Protein AF-0000000084333957 (afdb_homodimer)

Organism: NCBI:txid1302689

Sequence (582 aa):
MTAQTAFTLINPQTKALAFKIFAFEDDSYFNQQKNYNYYSMILVIKGKGRLKADFSEYEFKENSLMTFSIYQPYMIKAEGEFNGLLINFHPDFFCIHKHHNEVACNGVLFNNIYESPQVQLKETEMELLTTLVNQLKAEMQNTAVAQYELMIAYLKIFLINASRIKIGTQLLKASSTEKEPFILKTLKDAIEEHYKSKHSASDYADLLNISAKALNRISKTHFNKTLSNLIAERIIIEAKRELYLTEKPVKTIAYELGFNDEFYFSRFFKSNAEISPQIYRDTVGFARANAMTAQTAFTLINPQTKALAFKIFAFEDDSYFNQQKNYNYYSMILVIKGKGRLKADFSEYEFKENSLMTFSIYQPYMIKAEGEFNGLLINFHPDFFCIHKHHNEVACNGVLFNNIYESPQVQLKETEMELLTTLVNQLKAEMQNTAVAQYELMIAYLKIFLINASRIKIGTQLLKASSTEKEPFILKTLKDAIEEHYKSKHSASDYADLLNISAKALNRISKTHFNKTLSNLIAERIIIEAKRELYLTEKPVKTIAYELGFNDEFYFSRFFKSNAEISPQIYRDTVGFARANA

Nearest PDB structures (foldseek):
  3lsg-assembly1_A  TM=9.275E-01  e=1.190E-05  Fusobacterium nucleatum subsp. nucleatum
  6swi-assembly1_A  TM=9.055E-01  e=1.405E-05  Geobacillus stearothermophilus
  3oio-assembly1_A  TM=8.498E-01  e=3.683E-04  Chromobacterium violaceum
  3w6v-assembly1_A  TM=8.652E-01  e=2.951E-04  Streptomyces griseus
  4fe7-assembly1_A-2  TM=6.780E-01  e=5.927E-05  Escherichia coli

Foldseek 3Di:
DPPQDKQWDADPVVSHTAKIKTKDWFQPVQADKDAAQWKKKKQKQAFWFWKDWQFFIDTDGHQKMAIEDHLTIMGTDTDPTTITMMMIHACVLVCPPPPDPPLPLPCQQYLPQQDHNMDHHDPVLSVVLVVLVVVLVVLSVPPDPCSSVVNSVSVSVNSVSVSVRRVVRVVVVCVPDPHPPPVVVVLVVVLVVCLLADQDLVSSCVVSVHDSVVVQVVCCVRRVHGPNSSSLSNLLSVLLVCLAAHPDDLVVSCVSSNHPDSVVVQVSNCVRSVDGSVVSSVSRHPVVVVD/DPCQDKQWDADPVVRHTAKIKTKDWFQPVQADKDAAQWKKKKQKQAFWFWKDWQFFIDTDGHQKMAIEDHLTIMGTDTDPTTITMMMTHACVLVCPPPDDPPLPLPCQQYLPQQDHNMDHHDPVLSVVLVVLVVVLVVLSVPPDPCSSVVNSVSVSVNSVSVSVRSVVRVVVVCVPDPHPPPVVVVLVVVLVVCLLADQDLVSSCVVSVHDSVVVQVVCCVRRVHGPNSSSLSNLLSVLLVCLAAHPDDLVVSCVSSNHPDSVVVQVSNCVRSVDGSVVSSVSRHPVVVVD

pLDDT: mean 85.48, std 15.87, range [25.8, 98.12]

Radius of gyration: 29.0 Å; Cα contacts (8 Å, |Δi|>4): 931; chains: 2; bounding box: 50×85×71 Å

Secondary structure (DSSP, 8-state):
-----EEEEE-TTT-SEEEEEEEESSSGGGSS-B--SSEEEEEEEE--EEEEETTEEEEE-SSEEEEE-TT--EEEEE-S--EEEEEEE-TTTS---S--TTS--BTTTBS-TTS-SEEE--HHHHHHHHHHHHHHHHHHT---TTHHHHHHHHHHHHHHHHHHHHHHHHHHHHHHS----HHHHHHHHHHHHHTTT--SHHHHHHHHT--HHHHHHHHHHHHSS-HHHHHHHHHHHHHHHHHHH----HHHHHHHTT-S-HHHHHHHHHHHHSS-HHHHHHHH-GGGGG-/-----EEEEE-TTT-SEEEEEEEESSSGGGSS-B--SSEEEEEEEE--EEEEETTEEEEE-SSEEEEE-TT--EEEEE-S--EEEEEEE-TTTS---S--TTS--BTTTBS-TTS-SEEE--HHHHHHHHHHHHHHHHHHT---TTHHHHHHHHHHHHHHHHHHHHHHHHHHHHHHS----HHHHHHHHHHHHHTTT--SHHHHHHHHT--HHHHHHHHHHHHSS-HHHHHHHHHHHHHHHHHHH----HHHHHHHTT-S-HHHHHHHHHHHHSS-HHHHHHHH-GGGGG-

Structure (mmCIF, N/CA/C/O backbone):
data_AF-0000000084333957-model_v1
#
loop_
_entity.id
_entity.type
_entity.pdbx_description
1 polymer 'HTH araC/xylS-type domain-containing protein'
#
loop_
_atom_site.group_PDB
_atom_site.id
_atom_site.type_symbol
_atom_site.label_atom_id
_atom_site.label_alt_id
_atom_site.label_comp_id
_atom_site.label_asym_id
_atom_site.label_entity_id
_atom_site.label_seq_id
_atom_site.pdbx_PDB_ins_code
_atom_site.Cartn_x
_atom_site.Cartn_y
_atom_site.Cartn_z
_atom_site.occupancy
_atom_site.B_iso_or_equiv
_atom_site.auth_seq_id
_atom_site.auth_comp_id
_atom_site.auth_asym_id
_atom_site.auth_atom_id
_atom_site.pdbx_PDB_model_num
ATOM 1 N N . MET A 1 1 ? 24.031 8.156 27.781 1 25.8 1 MET A N 1
ATOM 2 C CA . MET A 1 1 ? 23.781 8.398 26.359 1 25.8 1 MET A CA 1
ATOM 3 C C . MET A 1 1 ? 22.812 7.355 25.797 1 25.8 1 MET A C 1
ATOM 5 O O . MET A 1 1 ? 23.203 6.207 25.578 1 25.8 1 MET A O 1
ATOM 9 N N . THR A 1 2 ? 21.641 7.242 26.312 1 34.28 2 THR A N 1
ATOM 10 C CA . THR A 1 2 ? 20.688 6.16 26.094 1 34.28 2 THR A CA 1
ATOM 11 C C . THR A 1 2 ? 20.531 5.855 24.609 1 34.28 2 THR A C 1
ATOM 13 O O . THR A 1 2 ? 20.328 6.766 23.797 1 34.28 2 THR A O 1
ATOM 16 N N . ALA A 1 3 ? 21.062 4.848 24.109 1 38.06 3 ALA A N 1
ATOM 17 C CA . ALA A 1 3 ? 21.234 4.398 22.734 1 38.06 3 ALA A CA 1
ATOM 18 C C . ALA A 1 3 ? 19.938 4.566 21.938 1 38.06 3 ALA A C 1
ATOM 20 O O . ALA A 1 3 ? 18.938 3.885 22.219 1 38.06 3 ALA A O 1
ATOM 21 N N . GLN A 1 4 ? 19.547 5.879 21.688 1 48.88 4 GLN A N 1
ATOM 22 C CA . GLN A 1 4 ? 18.438 6.234 20.812 1 48.88 4 GLN A CA 1
ATOM 23 C C . GLN A 1 4 ? 18.453 5.406 19.531 1 48.88 4 GLN A C 1
ATOM 25 O O . GLN A 1 4 ? 19.406 5.488 18.75 1 48.88 4 GLN A O 1
ATOM 30 N N . THR A 1 5 ? 17.938 4.176 19.719 1 59.59 5 THR A N 1
ATOM 31 C CA . THR A 1 5 ? 17.984 3.254 18.578 1 59.59 5 THR A CA 1
ATOM 32 C C . THR A 1 5 ? 17.172 3.799 17.422 1 59.59 5 THR A C 1
ATOM 34 O O . THR A 1 5 ? 15.992 4.125 17.562 1 59.59 5 THR A O 1
ATOM 37 N N . ALA A 1 6 ? 17.906 4.477 16.578 1 70.38 6 ALA A N 1
ATOM 38 C CA . ALA A 1 6 ? 17.312 4.996 15.352 1 70.38 6 ALA A CA 1
ATOM 39 C C . ALA A 1 6 ? 17.438 3.992 14.203 1 70.38 6 ALA A C 1
ATOM 41 O O . ALA A 1 6 ? 18.469 3.324 14.07 1 70.38 6 ALA A O 1
ATOM 42 N N . PHE A 1 7 ? 16.281 3.721 13.68 1 75.88 7 PHE A N 1
ATOM 43 C CA . PHE A 1 7 ? 16.266 2.939 12.453 1 75.88 7 PHE A CA 1
ATOM 44 C C . PHE A 1 7 ? 16.094 3.842 11.234 1 75.88 7 PHE A C 1
ATOM 46 O O . PHE A 1 7 ? 15.141 4.613 11.156 1 75.88 7 PHE A O 1
ATOM 53 N N . THR A 1 8 ? 17.156 3.832 10.406 1 70.88 8 THR A N 1
ATOM 54 C CA . THR A 1 8 ? 17.156 4.762 9.281 1 70.88 8 THR A CA 1
ATOM 55 C C . THR A 1 8 ? 17.25 4.008 7.957 1 70.88 8 THR A C 1
ATOM 57 O O . THR A 1 8 ? 18.016 3.055 7.832 1 70.88 8 THR A O 1
ATOM 60 N N . LEU A 1 9 ? 16.297 4.371 7.133 1 71.94 9 LEU A N 1
ATOM 61 C CA . LEU A 1 9 ? 16.359 3.893 5.758 1 71.94 9 LEU A CA 1
ATOM 62 C C . LEU A 1 9 ? 16.609 5.047 4.793 1 71.94 9 LEU A C 1
ATOM 64 O O . LEU A 1 9 ? 15.922 6.062 4.824 1 71.94 9 LEU A O 1
ATOM 68 N N . ILE A 1 10 ? 17.656 4.875 4.016 1 65.12 10 ILE A N 1
ATOM 69 C CA . ILE A 1 10 ? 18.047 5.883 3.043 1 65.12 10 ILE A CA 1
ATOM 70 C C . ILE A 1 10 ? 17.656 5.43 1.638 1 65.12 10 ILE A C 1
ATOM 72 O O . ILE A 1 10 ? 17.797 4.25 1.3 1 65.12 10 ILE A O 1
ATOM 76 N N . ASN A 1 11 ? 17.031 6.289 0.869 1 60.59 11 ASN A N 1
ATOM 77 C CA . ASN A 1 11 ? 16.75 6 -0.534 1 60.59 11 ASN A CA 1
ATOM 78 C C . ASN A 1 11 ? 18.047 5.766 -1.324 1 60.59 11 ASN A C 1
ATOM 80 O O . ASN A 1 11 ? 18.906 6.637 -1.372 1 60.59 11 ASN A O 1
ATOM 84 N N . PRO A 1 12 ? 18.062 4.594 -1.808 1 54.91 12 PRO A N 1
ATOM 85 C CA . PRO A 1 12 ? 19.344 4.301 -2.471 1 54.91 12 PRO A CA 1
ATOM 86 C C . PRO A 1 12 ? 19.594 5.191 -3.684 1 54.91 12 PRO A C 1
ATOM 88 O O . PRO A 1 12 ? 20.734 5.445 -4.039 1 54.91 12 PRO A O 1
ATOM 91 N N . GLN A 1 13 ? 18.484 5.629 -4.285 1 54.25 13 GLN A N 1
ATOM 92 C CA . GLN A 1 13 ? 18.625 6.434 -5.492 1 54.25 13 GLN A CA 1
ATOM 93 C C . GLN A 1 13 ? 18.969 7.879 -5.148 1 54.25 13 GLN A C 1
ATOM 95 O O . GLN A 1 13 ? 19.906 8.453 -5.715 1 54.25 13 GLN A O 1
ATOM 100 N N . THR A 1 14 ? 18.406 8.461 -4.164 1 57.41 14 THR A N 1
ATOM 101 C CA . THR A 1 14 ? 18.547 9.883 -3.867 1 57.41 14 THR A CA 1
ATOM 102 C C . THR A 1 14 ? 19.484 10.094 -2.67 1 57.41 14 THR A C 1
ATOM 104 O O . THR A 1 14 ? 19.938 11.211 -2.422 1 57.41 14 THR A O 1
ATOM 107 N N . LYS A 1 15 ? 19.828 8.992 -1.932 1 59.97 15 LYS A N 1
ATOM 108 C CA . LYS A 1 15 ? 20.625 9.016 -0.716 1 59.97 15 LYS A CA 1
ATOM 109 C C . LYS A 1 15 ? 19.969 9.867 0.368 1 59.97 15 LYS A C 1
ATOM 111 O O . LYS A 1 15 ? 20.625 10.297 1.315 1 59.97 15 LYS A O 1
ATOM 116 N N . ALA A 1 16 ? 18.797 10.188 0.048 1 63.91 16 ALA A N 1
ATOM 117 C CA . ALA A 1 16 ? 18.016 10.945 1.021 1 63.91 16 ALA A CA 1
ATOM 118 C C . ALA A 1 16 ? 17.312 10.016 2.01 1 63.91 16 ALA A C 1
ATOM 120 O O . ALA A 1 16 ? 17.156 8.828 1.74 1 63.91 16 ALA A O 1
ATOM 121 N N . LEU A 1 17 ? 17.219 10.641 3.211 1 68.81 17 LEU A N 1
ATOM 122 C CA . LEU A 1 17 ? 16.469 9.883 4.203 1 68.81 17 LEU A CA 1
ATOM 123 C C . LEU A 1 17 ? 15.125 9.438 3.635 1 68.81 17 LEU A C 1
ATOM 125 O O . LEU A 1 17 ? 14.367 10.25 3.102 1 68.81 17 LEU A O 1
ATOM 129 N N . ALA A 1 18 ? 14.93 8.203 3.684 1 71.62 18 ALA A N 1
ATOM 130 C CA . ALA A 1 18 ? 13.664 7.66 3.199 1 71.62 18 ALA A CA 1
ATOM 131 C C . ALA A 1 18 ? 12.688 7.438 4.352 1 71.62 18 ALA A C 1
ATOM 133 O O . ALA A 1 18 ? 11.539 7.887 4.293 1 71.62 18 ALA A O 1
ATOM 134 N N . PHE A 1 19 ? 13.242 6.855 5.387 1 81.62 19 PHE A N 1
ATOM 135 C CA . PHE A 1 19 ? 12.406 6.504 6.531 1 81.62 19 PHE A CA 1
ATOM 136 C C . PHE A 1 19 ? 13.242 6.395 7.797 1 81.62 19 PHE A C 1
ATOM 138 O O . PHE A 1 19 ? 14.344 5.832 7.777 1 81.62 19 PHE A O 1
ATOM 145 N N . LYS A 1 20 ? 12.773 7.082 8.852 1 87.75 20 LYS A N 1
ATOM 146 C CA . LYS A 1 20 ? 13.484 7.02 10.125 1 87.75 20 LYS A CA 1
ATOM 147 C C . LYS A 1 20 ? 12.516 6.863 11.289 1 87.75 20 LYS A C 1
ATOM 149 O O . LYS A 1 20 ? 11.469 7.516 11.328 1 87.75 20 LYS A O 1
ATOM 154 N N . ILE A 1 21 ? 12.82 5.938 12.141 1 91.12 21 ILE A N 1
ATOM 155 C CA . ILE A 1 21 ? 1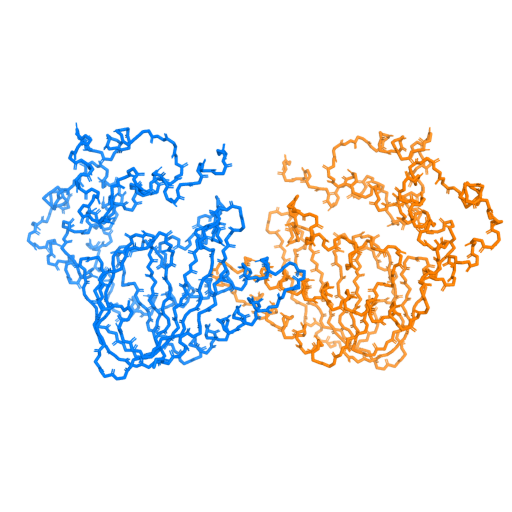2.094 5.77 13.391 1 91.12 21 ILE A CA 1
ATOM 156 C C . ILE A 1 21 ? 13.047 5.93 14.57 1 91.12 21 ILE A C 1
ATOM 158 O O . ILE A 1 21 ? 14.133 5.336 14.586 1 91.12 21 ILE A O 1
ATOM 162 N N . PHE A 1 22 ? 12.531 6.812 15.453 1 90.12 22 PHE A N 1
ATOM 163 C CA . PHE A 1 22 ? 13.383 7.156 16.594 1 90.12 22 PHE A CA 1
ATOM 164 C C . PHE A 1 22 ? 12.586 7.16 17.891 1 90.12 22 PHE A C 1
ATOM 166 O O . PHE A 1 22 ? 11.523 7.773 17.969 1 90.12 22 PHE A O 1
ATOM 173 N N . ALA A 1 23 ? 13.133 6.297 18.906 1 91.94 23 ALA A N 1
ATOM 174 C CA . ALA A 1 23 ? 12.547 6.383 20.25 1 91.94 23 ALA A CA 1
ATOM 175 C C . ALA A 1 23 ? 13.227 7.469 21.078 1 91.94 23 ALA A C 1
ATOM 177 O O . ALA A 1 23 ? 14.461 7.527 21.141 1 91.94 23 ALA A O 1
ATOM 178 N N . PHE A 1 24 ? 12.469 8.359 21.703 1 92.31 24 PHE A N 1
ATOM 179 C CA . PHE A 1 24 ? 13.047 9.422 22.531 1 92.31 24 PHE A CA 1
ATOM 180 C C . PHE A 1 24 ? 12.617 9.266 23.984 1 92.31 24 PHE A C 1
ATOM 182 O O . PHE A 1 24 ? 11.547 8.719 24.266 1 92.31 24 PHE A O 1
ATOM 189 N N . GLU A 1 25 ? 13.438 9.805 24.875 1 93.12 25 GLU A N 1
ATOM 190 C CA . GLU A 1 25 ? 13.188 9.656 26.297 1 93.12 25 GLU A CA 1
ATOM 191 C C . GLU A 1 25 ? 13.086 11.016 26.984 1 93.12 25 GLU A C 1
ATOM 193 O O . GLU A 1 25 ? 12.852 11.094 28.188 1 93.12 25 GLU A O 1
ATOM 198 N N . ASP A 1 26 ? 13.352 12.008 26.234 1 91.12 26 ASP A N 1
ATOM 199 C CA . ASP A 1 26 ? 13.188 13.383 26.703 1 91.12 26 ASP A CA 1
ATOM 200 C C . ASP A 1 26 ? 12.969 14.344 25.531 1 91.12 26 ASP A C 1
ATOM 202 O O . ASP A 1 26 ? 12.797 13.906 24.391 1 91.12 26 ASP A O 1
ATOM 206 N N . ASP A 1 27 ? 12.867 15.633 25.859 1 89.38 27 ASP A N 1
ATOM 207 C CA . ASP A 1 27 ? 12.531 16.578 24.797 1 89.38 27 ASP A CA 1
ATOM 208 C C . ASP A 1 27 ? 13.789 17.219 24.219 1 89.38 27 ASP A C 1
ATOM 210 O O . ASP A 1 27 ? 13.711 18.219 23.484 1 89.38 27 ASP A O 1
ATOM 214 N N . SER A 1 28 ? 14.953 16.688 24.453 1 87.25 28 SER A N 1
ATOM 215 C CA . SER A 1 28 ? 16.203 17.281 24 1 87.25 28 SER A CA 1
ATOM 216 C C . SER A 1 28 ? 16.266 17.359 22.484 1 87.25 28 SER A C 1
ATOM 218 O O . SER A 1 28 ? 16.797 18.328 21.922 1 87.25 28 SER A O 1
ATOM 220 N N . TYR A 1 29 ? 15.688 16.406 21.844 1 86.12 29 TYR A N 1
ATOM 221 C CA . TYR A 1 29 ? 15.688 16.359 20.391 1 86.12 29 TYR A CA 1
ATOM 222 C C . TYR A 1 29 ? 14.758 17.422 19.812 1 86.12 29 TYR A C 1
ATOM 224 O O . TYR A 1 29 ? 14.914 17.828 18.656 1 86.12 29 TYR A O 1
ATOM 232 N N . PHE A 1 30 ? 13.852 17.938 20.625 1 89.12 30 PHE A N 1
ATOM 233 C CA . PHE A 1 30 ? 12.773 18.781 20.125 1 89.12 30 PHE A CA 1
ATOM 234 C C . PHE A 1 30 ? 12.914 20.203 20.656 1 89.12 30 PHE A C 1
ATOM 236 O O . PHE A 1 30 ? 12.07 21.062 20.375 1 89.12 30 PHE A O 1
ATOM 243 N N . ASN A 1 31 ? 13.898 20.469 21.438 1 81.56 31 ASN A N 1
ATOM 244 C CA . ASN A 1 31 ? 14.008 21.719 22.188 1 81.56 31 ASN A CA 1
ATOM 245 C C . ASN A 1 31 ? 14.453 22.875 21.281 1 81.56 31 ASN A C 1
ATOM 247 O O . ASN A 1 31 ? 14.5 24.031 21.719 1 81.56 31 ASN A O 1
ATOM 251 N N . GLN A 1 32 ? 14.844 22.578 20.094 1 79.69 32 GLN A N 1
ATOM 252 C CA . GLN A 1 32 ? 15.102 23.578 19.078 1 79.69 32 GLN A CA 1
ATOM 253 C C . GLN A 1 32 ? 14.148 23.438 17.891 1 79.69 32 GLN A C 1
ATOM 255 O O . GLN A 1 32 ? 13.688 22.328 17.594 1 79.69 32 GLN A O 1
ATOM 260 N N . GLN A 1 33 ? 13.875 24.594 17.375 1 80 33 GLN A N 1
ATOM 261 C CA . GLN A 1 33 ? 12.945 24.578 16.25 1 80 33 GLN A CA 1
ATOM 262 C C . GLN A 1 33 ? 13.43 23.656 15.141 1 80 33 GLN A C 1
ATOM 264 O O . GLN A 1 33 ? 14.594 23.719 14.742 1 80 33 GLN A O 1
ATOM 269 N N . LYS A 1 34 ? 12.531 22.812 14.828 1 76.75 34 LYS A N 1
ATOM 270 C CA . LYS A 1 34 ? 12.836 21.844 13.766 1 76.75 34 LYS A CA 1
ATOM 271 C C . LYS A 1 34 ? 12.094 22.188 12.477 1 76.75 34 LYS A C 1
ATOM 273 O O . LYS A 1 34 ? 10.969 22.703 12.516 1 76.75 34 LYS A O 1
ATOM 278 N N . ASN A 1 35 ? 12.797 22.062 11.383 1 78.62 35 ASN A N 1
ATOM 279 C CA . ASN A 1 35 ? 12.273 22.281 10.039 1 78.62 35 ASN A CA 1
ATOM 280 C C . ASN A 1 35 ? 12.898 21.328 9.023 1 78.62 35 ASN A C 1
ATOM 282 O O . ASN A 1 35 ? 13.922 21.641 8.406 1 78.62 35 ASN A O 1
ATOM 286 N N . TYR A 1 36 ? 12.117 20.234 8.875 1 79.38 36 TYR A N 1
ATOM 287 C CA . TYR A 1 36 ? 12.727 19.141 8.125 1 79.38 36 TYR A CA 1
ATOM 288 C C . TYR A 1 36 ? 12.172 19.094 6.703 1 79.38 36 TYR A C 1
ATOM 290 O O . TYR A 1 36 ? 11.055 19.531 6.449 1 79.38 36 TYR A O 1
ATOM 298 N N . ASN A 1 37 ? 12.984 18.516 5.867 1 82.62 37 ASN A N 1
ATOM 299 C CA . ASN A 1 37 ? 12.523 18.281 4.504 1 82.62 37 ASN A CA 1
ATOM 300 C C . ASN A 1 37 ? 11.805 16.938 4.379 1 82.62 37 ASN A C 1
ATOM 302 O O . ASN A 1 37 ? 11.734 16.375 3.293 1 82.62 37 ASN A O 1
ATOM 306 N N . TYR A 1 38 ? 11.305 16.531 5.605 1 86.56 38 TYR A N 1
ATOM 307 C CA . TYR A 1 38 ? 10.492 15.312 5.652 1 86.56 38 TYR A CA 1
ATOM 308 C C . TYR A 1 38 ? 9.266 15.508 6.527 1 86.56 38 TYR A C 1
ATOM 310 O O . TYR A 1 38 ? 9.195 16.453 7.312 1 86.56 38 TYR A O 1
ATOM 318 N N . TYR A 1 39 ? 8.289 14.586 6.316 1 89.38 39 TYR A N 1
ATOM 319 C CA . TYR A 1 39 ? 7.152 14.539 7.223 1 89.38 39 TYR A CA 1
ATOM 320 C C . TYR A 1 39 ? 7.555 13.969 8.578 1 89.38 39 TYR A C 1
ATOM 322 O O . TYR A 1 39 ? 8.398 13.07 8.656 1 89.38 39 TYR A O 1
ATOM 330 N N . SER A 1 40 ? 6.945 14.492 9.594 1 92.12 40 SER A N 1
ATOM 331 C CA . SER A 1 40 ? 7.219 14 10.945 1 92.12 40 SER A CA 1
ATOM 332 C C . SER A 1 40 ? 5.926 13.648 11.68 1 92.12 40 SER A C 1
ATOM 334 O O . SER A 1 40 ? 4.941 14.383 11.594 1 92.12 40 SER A O 1
ATOM 336 N N . MET A 1 41 ? 5.926 12.531 12.305 1 94.88 41 MET A N 1
ATOM 337 C CA . MET A 1 41 ? 4.844 12.109 13.188 1 94.88 41 MET A CA 1
ATOM 338 C C . MET A 1 41 ? 5.391 11.688 14.547 1 94.88 41 MET A C 1
ATOM 340 O O . MET A 1 41 ? 6.34 10.906 14.625 1 94.88 41 MET A O 1
ATOM 344 N N . ILE A 1 42 ? 4.836 12.203 15.617 1 96.62 42 ILE A N 1
ATOM 345 C CA . ILE A 1 42 ? 5.328 11.938 16.969 1 96.62 42 ILE A CA 1
ATOM 346 C C . ILE A 1 42 ? 4.219 11.305 17.812 1 96.62 42 ILE A C 1
ATOM 348 O O . ILE A 1 42 ? 3.168 11.914 18.016 1 96.62 42 ILE A O 1
ATOM 352 N N . LEU A 1 43 ? 4.438 10.102 18.25 1 97.81 43 LEU A N 1
ATOM 353 C CA . LEU A 1 43 ? 3.576 9.453 19.234 1 97.81 43 LEU A CA 1
ATOM 354 C C . LEU A 1 43 ? 4.078 9.719 20.656 1 97.81 43 LEU A C 1
ATOM 356 O O . LEU A 1 43 ? 5.148 9.242 21.031 1 97.81 43 LEU A O 1
ATOM 360 N N . VAL A 1 44 ? 3.305 10.453 21.406 1 97.81 44 VAL A N 1
ATOM 361 C CA . VAL A 1 44 ? 3.664 10.719 22.797 1 97.81 44 VAL A CA 1
ATOM 362 C C . VAL A 1 44 ? 3.105 9.617 23.688 1 97.81 44 VAL A C 1
ATOM 364 O O . VAL A 1 44 ? 1.896 9.547 23.922 1 97.81 44 VAL A O 1
ATOM 367 N N . ILE A 1 45 ? 3.926 8.797 24.203 1 97.06 45 ILE A N 1
ATOM 368 C CA . ILE A 1 45 ? 3.51 7.672 25.031 1 97.06 45 ILE A CA 1
ATOM 369 C C . ILE A 1 45 ? 3.301 8.141 26.469 1 97.06 45 ILE A C 1
ATOM 371 O O . ILE A 1 45 ? 2.268 7.855 27.078 1 97.06 45 ILE A O 1
ATOM 375 N N . LYS A 1 46 ? 4.293 8.906 26.984 1 97 46 LYS A N 1
ATOM 376 C CA . LYS A 1 46 ? 4.211 9.492 28.312 1 97 46 LYS A CA 1
ATOM 377 C C . LYS A 1 46 ? 4.648 10.953 28.297 1 97 46 LYS A C 1
ATOM 379 O O . LYS A 1 46 ? 5.59 11.32 27.594 1 97 46 LYS A O 1
ATOM 384 N N . GLY A 1 47 ? 3.887 11.734 29.125 1 96.19 47 GLY A N 1
ATOM 385 C CA . GLY A 1 47 ? 4.34 13.102 29.312 1 96.19 47 GLY A CA 1
ATOM 386 C C . GLY A 1 47 ? 3.285 14.133 28.953 1 96.19 47 GLY A C 1
ATOM 387 O O . GLY A 1 47 ? 2.211 13.789 28.453 1 96.19 47 GLY A O 1
ATOM 388 N N . LYS A 1 48 ? 3.582 15.367 29.328 1 97.19 48 LYS A N 1
ATOM 389 C CA . LYS A 1 48 ? 2.771 16.547 29 1 97.19 48 LYS A CA 1
ATOM 390 C C . LYS A 1 48 ? 3.648 17.766 28.781 1 97.19 48 LYS A C 1
ATOM 392 O O . LYS A 1 48 ? 4.84 17.75 29.094 1 97.19 48 LYS A O 1
ATOM 397 N N . GLY A 1 49 ? 3.047 18.75 28.125 1 96.81 49 GLY A N 1
ATOM 398 C CA . GLY A 1 49 ? 3.822 19.969 27.891 1 96.81 49 GLY A CA 1
ATOM 399 C C . GLY A 1 49 ? 3.182 20.891 26.875 1 96.81 49 GLY A C 1
ATOM 400 O O . GLY A 1 49 ? 1.956 21.016 26.828 1 96.81 49 GLY A O 1
ATOM 401 N N . ARG A 1 50 ? 4.105 21.609 26.266 1 96.06 50 ARG A N 1
ATOM 402 C CA . ARG A 1 50 ? 3.652 22.609 25.297 1 96.06 50 ARG A CA 1
ATOM 403 C C . ARG A 1 50 ? 4.27 22.344 23.922 1 96.06 50 ARG A C 1
ATOM 405 O O . ARG A 1 50 ? 5.453 22 23.828 1 96.06 50 ARG A O 1
ATOM 412 N N . LEU A 1 51 ? 3.408 22.438 22.938 1 96.12 51 LEU A N 1
ATOM 413 C CA . LEU A 1 51 ? 3.805 22.312 21.547 1 96.12 51 LEU A CA 1
ATOM 414 C C . LEU A 1 51 ? 3.664 23.656 20.812 1 96.12 51 LEU A C 1
ATOM 416 O O . LEU A 1 51 ? 2.6 24.266 20.859 1 96.12 51 LEU A O 1
ATOM 420 N N . LYS A 1 52 ? 4.727 24.125 20.281 1 94.44 52 LYS A N 1
ATOM 421 C CA . LYS A 1 52 ? 4.672 25.25 19.359 1 94.44 52 LYS A CA 1
ATOM 422 C C . LYS A 1 52 ? 4.762 24.797 17.906 1 94.44 52 LYS A C 1
ATOM 424 O O . LYS A 1 52 ? 5.715 24.109 17.531 1 94.44 52 LYS A O 1
ATOM 429 N N . ALA A 1 53 ? 3.771 25.078 17.156 1 93 53 ALA A N 1
ATOM 430 C CA . ALA A 1 53 ? 3.738 24.766 15.734 1 93 53 ALA A CA 1
ATOM 431 C C . ALA A 1 53 ? 3.32 25.969 14.914 1 93 53 ALA A C 1
ATOM 433 O O . ALA A 1 53 ? 2.256 26.547 15.141 1 93 53 ALA A O 1
ATOM 434 N N . ASP A 1 54 ? 4.156 26.297 13.953 1 91.38 54 ASP A N 1
ATOM 435 C CA . ASP A 1 54 ? 3.926 27.516 13.188 1 91.38 54 ASP A CA 1
ATOM 436 C C . ASP A 1 54 ? 3.734 28.734 14.102 1 91.38 54 ASP A C 1
ATOM 438 O O . ASP A 1 54 ? 4.609 29.047 14.906 1 91.38 54 ASP A O 1
ATOM 442 N N . PHE A 1 55 ? 2.533 29.281 14.102 1 88.62 55 PHE A N 1
ATOM 443 C CA . PHE A 1 55 ? 2.307 30.5 14.867 1 88.62 55 PHE A CA 1
ATOM 444 C C . PHE A 1 55 ? 1.415 30.234 16.078 1 88.62 55 PHE A C 1
ATOM 446 O O . PHE A 1 55 ? 0.893 31.156 16.688 1 88.62 55 PHE A O 1
ATOM 453 N N . SER A 1 56 ? 1.353 28.984 16.391 1 92.19 56 SER A N 1
ATOM 454 C CA . SER A 1 56 ? 0.41 28.625 17.453 1 92.19 56 SER A CA 1
ATOM 455 C C . SER A 1 56 ? 1.078 27.781 18.531 1 92.19 56 SER A C 1
ATOM 457 O O . SER A 1 56 ? 2.109 27.141 18.281 1 92.19 56 SER A O 1
ATOM 459 N N . GLU A 1 57 ? 0.455 27.844 19.656 1 94.19 57 GLU A N 1
ATOM 460 C CA . GLU A 1 57 ? 0.897 27.031 20.797 1 94.19 57 GLU A CA 1
ATOM 461 C C . GLU A 1 57 ? -0.233 26.156 21.312 1 94.19 57 GLU A C 1
ATOM 463 O O . GLU A 1 57 ? -1.383 26.594 21.391 1 94.19 57 GLU A O 1
ATOM 468 N N . TYR A 1 58 ? 0.118 24.938 21.688 1 94.69 58 TYR A N 1
ATOM 469 C CA . TYR A 1 58 ? -0.849 23.938 22.156 1 94.69 58 TYR A CA 1
ATOM 470 C C . TYR A 1 58 ? -0.332 23.219 23.391 1 94.69 58 TYR A C 1
ATOM 472 O O . TYR A 1 58 ? 0.875 23 23.531 1 94.69 58 TYR A O 1
ATOM 480 N N . GLU A 1 59 ? -1.271 22.938 24.219 1 95.69 59 GLU A N 1
ATOM 481 C CA . GLU A 1 59 ? -0.932 22 25.281 1 95.69 59 GLU A CA 1
ATOM 482 C C . GLU A 1 59 ? -1.139 20.547 24.828 1 95.69 59 GLU A C 1
ATOM 484 O O . GLU A 1 59 ? -2.059 20.266 24.062 1 95.69 59 GLU A O 1
ATOM 489 N N . PHE A 1 60 ? -0.275 19.656 25.344 1 96.25 60 PHE A N 1
ATOM 490 C CA . PHE A 1 60 ? -0.444 18.25 25.016 1 96.25 60 PHE A CA 1
ATOM 491 C C . PHE A 1 60 ? -0.251 17.375 26.25 1 96.25 60 PHE A C 1
ATOM 493 O O . PHE A 1 60 ? 0.316 17.828 27.25 1 96.25 60 PHE A O 1
ATOM 500 N N . LYS A 1 61 ? -0.782 16.172 26.203 1 96.88 61 LYS A N 1
ATOM 501 C CA . LYS A 1 61 ? -0.603 15.156 27.234 1 96.88 61 LYS A CA 1
ATOM 502 C C . LYS A 1 61 ? -0.29 13.797 26.609 1 96.88 61 LYS A C 1
ATOM 504 O O . LYS A 1 61 ? -0.253 13.664 25.391 1 96.88 61 LYS A O 1
ATOM 509 N N . GLU A 1 62 ? -0.046 12.836 27.516 1 97.19 62 GLU A N 1
ATOM 510 C CA . GLU A 1 62 ? 0.27 11.492 27.047 1 97.19 62 GLU A CA 1
ATOM 511 C C . GLU A 1 62 ? -0.846 10.938 26.156 1 97.19 62 GLU A C 1
ATOM 513 O O . GLU A 1 62 ? -1.981 11.414 26.219 1 97.19 62 GLU A O 1
ATOM 518 N N . ASN A 1 63 ? -0.48 9.953 25.328 1 97.75 63 ASN A N 1
ATOM 519 C CA . ASN A 1 63 ? -1.402 9.312 24.406 1 97.75 63 ASN A CA 1
ATOM 520 C C . ASN A 1 63 ? -1.919 10.305 23.359 1 97.75 63 ASN A C 1
ATOM 522 O O . ASN A 1 63 ? -3.131 10.453 23.188 1 97.75 63 ASN A O 1
ATOM 526 N N . SER A 1 64 ? -0.984 10.938 22.688 1 97.81 64 SER A N 1
ATOM 527 C CA . SER A 1 64 ? -1.326 11.867 21.609 1 97.81 64 SER A CA 1
ATOM 528 C C . SER A 1 64 ? -0.452 11.641 20.391 1 97.81 6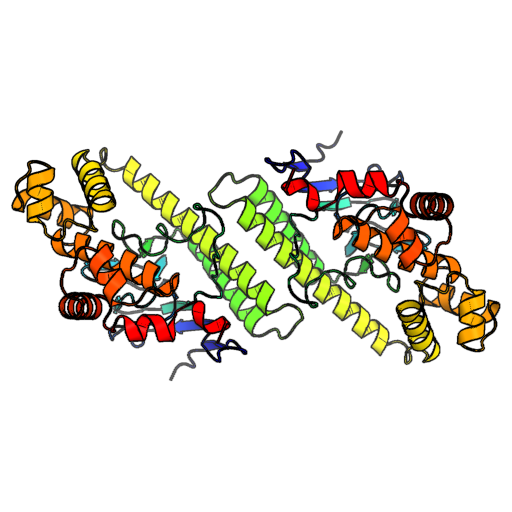4 SER A C 1
ATOM 530 O O . SER A 1 64 ? 0.612 11.023 20.484 1 97.81 64 SER A O 1
ATOM 532 N N . LEU A 1 65 ? -0.949 12.039 19.25 1 98.12 65 LEU A N 1
ATOM 533 C CA . LEU A 1 65 ? -0.239 12.008 17.969 1 98.12 65 LEU A CA 1
ATOM 534 C C . LEU A 1 65 ? -0.081 13.414 17.406 1 98.12 65 LEU A C 1
ATOM 536 O O . LEU A 1 65 ? -1.051 14.172 17.344 1 98.12 65 LEU A O 1
ATOM 540 N N . MET A 1 66 ? 1.156 13.844 17.109 1 97.31 66 MET A N 1
ATOM 541 C CA . MET A 1 66 ? 1.448 15.117 16.453 1 97.31 66 MET A CA 1
ATOM 542 C C . MET A 1 66 ? 1.974 14.891 15.047 1 97.31 66 MET A C 1
ATOM 544 O O . MET A 1 66 ? 2.789 14 14.812 1 97.31 66 MET A O 1
ATOM 548 N N . THR A 1 67 ? 1.47 15.602 14.086 1 94.75 67 THR A N 1
ATOM 549 C CA . THR A 1 67 ? 1.898 15.445 12.703 1 94.75 67 THR A CA 1
ATOM 550 C C . THR A 1 67 ? 2.367 16.781 12.125 1 94.75 67 THR A C 1
ATOM 552 O O . THR A 1 67 ? 1.727 17.812 12.328 1 94.75 67 THR A O 1
ATOM 555 N N . PHE A 1 68 ? 3.494 16.75 11.383 1 93 68 PHE A N 1
ATOM 556 C CA . PHE A 1 68 ? 4.078 17.969 10.828 1 93 68 PHE A CA 1
ATOM 557 C C . PHE A 1 68 ? 4.461 17.766 9.367 1 93 68 PHE A C 1
ATOM 559 O O . PHE A 1 68 ? 5.086 16.766 9.016 1 93 68 PHE A O 1
ATOM 566 N N . SER A 1 69 ? 4.078 18.766 8.586 1 90.31 69 SER A N 1
ATOM 567 C CA . SER A 1 69 ? 4.371 18.75 7.156 1 90.31 69 SER A CA 1
ATOM 568 C C . SER A 1 69 ? 5.816 19.141 6.883 1 90.31 69 SER A C 1
ATOM 570 O O . SER A 1 69 ? 6.547 19.531 7.801 1 90.31 69 SER A O 1
ATOM 572 N N . ILE A 1 70 ? 6.172 19 5.668 1 88.31 70 ILE A N 1
ATOM 573 C CA . ILE A 1 70 ? 7.512 19.359 5.219 1 88.31 70 ILE A CA 1
ATOM 574 C C . ILE A 1 70 ? 7.781 20.828 5.484 1 88.31 70 ILE A C 1
ATOM 576 O O . ILE A 1 70 ? 6.977 21.688 5.121 1 88.31 70 ILE A O 1
ATOM 580 N N . TYR A 1 71 ? 8.859 21.031 6.18 1 89.06 71 TYR A N 1
ATOM 581 C CA . TYR A 1 71 ? 9.336 22.375 6.512 1 89.06 71 TYR A CA 1
ATOM 582 C C . TYR A 1 71 ? 8.305 23.125 7.344 1 89.06 71 TYR A C 1
ATOM 584 O O . TYR A 1 71 ? 8.156 24.344 7.203 1 89.06 71 TYR A O 1
ATOM 592 N N . GLN A 1 72 ? 7.531 22.484 8.055 1 90.44 72 GLN A N 1
ATOM 593 C CA . GLN A 1 72 ? 6.684 23.078 9.078 1 90.44 72 GLN A CA 1
ATOM 594 C C . GLN A 1 72 ? 7.426 23.188 10.406 1 90.44 72 GLN A C 1
ATOM 596 O O . GLN A 1 72 ? 7.777 22.172 11.016 1 90.44 72 GLN A O 1
ATOM 601 N N . PRO A 1 73 ? 7.641 24.391 10.812 1 92.06 73 PRO A N 1
ATOM 602 C CA . PRO A 1 73 ? 8.375 24.531 12.07 1 92.06 73 PRO A CA 1
ATOM 603 C C . PRO A 1 73 ? 7.574 24.078 13.281 1 92.06 73 PRO A C 1
ATOM 605 O O . PRO A 1 73 ? 6.371 24.344 13.367 1 92.06 73 PRO A O 1
ATOM 608 N N . TYR A 1 74 ? 8.258 23.359 14.195 1 93.94 74 TYR A N 1
ATOM 609 C CA . TYR A 1 74 ? 7.625 22.984 15.461 1 93.94 74 TYR A CA 1
ATOM 610 C C . TYR A 1 74 ? 8.664 22.828 16.562 1 93.94 74 TYR A C 1
ATOM 612 O O . TYR A 1 74 ? 9.852 22.672 16.281 1 93.94 74 TYR A O 1
ATOM 620 N N . MET A 1 75 ? 8.242 22.984 17.766 1 94.38 75 MET A N 1
ATOM 621 C CA . MET A 1 75 ? 9.047 22.812 18.969 1 94.38 75 MET A CA 1
ATOM 622 C C . MET A 1 75 ? 8.211 22.234 20.109 1 94.38 75 MET A C 1
ATOM 624 O O . MET A 1 75 ? 7.035 22.562 20.25 1 94.38 75 MET A O 1
ATOM 628 N N . ILE A 1 76 ? 8.852 21.359 20.844 1 95.31 76 ILE A N 1
ATOM 629 C CA . ILE A 1 76 ? 8.148 20.719 21.953 1 95.31 76 ILE A CA 1
ATOM 630 C C . ILE A 1 76 ? 8.906 20.969 23.266 1 95.31 76 ILE A C 1
ATOM 632 O O . ILE A 1 76 ? 10.117 20.766 23.344 1 95.31 76 ILE A O 1
ATOM 636 N N . LYS A 1 77 ? 8.227 21.469 24.156 1 95.19 77 LYS A N 1
ATOM 637 C CA . LYS A 1 77 ? 8.742 21.609 25.5 1 95.19 77 LYS A CA 1
ATOM 638 C C . LYS A 1 77 ? 7.953 20.766 26.5 1 95.19 77 LYS A C 1
ATOM 640 O O . LYS A 1 77 ? 6.797 21.062 26.797 1 95.19 77 LYS A O 1
ATOM 645 N N . ALA A 1 78 ? 8.578 19.781 27.031 1 95.19 78 ALA A N 1
ATOM 646 C CA . ALA A 1 78 ? 7.918 18.844 27.938 1 95.19 78 ALA A CA 1
ATOM 647 C C . ALA A 1 78 ? 8.078 19.281 29.391 1 95.19 78 ALA A C 1
ATOM 649 O O . ALA A 1 78 ? 9 20.031 29.719 1 95.19 78 ALA A O 1
ATOM 650 N N . GLU A 1 79 ? 7.137 18.891 30.141 1 94.69 79 GLU A N 1
ATOM 651 C CA . GLU A 1 79 ? 7.176 19.094 31.594 1 94.69 79 GLU A CA 1
ATOM 652 C C . GLU A 1 79 ? 7.398 17.781 32.312 1 94.69 79 GLU A C 1
ATOM 654 O O . GLU A 1 79 ? 6.453 17.016 32.562 1 94.69 79 GLU A O 1
ATOM 659 N N . GLY A 1 80 ? 8.68 17.422 32.656 1 92.75 80 GLY A N 1
ATOM 660 C CA . GLY A 1 80 ? 8.969 16.172 33.344 1 92.75 80 GLY A CA 1
ATOM 661 C C . GLY A 1 80 ? 9.297 15.023 32.406 1 92.75 80 GLY A C 1
ATOM 662 O O . GLY A 1 80 ? 10.055 15.195 31.453 1 92.75 80 GLY A O 1
ATOM 663 N N . GLU A 1 81 ? 8.688 13.891 32.781 1 94.56 81 GLU A N 1
ATOM 664 C CA . GLU A 1 81 ? 8.922 12.695 31.984 1 94.56 81 GLU A CA 1
ATOM 665 C C . GLU A 1 81 ? 8.312 12.836 30.594 1 94.56 81 GLU A C 1
ATOM 667 O O . GLU A 1 81 ? 7.195 13.344 30.453 1 94.56 81 GLU A O 1
ATOM 672 N N . PHE A 1 82 ? 9.094 12.492 29.594 1 95.62 82 PHE A N 1
ATOM 673 C CA . PHE A 1 82 ? 8.664 12.625 28.203 1 95.62 82 PHE A CA 1
ATOM 674 C C . PHE A 1 82 ? 9.297 11.547 27.328 1 95.62 82 PHE A C 1
ATOM 676 O O . PHE A 1 82 ? 10.516 11.492 27.203 1 95.62 82 PHE A O 1
ATOM 683 N N . ASN A 1 83 ? 8.461 10.633 26.875 1 96.38 83 ASN A N 1
ATOM 684 C CA . ASN A 1 83 ? 8.977 9.609 25.969 1 96.38 83 ASN A CA 1
ATOM 685 C C . ASN A 1 83 ? 7.957 9.227 24.906 1 96.38 83 ASN A C 1
ATOM 687 O O . ASN A 1 83 ? 6.77 9.508 25.047 1 96.38 83 ASN A O 1
ATOM 691 N N . GLY A 1 84 ? 8.43 8.703 23.781 1 96.56 84 GLY A N 1
ATOM 692 C CA . GLY A 1 84 ? 7.57 8.344 22.672 1 96.56 84 GLY A CA 1
ATOM 693 C C . GLY A 1 84 ? 8.344 7.914 21.438 1 96.56 84 GLY A C 1
ATOM 694 O O . GLY A 1 84 ? 9.453 7.395 21.547 1 96.56 84 GLY A O 1
ATOM 695 N N . LEU A 1 85 ? 7.684 7.938 20.344 1 96.06 85 LEU A N 1
ATOM 696 C CA . LEU A 1 85 ? 8.242 7.5 19.078 1 96.06 85 LEU A CA 1
ATOM 697 C C . LEU A 1 85 ? 8.125 8.602 18.016 1 96.06 85 LEU A C 1
ATOM 699 O O . LEU A 1 85 ? 7.094 9.273 17.938 1 96.06 85 LEU A O 1
ATOM 703 N N . LEU A 1 86 ? 9.219 8.852 17.312 1 94.44 86 LEU A N 1
ATOM 704 C CA . LEU A 1 86 ? 9.258 9.789 16.203 1 94.44 86 LEU A CA 1
ATOM 705 C C . LEU A 1 86 ? 9.422 9.047 14.875 1 94.44 86 LEU A C 1
ATOM 707 O O . LEU A 1 86 ? 10.32 8.211 14.734 1 94.44 86 LEU A O 1
ATOM 711 N N . ILE A 1 87 ? 8.508 9.312 13.945 1 92.75 87 ILE A N 1
ATOM 712 C CA . ILE A 1 87 ? 8.562 8.742 12.602 1 92.75 87 ILE A CA 1
ATOM 713 C C . ILE A 1 87 ? 8.805 9.859 11.586 1 92.75 87 ILE A C 1
ATOM 715 O O . ILE A 1 87 ? 8.047 10.828 11.531 1 92.75 87 ILE A O 1
ATOM 719 N N . ASN A 1 88 ? 9.828 9.75 10.805 1 90.44 88 ASN A N 1
ATOM 720 C CA . ASN A 1 88 ? 10.117 10.648 9.688 1 90.44 88 ASN A CA 1
ATOM 721 C C . ASN A 1 88 ? 10.094 9.914 8.352 1 90.44 88 ASN A C 1
ATOM 723 O O . ASN A 1 88 ? 10.578 8.781 8.258 1 90.44 88 ASN A O 1
ATOM 727 N N . PHE A 1 89 ? 9.438 10.484 7.395 1 86.56 89 PHE A N 1
ATOM 728 C CA . PHE A 1 89 ? 9.445 9.836 6.09 1 86.56 89 PHE A CA 1
ATOM 729 C C . PHE A 1 89 ? 9.438 10.867 4.969 1 86.56 89 PHE A C 1
ATOM 731 O O . PHE A 1 89 ? 8.852 11.945 5.113 1 86.56 89 PHE A O 1
ATOM 738 N N . HIS A 1 90 ? 10.086 10.5 3.92 1 78.75 90 HIS A N 1
ATOM 739 C CA . HIS A 1 90 ? 10.148 11.352 2.738 1 78.75 90 HIS A CA 1
ATOM 740 C C . HIS A 1 90 ? 8.844 11.289 1.944 1 78.75 90 HIS A C 1
ATOM 742 O O . HIS A 1 90 ? 8.18 10.258 1.924 1 78.75 90 HIS A O 1
ATOM 748 N N . PRO A 1 91 ? 8.547 12.328 1.265 1 71.69 91 PRO A N 1
ATOM 749 C CA . PRO A 1 91 ? 7.281 12.375 0.527 1 71.69 91 PRO A CA 1
ATOM 750 C C . PRO A 1 91 ? 7.16 11.25 -0.504 1 71.69 91 PRO A C 1
ATOM 752 O O . PRO A 1 91 ? 6.051 10.828 -0.83 1 71.69 91 PRO A O 1
ATOM 755 N N . ASP A 1 92 ? 8.289 10.789 -0.957 1 63.31 92 ASP A N 1
ATOM 756 C CA . ASP A 1 92 ? 8.289 9.719 -1.949 1 63.31 92 ASP A CA 1
ATOM 757 C C . ASP A 1 92 ? 7.621 8.461 -1.396 1 63.31 92 ASP A C 1
ATOM 759 O O . ASP A 1 92 ? 7.133 7.621 -2.158 1 63.31 92 ASP A O 1
ATOM 763 N N . PHE A 1 93 ? 7.844 8.32 -0.075 1 60.72 93 PHE A N 1
ATOM 764 C CA . PHE A 1 93 ? 7.246 7.141 0.533 1 60.72 93 PHE A CA 1
ATOM 765 C C . PHE A 1 93 ? 5.734 7.309 0.67 1 60.72 93 PHE A C 1
ATOM 767 O O . PHE A 1 93 ? 5.012 6.328 0.858 1 60.72 93 PHE A O 1
ATOM 774 N N . PHE A 1 94 ? 5.609 8.578 0.688 1 54.59 94 PHE A N 1
ATOM 775 C CA . PHE A 1 94 ? 4.191 8.906 0.788 1 54.59 94 PHE A CA 1
ATOM 776 C C . PHE A 1 94 ? 3.58 9.094 -0.595 1 54.59 94 PHE A C 1
ATOM 778 O O . PHE A 1 94 ? 2.4 9.43 -0.718 1 54.59 94 PHE A O 1
ATOM 785 N N . CYS A 1 95 ? 4.566 9.039 -1.572 1 46.91 95 CYS A N 1
ATOM 786 C CA . CYS A 1 95 ? 4.023 9.461 -2.859 1 46.91 95 CYS A CA 1
ATOM 787 C C . CYS A 1 95 ? 2.549 9.094 -2.977 1 46.91 95 CYS A C 1
ATOM 789 O O . CYS A 1 95 ? 2.215 7.941 -3.266 1 46.91 95 CYS A O 1
ATOM 791 N N . ILE A 1 96 ? 1.772 9.461 -2.068 1 41.88 96 ILE A N 1
ATOM 792 C CA . ILE A 1 96 ? 0.438 9.859 -2.498 1 41.88 96 ILE A CA 1
ATOM 793 C C . ILE A 1 96 ? 0.479 10.305 -3.961 1 41.88 96 ILE A C 1
ATOM 795 O O . ILE A 1 96 ? 0.973 11.391 -4.273 1 41.88 96 ILE A O 1
ATOM 799 N N . HIS A 1 97 ? 1.319 9.883 -4.637 1 36.53 97 HIS A N 1
ATOM 800 C CA . HIS A 1 97 ? 1.04 10.297 -6.008 1 36.53 97 HIS A CA 1
ATOM 801 C C . HIS A 1 97 ? -0.38 10.836 -6.141 1 36.53 97 HIS A C 1
ATOM 803 O O . HIS A 1 97 ? -1.239 10.555 -5.305 1 36.53 97 HIS A O 1
ATOM 809 N N . LYS A 1 98 ? -0.632 11.43 -7.461 1 37.59 98 LYS A N 1
ATOM 810 C CA . LYS A 1 98 ? -1.881 11.969 -7.992 1 37.59 98 LYS A CA 1
ATOM 811 C C . LYS A 1 98 ? -3.086 11.211 -7.449 1 37.59 98 LYS A C 1
ATOM 813 O O . LYS A 1 98 ? -4.18 11.281 -8.016 1 37.59 98 LYS A O 1
ATOM 818 N N . HIS A 1 99 ? -2.834 10.125 -6.957 1 35.94 99 HIS A N 1
ATOM 819 C CA . HIS A 1 99 ? -4.133 9.477 -6.789 1 35.94 99 HIS A CA 1
ATOM 820 C C . HIS A 1 99 ? -5.105 10.375 -6.039 1 35.94 99 HIS A C 1
ATOM 822 O O . HIS A 1 99 ? -4.684 11.297 -5.328 1 35.94 99 HIS A O 1
ATOM 828 N N . HIS A 1 100 ? -6.434 9.914 -5.891 1 36 100 HIS A N 1
ATOM 829 C CA . HIS A 1 100 ? -7.641 10.688 -5.652 1 36 100 HIS A CA 1
ATOM 830 C C . HIS A 1 100 ? -7.512 11.531 -4.387 1 36 100 HIS A C 1
ATOM 832 O O . HIS A 1 100 ? -6.695 11.227 -3.514 1 36 100 HIS A O 1
ATOM 838 N N . ASN A 1 101 ? -8.281 12.625 -4.352 1 39.53 101 ASN A N 1
ATOM 839 C CA . ASN A 1 101 ? -8.773 13.641 -3.422 1 39.53 101 ASN A CA 1
ATOM 840 C C . ASN A 1 101 ? -8.82 13.109 -1.991 1 39.53 101 ASN A C 1
ATOM 842 O O . ASN A 1 101 ? -8.773 13.891 -1.036 1 39.53 101 ASN A O 1
ATOM 846 N N . GLU A 1 102 ? -9.062 11.867 -1.888 1 38.72 102 GLU A N 1
ATOM 847 C CA . GLU A 1 102 ? -9.625 11.508 -0.591 1 38.72 102 GLU A CA 1
ATOM 848 C C . GLU A 1 102 ? -8.531 11.133 0.403 1 38.72 102 GLU A C 1
ATOM 850 O O . GLU A 1 102 ? -8.719 11.25 1.615 1 38.72 102 GLU A O 1
ATOM 855 N N . VAL A 1 103 ? -7.426 10.367 -0.135 1 44.12 103 VAL A N 1
ATOM 856 C CA . VAL A 1 103 ? -6.512 9.984 0.936 1 44.12 103 VAL A CA 1
ATOM 857 C C . VAL A 1 103 ? -5.398 11.023 1.059 1 44.12 103 VAL A C 1
ATOM 859 O O . VAL A 1 103 ? -4.312 10.727 1.562 1 44.12 103 VAL A O 1
ATOM 862 N N . ALA A 1 104 ? -5.359 11.906 0.184 1 46.75 104 ALA A N 1
ATOM 863 C CA . ALA A 1 104 ? -4.316 12.914 0.375 1 46.75 104 ALA A CA 1
ATOM 864 C C . ALA A 1 104 ? -4.281 13.398 1.821 1 46.75 104 ALA A C 1
ATOM 866 O O . ALA A 1 104 ? -5.293 13.867 2.352 1 46.75 104 ALA A O 1
ATOM 867 N N . CYS A 1 105 ? -3.561 12.672 2.684 1 52.31 105 CYS A N 1
ATOM 868 C CA . CYS A 1 105 ? -3.275 13.18 4.02 1 52.31 105 CYS A CA 1
ATOM 869 C C . CYS A 1 105 ? -3.17 14.703 4.012 1 52.31 105 CYS A C 1
ATOM 871 O O . CYS A 1 105 ? -2.717 15.305 4.988 1 52.31 105 CYS A O 1
ATOM 873 N N . ASN A 1 106 ? -3.572 15.125 2.816 1 59.34 106 ASN A N 1
ATOM 874 C CA . ASN A 1 106 ? -3.602 16.578 2.789 1 59.34 106 ASN A CA 1
ATOM 875 C C . ASN A 1 106 ? -4.914 17.125 3.348 1 59.34 106 ASN A C 1
ATOM 877 O O . ASN A 1 106 ? -5.992 16.781 2.867 1 59.34 106 ASN A O 1
ATOM 881 N N . GLY A 1 107 ? -4.734 17.594 4.41 1 74.31 107 GLY A N 1
ATOM 882 C CA . GLY A 1 107 ? -5.836 18.359 4.969 1 74.31 107 GLY A CA 1
ATOM 883 C C . GLY A 1 107 ? -6.387 17.766 6.254 1 74.31 107 GLY A C 1
ATOM 884 O O . GLY A 1 107 ? -7.086 18.438 7.008 1 74.31 107 GLY A O 1
ATOM 885 N N . VAL A 1 108 ? -5.996 16.422 6.426 1 86.31 108 VAL A N 1
ATOM 886 C CA . VAL A 1 108 ? -6.477 15.891 7.695 1 86.31 108 VAL A CA 1
ATOM 887 C C . VAL A 1 108 ? -5.328 15.828 8.695 1 86.31 108 VAL A C 1
ATOM 889 O O . VAL A 1 108 ? -5.348 16.531 9.719 1 86.31 108 VAL A O 1
ATOM 892 N N . LEU A 1 109 ? -4.281 15.086 8.297 1 90 109 LEU A N 1
ATOM 893 C CA . LEU A 1 109 ? -3.145 14.953 9.195 1 90 109 LEU A CA 1
ATOM 894 C C . LEU A 1 109 ? -2.154 16.094 9 1 90 109 LEU A C 1
ATOM 896 O O . LEU A 1 109 ? -1.545 16.578 9.961 1 90 109 LEU A O 1
ATOM 900 N N . PHE A 1 110 ? -2.086 16.438 7.746 1 89.56 110 PHE A N 1
ATOM 901 C CA . PHE A 1 110 ? -1.068 17.422 7.367 1 89.56 110 PHE A CA 1
ATOM 902 C C . PHE A 1 110 ? -1.694 18.594 6.629 1 89.56 110 PHE A C 1
ATOM 904 O O . PHE A 1 110 ? -2.729 18.438 5.977 1 89.56 110 PHE A O 1
ATOM 911 N N . ASN A 1 111 ? -1.131 19.719 6.758 1 87.5 111 ASN A N 1
ATOM 912 C CA . ASN A 1 111 ? -1.483 20.906 5.996 1 87.5 111 ASN A CA 1
ATOM 913 C C . ASN A 1 111 ? -2.912 21.359 6.285 1 87.5 111 ASN A C 1
ATOM 915 O O . ASN A 1 111 ? -3.609 21.844 5.395 1 87.5 111 ASN A O 1
ATOM 919 N N . ASN A 1 112 ? -3.375 21.062 7.434 1 88.38 112 ASN A N 1
ATOM 920 C CA . ASN A 1 112 ? -4.648 21.594 7.902 1 88.38 112 ASN A CA 1
ATOM 921 C C . ASN A 1 112 ? -4.445 22.781 8.828 1 88.38 112 ASN A C 1
ATOM 923 O O . ASN A 1 112 ? -4.117 22.609 10.008 1 88.38 112 ASN A O 1
ATOM 927 N N . ILE A 1 113 ? -4.719 23.953 8.359 1 90.81 113 ILE A N 1
ATOM 928 C CA . ILE A 1 113 ? -4.398 25.156 9.094 1 90.81 113 ILE A CA 1
ATOM 929 C C . ILE A 1 113 ? -5.539 25.5 10.055 1 90.81 113 ILE A C 1
ATOM 931 O O . ILE A 1 113 ? -5.406 26.391 10.891 1 90.81 113 ILE A O 1
ATOM 935 N N . TYR A 1 114 ? -6.609 24.797 9.961 1 90.62 114 TYR A N 1
ATOM 936 C CA . TYR A 1 114 ? -7.789 25.141 10.742 1 90.62 114 TYR A CA 1
ATOM 937 C C . TYR A 1 114 ? -7.891 24.25 11.984 1 90.62 114 TYR A C 1
ATOM 939 O O . TYR A 1 114 ? -8.789 24.438 12.805 1 90.62 114 TYR A O 1
ATOM 947 N N . GLU A 1 115 ? -6.949 23.297 12.07 1 89.44 115 GLU A N 1
ATOM 948 C CA . GLU A 1 115 ? -7.004 22.375 13.195 1 89.44 115 GLU A CA 1
ATOM 949 C C . GLU A 1 115 ? -5.637 22.219 13.852 1 89.44 115 GLU A C 1
ATOM 951 O O . GLU A 1 115 ? -4.609 22.484 13.227 1 89.44 115 GLU A O 1
ATOM 956 N N . SER A 1 116 ? -5.711 21.781 15.078 1 91.62 116 SER A N 1
ATOM 957 C CA . SER A 1 116 ? -4.488 21.453 15.805 1 91.62 116 SER A CA 1
ATOM 958 C C . SER A 1 116 ? -3.721 20.328 15.125 1 91.62 116 SER A C 1
ATOM 960 O O . SER A 1 116 ? -4.324 19.391 14.609 1 91.62 116 SER A O 1
ATOM 962 N N . PRO A 1 117 ? -2.393 20.406 15.141 1 94 117 PRO A N 1
ATOM 963 C CA . PRO A 1 117 ? -1.601 19.312 14.562 1 94 117 PRO A CA 1
ATOM 964 C C . PRO A 1 117 ? -1.547 18.078 15.469 1 94 117 PRO A C 1
ATOM 966 O O . PRO A 1 117 ? -0.923 17.078 15.117 1 94 117 PRO A O 1
ATOM 969 N N . GLN A 1 118 ? -2.158 18.156 16.594 1 94.81 118 GLN A N 1
ATOM 970 C CA . GLN A 1 118 ? -2.137 17.031 17.516 1 94.81 118 GLN A CA 1
ATOM 971 C C . GLN A 1 118 ? -3.535 16.453 17.719 1 94.81 118 GLN A C 1
ATOM 973 O O . GLN A 1 118 ? -4.531 17.172 17.562 1 94.81 118 GLN A O 1
ATOM 978 N N . VAL A 1 119 ? -3.629 15.227 18.031 1 95.81 119 VAL A N 1
ATOM 979 C CA . VAL A 1 119 ? -4.891 14.562 18.344 1 95.81 119 VAL A CA 1
ATOM 980 C C . VAL A 1 119 ? -4.703 13.641 19.547 1 95.81 119 VAL A C 1
ATOM 982 O O . VAL A 1 119 ? -3.68 12.969 19.672 1 95.81 119 VAL A O 1
ATOM 985 N N . GLN A 1 120 ? -5.625 13.805 20.469 1 96.62 120 GLN A N 1
ATOM 986 C CA . GLN A 1 120 ? -5.633 12.898 21.609 1 96.62 120 GLN A CA 1
ATOM 987 C C . GLN A 1 120 ? -6.105 11.508 21.219 1 96.62 120 GLN A C 1
ATOM 989 O O . GLN A 1 120 ? -7.09 11.359 20.484 1 96.62 120 GLN A O 1
ATOM 994 N N . LEU A 1 121 ? -5.422 10.531 21.719 1 97.62 121 LEU A N 1
ATOM 995 C CA . LEU A 1 121 ? -5.727 9.156 21.359 1 97.62 121 LEU A CA 1
ATOM 996 C C . LEU A 1 121 ? -6.324 8.398 22.531 1 97.62 121 LEU A C 1
ATOM 998 O O . LEU A 1 121 ? -5.891 8.578 23.672 1 97.62 121 LEU A O 1
ATOM 1002 N N . LYS A 1 122 ? -7.312 7.547 22.234 1 96.75 122 LYS A N 1
ATOM 1003 C CA . LYS A 1 122 ? -7.719 6.539 23.219 1 96.75 122 LYS A CA 1
ATOM 1004 C C . LYS A 1 122 ? -6.637 5.48 23.391 1 96.75 122 LYS A C 1
ATOM 1006 O O . LYS A 1 122 ? -5.734 5.355 22.562 1 96.75 122 LYS A O 1
ATOM 1011 N N . GLU A 1 123 ? -6.75 4.723 24.422 1 96.62 123 GLU A N 1
ATOM 1012 C CA . GLU A 1 123 ? -5.758 3.695 24.719 1 96.62 123 GLU A CA 1
ATOM 1013 C C . GLU A 1 123 ? -5.656 2.682 23.578 1 96.62 123 GLU A C 1
ATOM 1015 O O . GLU A 1 123 ? -4.555 2.297 23.188 1 96.62 123 GLU A O 1
ATOM 1020 N N . THR A 1 124 ? -6.793 2.283 23.062 1 96.5 124 THR A N 1
ATOM 1021 C CA . THR A 1 124 ? -6.824 1.291 22 1 96.5 124 THR A CA 1
ATOM 1022 C C . THR A 1 124 ? -6.203 1.851 20.719 1 96.5 124 THR A C 1
ATOM 1024 O O . THR A 1 124 ? -5.555 1.121 19.969 1 96.5 124 THR A O 1
ATOM 1027 N N . GLU A 1 125 ? -6.387 3.135 20.484 1 97.12 125 GLU A N 1
ATOM 1028 C CA . GLU A 1 125 ? -5.828 3.801 19.312 1 97.12 125 GLU A CA 1
ATOM 1029 C C . GLU A 1 125 ? -4.309 3.904 19.422 1 97.12 125 GLU A C 1
ATOM 1031 O O . GLU A 1 125 ? -3.6 3.67 18.438 1 97.12 125 GLU A O 1
ATOM 1036 N N . MET A 1 126 ? -3.875 4.184 20.656 1 97.44 126 MET A N 1
ATOM 1037 C CA . MET A 1 126 ? -2.438 4.246 20.891 1 97.44 126 MET A CA 1
ATOM 1038 C C . MET A 1 126 ? -1.789 2.883 20.672 1 97.44 126 MET A C 1
ATOM 1040 O O . MET A 1 126 ? -0.729 2.785 20.062 1 97.44 126 MET A O 1
ATOM 1044 N N . GLU A 1 127 ? -2.432 1.891 21.141 1 96.88 127 GLU A N 1
ATOM 1045 C CA . GLU A 1 127 ? -1.92 0.533 20.984 1 96.88 127 GLU A CA 1
ATOM 1046 C C . GLU A 1 127 ? -1.842 0.149 19.5 1 96.88 127 GLU A C 1
ATOM 1048 O O . GLU A 1 127 ? -0.855 -0.444 19.062 1 96.88 127 GLU A O 1
ATOM 1053 N N . LEU A 1 128 ? -2.859 0.505 18.828 1 95.88 128 LEU A N 1
ATOM 1054 C CA . LEU A 1 128 ? -2.908 0.21 17.391 1 95.88 128 LEU A CA 1
ATOM 1055 C C . LEU A 1 128 ? -1.744 0.87 16.672 1 95.88 128 LEU A C 1
ATOM 1057 O O . LEU A 1 128 ? -1.003 0.203 15.938 1 95.88 128 LEU A O 1
ATOM 1061 N N . LEU A 1 129 ? -1.539 2.143 16.875 1 97.5 129 LEU A N 1
ATOM 1062 C CA . LEU A 1 129 ? -0.513 2.9 16.156 1 97.5 129 LEU A CA 1
ATOM 1063 C C . LEU A 1 129 ? 0.882 2.459 16.594 1 97.5 129 LEU A C 1
ATOM 1065 O O . LEU A 1 129 ? 1.782 2.336 15.758 1 97.5 129 LEU A O 1
ATOM 1069 N N . THR A 1 130 ? 1.061 2.172 17.859 1 96.75 130 THR A N 1
ATOM 1070 C CA . THR A 1 130 ? 2.361 1.728 18.359 1 96.75 130 THR A CA 1
ATOM 1071 C C . THR A 1 130 ? 2.715 0.358 17.781 1 96.75 130 THR A C 1
ATOM 1073 O O . THR A 1 130 ? 3.875 0.096 17.453 1 96.75 130 THR A O 1
ATOM 1076 N N . THR A 1 131 ? 1.708 -0.486 17.703 1 95.31 131 THR A N 1
ATOM 1077 C CA . THR A 1 131 ? 1.931 -1.799 17.109 1 95.31 131 THR A CA 1
ATOM 1078 C C . THR A 1 131 ? 2.406 -1.666 15.664 1 95.31 131 THR A C 1
ATOM 1080 O O . THR A 1 131 ? 3.336 -2.359 15.242 1 95.31 131 THR A O 1
ATOM 1083 N N . LEU A 1 132 ? 1.821 -0.779 14.922 1 95.44 132 LEU A N 1
ATOM 1084 C CA . LEU A 1 132 ? 2.207 -0.544 13.531 1 95.44 132 LEU A CA 1
ATOM 1085 C C . LEU A 1 132 ? 3.641 -0.031 13.445 1 95.44 132 LEU A C 1
ATOM 1087 O O . LEU A 1 132 ? 4.406 -0.457 12.578 1 95.44 132 LEU A O 1
ATOM 1091 N N . VAL A 1 133 ? 4.012 0.849 14.367 1 94.94 133 VAL A N 1
ATOM 1092 C CA . VAL A 1 133 ? 5.371 1.38 14.383 1 94.94 133 VAL A CA 1
ATOM 1093 C C . VAL A 1 133 ? 6.359 0.258 14.695 1 94.94 133 VAL A C 1
ATOM 1095 O O . VAL A 1 133 ? 7.438 0.186 14.094 1 94.94 133 VAL A O 1
ATOM 1098 N N . ASN A 1 134 ? 5.988 -0.569 15.562 1 93.5 134 ASN A N 1
ATOM 1099 C CA . ASN A 1 134 ? 6.859 -1.689 15.914 1 93.5 134 ASN A CA 1
ATOM 1100 C C . ASN A 1 134 ? 7.027 -2.65 14.734 1 93.5 134 ASN A C 1
ATOM 1102 O O . ASN A 1 134 ? 8.109 -3.207 14.539 1 93.5 134 ASN A O 1
ATOM 1106 N N . GLN A 1 135 ? 5.949 -2.871 14.023 1 92.44 135 GLN A N 1
ATOM 1107 C CA . GLN A 1 135 ? 6.035 -3.691 12.82 1 92.44 135 GLN A CA 1
ATOM 1108 C C . GLN A 1 135 ? 6.977 -3.066 11.797 1 92.44 135 GLN A C 1
ATOM 1110 O O . GLN A 1 135 ? 7.762 -3.768 11.156 1 92.44 135 GLN A O 1
ATOM 1115 N N . LEU A 1 136 ? 6.918 -1.748 11.641 1 90.88 136 LEU A N 1
ATOM 1116 C CA . LEU A 1 136 ? 7.805 -1.016 10.742 1 90.88 136 LEU A CA 1
ATOM 1117 C C . LEU A 1 136 ? 9.258 -1.161 11.18 1 90.88 136 LEU A C 1
ATOM 1119 O O . LEU A 1 136 ? 10.133 -1.434 10.359 1 90.88 136 LEU A O 1
ATOM 1123 N N . LYS A 1 137 ? 9.477 -1.048 12.445 1 89.5 137 LYS A N 1
ATOM 1124 C CA . LYS A 1 137 ? 10.82 -1.185 13 1 89.5 137 LYS A CA 1
ATOM 1125 C C . LYS A 1 137 ? 11.391 -2.574 12.727 1 89.5 137 LYS A C 1
ATOM 1127 O O . LYS A 1 137 ? 12.547 -2.707 12.312 1 89.5 137 LYS A O 1
ATOM 1132 N N . ALA A 1 138 ? 10.57 -3.506 13 1 90.44 138 ALA A N 1
ATOM 1133 C CA . ALA A 1 138 ? 10.984 -4.887 12.766 1 90.44 138 ALA A CA 1
ATOM 1134 C C . ALA A 1 138 ? 11.312 -5.109 11.289 1 90.44 138 ALA A C 1
ATOM 1136 O O . ALA A 1 138 ? 12.312 -5.758 10.961 1 90.44 138 ALA A O 1
ATOM 1137 N N . GLU A 1 139 ? 10.484 -4.562 10.43 1 90.19 139 GLU A N 1
ATOM 1138 C CA . GLU A 1 139 ? 10.688 -4.738 8.992 1 90.19 139 GLU A CA 1
ATOM 1139 C C . GLU A 1 139 ? 11.969 -4.062 8.531 1 90.19 139 GLU A C 1
ATOM 1141 O O . GLU A 1 139 ? 12.648 -4.562 7.629 1 90.19 139 GLU A O 1
ATOM 1146 N N . MET A 1 140 ? 12.289 -2.92 9.109 1 86.06 140 MET A N 1
ATOM 1147 C CA . MET A 1 140 ? 13.492 -2.178 8.734 1 86.06 140 MET A CA 1
ATOM 1148 C C . MET A 1 140 ? 14.742 -3.012 8.977 1 86.06 140 MET A C 1
ATOM 1150 O O . MET A 1 140 ? 15.781 -2.781 8.352 1 86.06 140 MET A O 1
ATOM 1154 N N . GLN A 1 141 ? 14.57 -3.979 9.82 1 86 141 GLN A N 1
ATOM 1155 C CA . GLN A 1 141 ? 15.711 -4.816 10.164 1 86 141 GLN A CA 1
ATOM 1156 C C . GLN A 1 141 ? 15.672 -6.141 9.406 1 86 141 GLN A C 1
ATOM 1158 O O . GLN A 1 141 ? 16.531 -6.996 9.602 1 86 141 GLN A O 1
ATOM 1163 N N . ASN A 1 142 ? 14.656 -6.355 8.609 1 85 142 ASN A N 1
ATOM 1164 C CA . ASN A 1 142 ? 14.477 -7.594 7.855 1 85 142 ASN A CA 1
ATOM 1165 C C . ASN A 1 142 ? 14.836 -7.414 6.383 1 85 142 ASN A C 1
ATOM 1167 O O . ASN A 1 142 ? 14.062 -6.848 5.613 1 85 142 ASN A O 1
ATOM 1171 N N . THR A 1 143 ? 16.031 -7.812 5.957 1 82.06 143 THR A N 1
ATOM 1172 C CA . THR A 1 143 ? 16.484 -7.66 4.582 1 82.06 143 THR A CA 1
ATOM 1173 C C . THR A 1 143 ? 15.844 -8.711 3.678 1 82.06 143 THR A C 1
ATOM 1175 O O . THR A 1 143 ? 16.484 -9.242 2.775 1 82.06 143 THR A O 1
ATOM 1178 N N . ALA A 1 144 ? 14.625 -8.906 3.67 1 84.88 144 ALA A N 1
ATOM 1179 C CA . ALA A 1 144 ? 13.906 -9.891 2.863 1 84.88 144 ALA A CA 1
ATOM 1180 C C . ALA A 1 144 ? 13.32 -9.25 1.608 1 84.88 144 ALA A C 1
ATOM 1182 O O . ALA A 1 144 ? 13.422 -8.039 1.418 1 84.88 144 ALA A O 1
ATOM 1183 N N . VAL A 1 145 ? 12.836 -10.023 0.743 1 84.5 145 VAL A N 1
ATOM 1184 C CA . VAL A 1 145 ? 12.25 -9.594 -0.521 1 84.5 145 VAL A CA 1
ATOM 1185 C C . VAL A 1 145 ? 11.141 -8.578 -0.255 1 84.5 145 VAL A C 1
ATOM 1187 O O . VAL A 1 145 ? 10.336 -8.75 0.661 1 84.5 145 VAL A O 1
ATOM 1190 N N . ALA A 1 146 ? 11.094 -7.5 -1.032 1 83.75 146 ALA A N 1
ATOM 1191 C CA . ALA A 1 146 ? 10.039 -6.496 -1.045 1 83.75 146 ALA A CA 1
ATOM 1192 C C . ALA A 1 146 ? 9.945 -5.773 0.296 1 83.75 146 ALA A C 1
ATOM 1194 O O . ALA A 1 146 ? 8.852 -5.484 0.784 1 83.75 146 ALA A O 1
ATOM 1195 N N . GLN A 1 147 ? 11.078 -5.609 0.945 1 85.5 147 GLN A N 1
ATOM 1196 C CA . GLN A 1 147 ? 11.133 -4.914 2.229 1 85.5 147 GLN A CA 1
ATOM 1197 C C . GLN A 1 147 ? 10.555 -3.508 2.121 1 85.5 147 GLN A C 1
ATOM 1199 O O . GLN A 1 147 ? 9.75 -3.1 2.963 1 85.5 147 GLN A O 1
ATOM 1204 N N . TYR A 1 148 ? 10.938 -2.811 1.071 1 80.88 148 TYR A N 1
ATOM 1205 C CA . TYR A 1 148 ? 10.5 -1.431 0.877 1 80.88 148 TYR A CA 1
ATOM 1206 C C . TYR A 1 148 ? 8.992 -1.355 0.697 1 80.88 148 TYR A C 1
ATOM 1208 O O . TYR A 1 148 ? 8.328 -0.519 1.314 1 80.88 148 TYR A O 1
ATOM 1216 N N . GLU A 1 149 ? 8.484 -2.201 -0.094 1 82.75 149 GLU A N 1
ATOM 1217 C CA . GLU A 1 149 ? 7.051 -2.242 -0.343 1 82.75 149 GLU A CA 1
ATOM 1218 C C . GLU A 1 149 ? 6.277 -2.537 0.939 1 82.75 149 GLU A C 1
ATOM 1220 O O . GLU A 1 149 ? 5.191 -1.988 1.156 1 82.75 149 GLU A O 1
ATOM 1225 N N . LEU A 1 150 ? 6.836 -3.43 1.712 1 87.94 150 LEU A N 1
ATOM 1226 C CA . LEU A 1 150 ? 6.188 -3.777 2.973 1 87.94 150 LEU A CA 1
ATOM 1227 C C . LEU A 1 150 ? 6.188 -2.592 3.93 1 87.94 150 LEU A C 1
ATOM 1229 O O . LEU A 1 150 ? 5.184 -2.326 4.598 1 87.94 150 LEU A O 1
ATOM 1233 N N . MET A 1 151 ? 7.262 -1.86 3.973 1 87.12 151 MET A N 1
ATOM 1234 C CA . MET A 1 151 ? 7.359 -0.67 4.812 1 87.12 151 MET A CA 1
ATOM 1235 C C . MET A 1 151 ? 6.34 0.381 4.387 1 87.12 151 MET A C 1
ATOM 1237 O O . MET A 1 151 ? 5.668 0.976 5.23 1 87.12 151 MET A O 1
ATOM 1241 N N . ILE A 1 152 ? 6.203 0.574 3.117 1 84.81 152 ILE A N 1
ATOM 1242 C CA . ILE A 1 152 ? 5.25 1.534 2.574 1 84.81 152 ILE A CA 1
ATOM 1243 C C . ILE A 1 152 ? 3.83 1.12 2.951 1 84.81 152 ILE A C 1
ATOM 1245 O O . ILE A 1 152 ? 3.006 1.963 3.318 1 84.81 152 ILE A O 1
ATOM 1249 N N . ALA A 1 153 ? 3.57 -0.115 2.855 1 86.94 153 ALA A N 1
ATOM 1250 C CA . ALA A 1 153 ? 2.242 -0.611 3.205 1 86.94 153 ALA A CA 1
ATOM 1251 C C . ALA A 1 153 ? 1.924 -0.338 4.672 1 86.94 153 ALA A C 1
ATOM 1253 O O . ALA A 1 153 ? 0.833 0.136 5 1 86.94 153 ALA A O 1
ATOM 1254 N N . TYR A 1 154 ? 2.838 -0.62 5.566 1 91.06 154 TYR A N 1
ATOM 1255 C CA . TYR A 1 154 ? 2.637 -0.364 6.988 1 91.06 154 TYR A CA 1
ATOM 1256 C C . TYR A 1 154 ? 2.432 1.123 7.25 1 91.06 154 TYR A C 1
ATOM 1258 O O . TYR A 1 154 ? 1.584 1.505 8.062 1 91.06 154 TYR A O 1
ATOM 1266 N N . LEU A 1 155 ? 3.246 1.926 6.621 1 89.19 155 LEU A N 1
ATOM 1267 C CA . LEU A 1 155 ? 3.104 3.369 6.773 1 89.19 155 LEU A CA 1
ATOM 1268 C C . LEU A 1 155 ? 1.726 3.832 6.312 1 89.19 155 LEU A C 1
ATOM 1270 O O . LEU A 1 155 ? 1.085 4.648 6.98 1 89.19 155 LEU A O 1
ATOM 1274 N N . LYS A 1 156 ? 1.304 3.332 5.168 1 87.75 156 LYS A N 1
ATOM 1275 C CA . LYS A 1 156 ? -0.014 3.682 4.645 1 87.75 156 LYS A CA 1
ATOM 1276 C C . LYS A 1 156 ? -1.114 3.311 5.637 1 87.75 156 LYS A C 1
ATOM 1278 O O . LYS A 1 156 ? -2.027 4.102 5.883 1 87.75 156 LYS A O 1
ATOM 1283 N N . ILE A 1 157 ? -1.029 2.111 6.168 1 91.56 157 ILE A N 1
ATOM 1284 C CA . ILE A 1 157 ? -2.002 1.665 7.16 1 91.56 157 ILE A CA 1
ATOM 1285 C C . ILE A 1 157 ? -1.985 2.609 8.359 1 91.56 157 ILE A C 1
ATOM 1287 O O . ILE A 1 157 ? -3.041 2.998 8.867 1 91.56 157 ILE A O 1
ATOM 1291 N N . PHE A 1 158 ? -0.807 3.029 8.773 1 94 158 PHE A N 1
ATOM 1292 C CA . PHE A 1 158 ? -0.658 3.961 9.891 1 94 158 PHE A CA 1
ATOM 1293 C C . PHE A 1 158 ? -1.349 5.285 9.578 1 94 158 PHE A C 1
ATOM 1295 O O . PHE A 1 158 ? -2.158 5.766 10.375 1 94 158 PHE A O 1
ATOM 1302 N N . LEU A 1 159 ? -1.04 5.82 8.43 1 91.94 159 LEU A N 1
ATOM 1303 C CA . LEU A 1 159 ? -1.541 7.137 8.039 1 91.94 159 LEU A CA 1
ATOM 1304 C C . LEU A 1 159 ? -3.061 7.121 7.906 1 91.94 159 LEU A C 1
ATOM 1306 O O . LEU A 1 159 ? -3.732 8.07 8.32 1 91.94 159 LEU A O 1
ATOM 1310 N N . ILE A 1 160 ? -3.596 6.07 7.359 1 90.75 160 ILE A N 1
ATOM 1311 C CA . ILE A 1 160 ? -5.039 5.965 7.176 1 90.75 160 ILE A CA 1
ATOM 1312 C C . ILE A 1 160 ? -5.73 5.875 8.531 1 90.75 160 ILE A C 1
ATOM 1314 O O . ILE A 1 160 ? -6.703 6.59 8.789 1 90.75 160 ILE A O 1
ATOM 1318 N N . ASN A 1 161 ? -5.211 5.035 9.406 1 93.5 161 ASN A N 1
ATOM 1319 C CA . ASN A 1 161 ? -5.809 4.906 10.734 1 93.5 161 ASN A CA 1
ATOM 1320 C C . ASN A 1 161 ? -5.695 6.207 11.523 1 93.5 161 ASN A C 1
ATOM 1322 O O . ASN A 1 161 ? -6.645 6.609 12.203 1 93.5 161 ASN A O 1
ATOM 1326 N N . ALA A 1 162 ? -4.543 6.844 11.422 1 94.06 162 ALA A N 1
ATOM 1327 C CA . ALA A 1 162 ? -4.355 8.133 12.086 1 94.06 162 ALA A CA 1
ATOM 1328 C C . ALA A 1 162 ? -5.363 9.164 11.578 1 94.06 162 ALA A C 1
ATOM 1330 O O . ALA A 1 162 ? -5.934 9.922 12.359 1 94.06 162 ALA A O 1
ATOM 1331 N N . SER A 1 163 ? -5.562 9.164 10.289 1 92.44 163 SER A N 1
ATOM 1332 C CA . SER A 1 163 ? -6.531 10.078 9.695 1 92.44 163 SER A CA 1
ATOM 1333 C C . SER A 1 163 ? -7.941 9.797 10.195 1 92.44 163 SER A C 1
ATOM 1335 O O . SER A 1 163 ? -8.688 10.719 10.523 1 92.44 163 SER A O 1
ATOM 1337 N N . ARG A 1 164 ? -8.281 8.555 10.219 1 91.38 164 ARG A N 1
ATOM 1338 C CA . ARG A 1 164 ? -9.602 8.156 10.703 1 91.38 164 ARG A CA 1
ATOM 1339 C C . ARG A 1 164 ? -9.812 8.594 12.148 1 91.38 164 ARG A C 1
ATOM 1341 O O . ARG A 1 164 ? -10.891 9.078 12.508 1 91.38 164 ARG A O 1
ATOM 1348 N N . ILE A 1 165 ? -8.844 8.43 12.977 1 94.56 165 ILE A N 1
ATOM 1349 C CA . ILE A 1 165 ? -8.906 8.805 14.391 1 94.56 165 ILE A CA 1
ATOM 1350 C C . ILE A 1 165 ? -9.117 10.312 14.508 1 94.56 165 ILE A C 1
ATOM 1352 O O . ILE A 1 165 ? -9.984 10.766 15.266 1 94.56 165 ILE A O 1
ATOM 1356 N N . LYS A 1 166 ? -8.352 11.062 13.773 1 93 166 LYS A N 1
ATOM 1357 C CA . LYS A 1 166 ? -8.445 12.523 13.828 1 93 166 LYS A CA 1
ATOM 1358 C C . LYS A 1 166 ? -9.82 13 13.359 1 93 166 LYS A C 1
ATOM 1360 O O . LYS A 1 166 ? -10.422 13.875 13.977 1 93 166 LYS A O 1
ATOM 1365 N N . ILE A 1 167 ? -10.281 12.438 12.312 1 90.12 167 ILE A N 1
ATOM 1366 C CA . ILE A 1 167 ? -11.594 12.781 11.797 1 90.12 167 ILE A CA 1
ATOM 1367 C C . ILE A 1 167 ? -12.664 12.477 12.852 1 90.12 167 ILE A C 1
ATOM 1369 O O . ILE A 1 167 ? -13.555 13.297 13.086 1 90.12 167 ILE A O 1
ATOM 1373 N N . GLY A 1 168 ? -12.531 11.312 13.422 1 89.25 168 GLY A N 1
ATOM 1374 C CA . GLY A 1 168 ? -13.484 10.93 14.445 1 89.25 168 GLY A CA 1
ATOM 1375 C C . GLY A 1 168 ? -13.5 11.883 15.633 1 89.25 168 GLY A C 1
ATOM 1376 O O . GLY A 1 168 ? -14.562 12.211 16.156 1 89.25 168 GLY A O 1
ATOM 1377 N N . THR A 1 169 ? -12.367 12.297 16.031 1 88.62 169 THR A N 1
ATOM 1378 C CA . THR A 1 169 ? -12.242 13.219 17.156 1 88.62 169 THR A CA 1
ATOM 1379 C C . THR A 1 169 ? -12.852 14.578 16.812 1 88.62 169 THR A C 1
ATOM 1381 O O . THR A 1 169 ? -13.484 15.211 17.656 1 88.62 169 THR A O 1
ATOM 1384 N N . GLN A 1 170 ? -12.672 15.031 15.586 1 82.38 170 GLN A N 1
ATOM 1385 C CA . GLN A 1 170 ? -13.219 16.312 15.133 1 82.38 170 GLN A CA 1
ATOM 1386 C C . GLN A 1 170 ? -14.742 16.266 15.094 1 82.38 170 GLN A C 1
ATOM 1388 O O . GLN A 1 170 ? -15.406 17.25 15.438 1 82.38 170 GLN A O 1
ATOM 1393 N N . LEU A 1 171 ? -15.195 15.156 14.688 1 77.31 171 LEU A N 1
ATOM 1394 C CA . LEU A 1 171 ? -16.641 15 14.609 1 77.31 171 LEU A CA 1
ATOM 1395 C C . LEU A 1 171 ? -17.266 14.984 16 1 77.31 171 LEU A C 1
ATOM 1397 O O . LEU A 1 171 ? -18.344 15.531 16.203 1 77.31 171 LEU A O 1
ATOM 1401 N N . LEU A 1 172 ? -16.641 14.391 16.891 1 75.69 172 LEU A N 1
ATOM 1402 C CA . LEU A 1 172 ? -17.125 14.336 18.266 1 75.69 172 LEU A CA 1
ATOM 1403 C C . LEU A 1 172 ? -17.109 15.727 18.906 1 75.69 172 LEU A C 1
ATOM 1405 O O . LEU A 1 172 ? -18.047 16.094 19.625 1 75.69 172 LEU A O 1
ATOM 1409 N N . LYS A 1 173 ? -16.109 16.516 18.641 1 76.31 173 LYS A N 1
ATOM 1410 C CA . LYS A 1 173 ? -16.016 17.875 19.156 1 76.31 173 LYS A CA 1
ATOM 1411 C C . LYS A 1 173 ? -17.094 18.766 18.562 1 76.31 173 LYS A C 1
ATOM 1413 O O . LYS A 1 173 ? -17.688 19.594 19.266 1 76.31 173 LYS A O 1
ATOM 1418 N N . ALA A 1 174 ? -17.328 18.578 17.281 1 72.94 174 ALA A N 1
ATOM 1419 C CA . ALA A 1 174 ? -18.344 19.375 16.594 1 72.94 174 ALA A CA 1
ATOM 1420 C C . ALA A 1 174 ? -19.734 19.078 17.141 1 72.94 174 ALA A C 1
ATOM 1422 O O . ALA A 1 174 ? -20.594 19.969 17.203 1 72.94 174 ALA A O 1
ATOM 1423 N N . SER A 1 175 ? -19.859 17.859 17.469 1 67 175 SER A N 1
ATOM 1424 C CA . SER A 1 175 ? -21.156 17.469 17.984 1 67 175 SER A CA 1
ATOM 1425 C C . SER A 1 175 ? -21.391 18 19.406 1 67 175 SER A C 1
ATOM 1427 O O . SER A 1 175 ? -22.531 18.219 19.812 1 67 175 SER A O 1
ATOM 1429 N N . SER A 1 176 ? -20.281 18.094 20.109 1 64.69 176 SER A N 1
ATOM 1430 C CA . SER A 1 176 ? -20.391 18.516 21.5 1 64.69 176 SER A CA 1
ATOM 1431 C C . SER A 1 176 ? -20.5 20.031 21.609 1 64.69 176 SER A C 1
ATOM 1433 O O . SER A 1 176 ? -21.016 20.562 22.594 1 64.69 176 SER A O 1
ATOM 1435 N N . THR A 1 177 ? -19.766 20.609 20.703 1 61.81 177 THR A N 1
ATOM 1436 C CA . THR A 1 177 ? -19.797 22.078 20.75 1 61.81 177 THR A CA 1
ATOM 1437 C C . THR A 1 177 ? -20.938 22.609 19.891 1 61.81 177 THR A C 1
ATOM 1439 O O . THR A 1 177 ? -21.453 21.906 19.016 1 61.81 177 THR A O 1
ATOM 1442 N N . GLU A 1 178 ? -21.547 23.641 20.25 1 57.66 178 GLU A N 1
ATOM 1443 C CA . GLU A 1 178 ? -22.562 24.328 19.453 1 57.66 178 GLU A CA 1
ATOM 1444 C C . GLU A 1 178 ? -22.156 24.438 17.984 1 57.66 178 GLU A C 1
ATOM 1446 O O . GLU A 1 178 ? -20.953 24.422 17.672 1 57.66 178 GLU A O 1
ATOM 1451 N N . LYS A 1 179 ? -23.094 24.391 17.172 1 59.72 179 LYS A N 1
ATOM 1452 C CA . LYS A 1 179 ? -22.969 24.531 15.727 1 59.72 179 LYS A CA 1
ATOM 1453 C C . LYS A 1 179 ? -21.875 25.547 15.375 1 59.72 179 LYS A C 1
ATOM 1455 O O . LYS A 1 179 ? -21.828 26.641 15.953 1 59.72 179 LYS A O 1
ATOM 1460 N N . GLU A 1 180 ? -20.812 25.062 14.883 1 68.62 180 GLU A N 1
ATOM 1461 C CA . GLU A 1 180 ? -19.844 26.031 14.352 1 68.62 180 GLU A CA 1
ATOM 1462 C C . GLU A 1 180 ? -20.547 27.312 13.891 1 68.62 180 GLU A C 1
ATOM 1464 O O . GLU A 1 180 ? -21.5 27.25 13.102 1 68.62 180 GLU A O 1
ATOM 1469 N N . PRO A 1 181 ? -20.109 28.266 14.539 1 77.5 181 PRO A N 1
ATOM 1470 C CA . PRO A 1 181 ? -20.75 29.5 14.078 1 77.5 181 PRO A CA 1
ATOM 1471 C C . PRO A 1 181 ? -20.641 29.703 12.57 1 77.5 181 PRO A C 1
ATOM 1473 O O . PRO A 1 181 ? -19.609 29.375 11.977 1 77.5 181 PRO A O 1
ATOM 1476 N N . PHE A 1 182 ? -21.688 29.969 11.992 1 82.38 182 PHE A N 1
ATOM 1477 C CA . PHE A 1 182 ? -21.797 30.219 10.562 1 82.38 182 PHE A CA 1
ATOM 1478 C C . PHE A 1 182 ? -20.656 31.078 10.07 1 82.38 182 PHE A C 1
ATOM 1480 O O . PHE A 1 182 ? -20.125 30.859 8.977 1 82.38 182 PHE A O 1
ATOM 1487 N N . ILE A 1 183 ? -20.203 31.922 10.945 1 86.5 183 ILE A N 1
ATOM 1488 C CA . ILE A 1 183 ? -19.156 32.875 10.586 1 86.5 183 ILE A CA 1
ATOM 1489 C C . ILE A 1 183 ? -17.844 32.125 10.367 1 86.5 183 ILE A C 1
ATOM 1491 O O . ILE A 1 183 ? -17.047 32.531 9.516 1 86.5 183 ILE A O 1
ATOM 1495 N N . LEU A 1 184 ? -17.625 31.125 11.07 1 88.75 184 LEU A N 1
ATOM 1496 C CA . LEU A 1 184 ? -16.391 30.344 10.93 1 88.75 184 LEU A CA 1
ATOM 1497 C C . LEU A 1 184 ? -16.344 29.656 9.57 1 88.75 184 LEU A C 1
ATOM 1499 O O . LEU A 1 184 ? -15.305 29.703 8.891 1 88.75 184 LEU A O 1
ATOM 1503 N N . LYS A 1 185 ? -17.422 29.047 9.266 1 89.88 185 LYS A N 1
ATOM 1504 C CA . LYS A 1 185 ? -17.5 28.406 7.957 1 89.88 185 LYS A CA 1
ATOM 1505 C C . LYS A 1 185 ? -17.312 29.422 6.832 1 89.88 185 LYS A C 1
ATOM 1507 O O . LYS A 1 185 ? -16.594 29.156 5.871 1 89.88 185 LYS A O 1
ATOM 1512 N N . THR A 1 186 ? -17.953 30.5 6.961 1 92.75 186 THR A N 1
ATOM 1513 C CA . THR A 1 186 ? -17.875 31.547 5.945 1 92.75 186 THR A CA 1
ATOM 1514 C C . THR A 1 186 ? -16.438 32.062 5.816 1 92.75 186 THR A C 1
ATOM 1516 O O . THR A 1 186 ? -15.969 32.312 4.707 1 92.75 186 THR A O 1
ATOM 1519 N N . LEU A 1 187 ? -15.828 32.25 6.953 1 94.06 187 LEU A N 1
ATOM 1520 C CA . LEU A 1 187 ? -14.445 32.719 6.945 1 94.06 187 LEU A CA 1
ATOM 1521 C C . LEU A 1 187 ? -13.531 31.703 6.25 1 94.06 187 LEU A C 1
ATOM 1523 O O . LEU A 1 187 ? -12.727 32.062 5.398 1 94.06 187 LEU A O 1
ATOM 1527 N N . LYS A 1 188 ? -13.68 30.469 6.609 1 93.75 188 LYS A N 1
ATOM 1528 C CA . LYS A 1 188 ? -12.891 29.422 5.984 1 93.75 188 LYS A CA 1
ATOM 1529 C C . LYS A 1 188 ? -13.086 29.406 4.473 1 93.75 188 LYS A C 1
ATOM 1531 O O . LYS A 1 188 ? -12.109 29.359 3.719 1 93.75 188 LYS A O 1
ATOM 1536 N N . ASP A 1 189 ? -14.297 29.438 4.059 1 94.94 189 ASP A N 1
ATOM 1537 C CA . ASP A 1 189 ? -14.625 29.438 2.635 1 94.94 189 ASP A CA 1
ATOM 1538 C C . ASP A 1 189 ? -14 30.641 1.928 1 94.94 189 ASP A C 1
ATOM 1540 O O . ASP A 1 189 ? -13.484 30.516 0.818 1 94.94 189 ASP A O 1
ATOM 1544 N N . ALA A 1 190 ? -14.133 31.734 2.553 1 96.06 190 ALA A N 1
ATOM 1545 C CA . ALA A 1 190 ? -13.578 32.969 1.981 1 96.06 190 ALA A CA 1
ATOM 1546 C C . ALA A 1 190 ? -12.07 32.844 1.79 1 96.06 190 ALA A C 1
ATOM 1548 O O . ALA A 1 190 ? -11.539 33.219 0.74 1 96.06 190 ALA A O 1
ATOM 1549 N N . ILE A 1 191 ? -11.438 32.438 2.783 1 95.94 191 ILE A N 1
ATOM 1550 C CA . ILE A 1 191 ? -9.992 32.281 2.713 1 95.94 191 ILE A CA 1
ATOM 1551 C C . ILE A 1 191 ? -9.625 31.328 1.578 1 95.94 191 ILE A C 1
ATOM 1553 O O . ILE A 1 191 ? -8.773 31.625 0.746 1 95.94 191 ILE A O 1
ATOM 1557 N N . GLU A 1 192 ? -10.273 30.203 1.488 1 94.88 192 GLU A N 1
ATOM 1558 C CA . GLU A 1 192 ? -9.977 29.203 0.47 1 94.88 192 GLU A CA 1
ATOM 1559 C C . GLU A 1 192 ? -10.234 29.734 -0.932 1 94.88 192 GLU A C 1
ATOM 1561 O O . GLU A 1 192 ? -9.539 29.375 -1.884 1 94.88 192 GLU A O 1
ATOM 1566 N N . GLU A 1 193 ? -11.109 30.547 -1.008 1 96 193 GLU A N 1
ATOM 1567 C CA . GLU A 1 193 ? -11.492 31.094 -2.309 1 96 193 GLU A CA 1
ATOM 1568 C C . GLU A 1 193 ? -10.57 32.219 -2.727 1 96 193 GLU A C 1
ATOM 1570 O O . GLU A 1 193 ? -10.289 32.406 -3.916 1 96 193 GLU A O 1
ATOM 1575 N N . HIS A 1 194 ? -10.031 33 -1.759 1 97.31 194 HIS A N 1
ATOM 1576 C CA . HIS A 1 194 ? -9.469 34.312 -2.152 1 97.31 194 HIS A CA 1
ATOM 1577 C C . HIS A 1 194 ? -8.023 34.438 -1.697 1 97.31 194 HIS A C 1
ATOM 1579 O O . HIS A 1 194 ? -7.391 35.469 -1.919 1 97.31 194 HIS A O 1
ATOM 1585 N N . TYR A 1 195 ? -7.395 33.5 -1.105 1 96.69 195 TYR A N 1
ATOM 1586 C CA . TYR A 1 195 ? -6.074 33.625 -0.496 1 96.69 195 TYR A CA 1
ATOM 1587 C C . TYR A 1 195 ? -5.035 34.031 -1.527 1 96.69 195 TYR A C 1
ATOM 1589 O O . TYR A 1 195 ? -3.971 34.562 -1.171 1 96.69 195 TYR A O 1
ATOM 1597 N N . LYS A 1 196 ? -5.297 33.812 -2.775 1 96.94 196 LYS A N 1
ATOM 1598 C CA . LYS A 1 196 ? -4.332 34.156 -3.82 1 96.94 196 LYS A CA 1
ATOM 1599 C C . LYS A 1 196 ? -4.312 35.656 -4.09 1 96.94 196 LYS A C 1
ATOM 1601 O O . LYS A 1 196 ? -3.352 36.188 -4.656 1 96.94 196 LYS A O 1
ATOM 1606 N N . SER A 1 197 ? -5.418 36.312 -3.77 1 96.06 197 SER A N 1
ATOM 1607 C CA . SER A 1 197 ? -5.52 37.719 -4.117 1 96.06 197 SER A CA 1
ATOM 1608 C C . SER A 1 197 ? -5.711 38.594 -2.877 1 96.06 197 SER A C 1
ATOM 1610 O O . SER A 1 197 ? -5.402 39.781 -2.891 1 96.06 197 SER A O 1
ATOM 1612 N N . LYS A 1 198 ? -6.23 38.062 -1.821 1 96.5 198 LYS A N 1
ATOM 1613 C CA . LYS A 1 198 ? -6.465 38.812 -0.581 1 96.5 198 LYS A CA 1
ATOM 1614 C C . LYS A 1 198 ? -5.523 38.344 0.523 1 96.5 198 LYS A C 1
ATOM 1616 O O . LYS A 1 198 ? -5.703 37.25 1.085 1 96.5 198 LYS A O 1
ATOM 1621 N N . HIS A 1 199 ? -4.645 39.219 0.938 1 96.62 199 HIS A N 1
ATOM 1622 C CA . HIS A 1 199 ? -3.547 38.781 1.787 1 96.62 199 HIS A CA 1
ATOM 1623 C C . HIS A 1 199 ? -3.643 39.406 3.18 1 96.62 199 HIS A C 1
ATOM 1625 O O . HIS A 1 199 ? -2.869 39.031 4.074 1 96.62 199 HIS A O 1
ATOM 1631 N N . SER A 1 200 ? -4.645 40.281 3.395 1 95.5 200 SER A N 1
ATOM 1632 C CA . SER A 1 200 ? -4.684 40.969 4.68 1 95.5 200 SER A CA 1
ATOM 1633 C C . SER A 1 200 ? -5.965 40.625 5.441 1 95.5 200 SER A C 1
ATOM 1635 O O . SER A 1 200 ? -6.988 40.312 4.836 1 95.5 200 SER A O 1
ATOM 1637 N N . ALA A 1 201 ? -5.828 40.781 6.73 1 95.56 201 ALA A N 1
ATOM 1638 C CA . ALA A 1 201 ? -7.004 40.625 7.578 1 95.56 201 ALA A CA 1
ATOM 1639 C C . ALA A 1 201 ? -8.109 41.594 7.195 1 95.56 201 ALA A C 1
ATOM 1641 O O . ALA A 1 201 ? -9.289 41.25 7.211 1 95.56 201 ALA A O 1
ATOM 1642 N N . SER A 1 202 ? -7.699 42.781 6.824 1 96 202 SER A N 1
ATOM 1643 C CA . SER A 1 202 ? -8.656 43.812 6.449 1 96 202 SER A CA 1
ATOM 1644 C C . SER A 1 202 ? -9.438 43.438 5.203 1 96 202 SER A C 1
ATOM 1646 O O . SER A 1 202 ? -10.633 43.719 5.102 1 96 202 SER A O 1
ATOM 1648 N N . ASP A 1 203 ? -8.812 42.781 4.293 1 96.31 203 ASP A N 1
ATOM 1649 C CA . ASP A 1 203 ? -9.477 42.312 3.088 1 96.31 203 ASP A CA 1
ATOM 1650 C C . ASP A 1 203 ? -10.664 41.406 3.434 1 96.31 203 ASP A C 1
ATOM 1652 O O . ASP A 1 203 ? -11.742 41.562 2.861 1 96.31 203 ASP A O 1
ATOM 1656 N N . TYR A 1 204 ? -10.461 40.562 4.371 1 96.56 204 TYR A N 1
ATOM 1657 C CA . TYR A 1 204 ? -11.484 39.594 4.727 1 96.56 204 TYR A CA 1
ATOM 1658 C C . TYR A 1 204 ? -12.539 40.219 5.629 1 96.56 204 TYR A C 1
ATOM 1660 O O . TYR A 1 204 ? -13.719 39.844 5.559 1 96.56 204 TYR A O 1
ATOM 1668 N N . ALA A 1 205 ? -12.125 41.094 6.457 1 95.31 205 ALA A N 1
ATOM 1669 C CA . ALA A 1 205 ? -13.094 41.844 7.25 1 95.31 205 ALA A CA 1
ATOM 1670 C C . ALA A 1 205 ? -14.086 42.594 6.352 1 95.31 205 ALA A C 1
ATOM 1672 O O . ALA A 1 205 ? -15.297 42.531 6.578 1 95.31 205 ALA A O 1
ATOM 1673 N N . ASP A 1 206 ? -13.562 43.188 5.312 1 96 206 ASP A N 1
ATOM 1674 C CA . ASP A 1 206 ? -14.391 43.906 4.344 1 96 206 ASP A CA 1
ATOM 1675 C C . ASP A 1 206 ? -15.297 42.938 3.58 1 96 206 ASP A C 1
ATOM 1677 O O . ASP A 1 206 ? -16.484 43.188 3.414 1 96 206 ASP A O 1
ATOM 1681 N N . LEU A 1 207 ? -14.727 41.875 3.207 1 95.12 207 LEU A N 1
ATOM 1682 C CA . LEU A 1 207 ? -15.438 40.875 2.41 1 95.12 207 LEU A CA 1
ATOM 1683 C C . LEU A 1 207 ? -16.625 40.312 3.186 1 95.12 207 LEU A C 1
ATOM 1685 O O . LEU A 1 207 ? -17.672 40.062 2.605 1 95.12 207 LEU A O 1
ATOM 1689 N N . LEU A 1 208 ? -16.453 40.156 4.5 1 95 208 LEU A N 1
ATOM 1690 C CA . LEU A 1 208 ? -17.453 39.5 5.32 1 95 208 LEU A CA 1
ATOM 1691 C C . LEU A 1 208 ? -18.281 40.531 6.086 1 95 208 LEU A C 1
ATOM 1693 O O . LEU A 1 208 ? -19.203 40.156 6.824 1 95 208 LEU A O 1
ATOM 1697 N N . ASN A 1 209 ? -17.969 41.719 5.906 1 94.88 209 ASN A N 1
ATOM 1698 C CA . ASN A 1 209 ? -18.672 42.812 6.562 1 94.88 209 ASN A CA 1
ATOM 1699 C C . ASN A 1 209 ? -18.672 42.656 8.078 1 94.88 209 ASN A C 1
ATOM 1701 O O . ASN A 1 209 ? -19.719 42.75 8.719 1 94.88 209 ASN A O 1
ATOM 1705 N N . ILE A 1 210 ? -17.516 42.406 8.594 1 93.56 210 ILE A N 1
ATOM 1706 C CA . ILE A 1 210 ? -17.219 42.281 10.023 1 93.56 210 ILE A CA 1
ATOM 1707 C C . ILE A 1 210 ? -15.961 43.062 10.359 1 93.56 210 ILE A C 1
ATOM 1709 O O . ILE A 1 210 ? -15.078 43.219 9.516 1 93.56 210 ILE A O 1
ATOM 1713 N N . SER A 1 211 ? -15.906 43.625 11.5 1 93.44 211 SER A N 1
ATOM 1714 C CA . SER A 1 211 ? -14.711 44.375 11.867 1 93.44 211 SER A CA 1
ATOM 1715 C C . SER A 1 211 ? -13.484 43.469 11.945 1 93.44 211 SER A C 1
ATOM 1717 O O . SER A 1 211 ? -13.602 42.281 12.289 1 93.44 211 SER A O 1
ATOM 1719 N N . ALA A 1 212 ? -12.359 44.031 11.672 1 91.75 212 ALA A N 1
ATOM 1720 C CA . ALA A 1 212 ? -11.109 43.281 11.727 1 91.75 212 ALA A CA 1
ATOM 1721 C C . ALA A 1 212 ? -10.852 42.75 13.141 1 91.75 212 ALA A C 1
ATOM 1723 O O . ALA A 1 212 ? -10.359 41.625 13.312 1 91.75 212 ALA A O 1
ATOM 1724 N N . LYS A 1 213 ? -11.219 43.531 14.047 1 94 213 LYS A N 1
ATOM 1725 C CA . LYS A 1 213 ? -11.016 43.156 15.445 1 94 213 LYS A CA 1
ATOM 1726 C C . LYS A 1 213 ? -11.859 41.938 15.812 1 94 213 LYS A C 1
ATOM 1728 O O . LYS A 1 213 ? -11.367 41 16.438 1 94 213 LYS A O 1
ATOM 1733 N N . ALA A 1 214 ? -13.094 42 15.43 1 93.5 214 ALA A N 1
ATOM 1734 C CA . ALA A 1 214 ? -14 40.875 15.711 1 93.5 214 ALA A CA 1
ATOM 1735 C C . ALA A 1 214 ? -13.555 39.625 14.977 1 93.5 214 ALA A C 1
ATOM 1737 O O . ALA A 1 214 ? -13.594 38.531 15.547 1 93.5 214 ALA A O 1
ATOM 1738 N N . LEU A 1 215 ? -13.188 39.75 13.844 1 93.5 215 LEU A N 1
ATOM 1739 C CA . LEU A 1 215 ? -12.758 38.625 13.039 1 93.5 215 LEU A CA 1
ATOM 1740 C C . LEU A 1 215 ? -11.484 38 13.602 1 93.5 215 LEU A C 1
ATOM 1742 O O . LEU A 1 215 ? -11.336 36.781 13.609 1 93.5 215 LEU A O 1
ATOM 1746 N N . ASN A 1 216 ? -10.578 38.812 14 1 94 216 ASN A N 1
ATOM 1747 C CA . ASN A 1 216 ? -9.352 38.344 14.625 1 94 216 ASN A CA 1
ATOM 1748 C C . ASN A 1 216 ? -9.633 37.562 15.914 1 94 216 ASN A C 1
ATOM 1750 O O . ASN A 1 216 ? -8.969 36.562 16.203 1 94 216 ASN A O 1
ATOM 1754 N N . ARG A 1 217 ? -10.539 38.094 16.656 1 93.44 217 ARG A N 1
ATOM 1755 C CA . ARG A 1 217 ? -10.938 37.406 17.891 1 93.44 217 ARG A CA 1
ATOM 1756 C C . ARG A 1 217 ? -11.484 36 17.578 1 93.44 217 ARG A C 1
ATOM 1758 O O . ARG A 1 217 ? -11.172 35.031 18.266 1 93.44 217 ARG A O 1
ATOM 1765 N N . ILE A 1 218 ? -12.242 36 16.562 1 90.75 218 ILE A N 1
ATOM 1766 C CA . ILE A 1 218 ? -12.82 34.719 16.141 1 90.75 218 ILE A CA 1
ATOM 1767 C C . ILE A 1 218 ? -11.719 33.75 15.719 1 90.75 218 ILE A C 1
ATOM 1769 O O . ILE A 1 218 ? -11.711 32.594 16.141 1 90.75 218 ILE A O 1
ATOM 1773 N N . SER A 1 219 ? -10.812 34.25 14.938 1 92.75 219 SER A N 1
ATOM 1774 C CA . SER A 1 219 ? -9.703 33.406 14.477 1 92.75 219 SER A CA 1
ATOM 1775 C C . SER A 1 219 ? -8.875 32.875 15.648 1 92.75 219 SER A C 1
ATOM 1777 O O . SER A 1 219 ? -8.586 31.688 15.727 1 92.75 219 SER A O 1
ATOM 1779 N N . LYS A 1 220 ? -8.547 33.75 16.547 1 92.75 220 LYS A N 1
ATOM 1780 C CA . LYS A 1 220 ? -7.73 33.375 17.703 1 92.75 220 LYS A CA 1
ATOM 1781 C C . LYS A 1 220 ? -8.445 32.344 18.578 1 92.75 220 LYS A C 1
ATOM 1783 O O . LYS A 1 220 ? -7.836 31.375 19.031 1 92.75 220 LYS A O 1
ATOM 1788 N N . THR A 1 221 ? -9.695 32.562 18.734 1 90.19 221 THR A N 1
ATOM 1789 C CA . THR A 1 221 ? -10.492 31.703 19.609 1 90.19 221 THR A CA 1
ATOM 1790 C C . THR A 1 221 ? -10.664 30.312 19 1 90.19 221 THR A C 1
ATOM 1792 O O . THR A 1 221 ? -10.57 29.312 19.703 1 90.19 221 THR A O 1
ATOM 1795 N N . HIS A 1 222 ? -10.828 30.281 17.734 1 88.88 222 HIS A N 1
ATOM 1796 C CA . HIS A 1 222 ? -11.25 29.031 17.125 1 88.88 222 HIS A CA 1
ATOM 1797 C C . HIS A 1 222 ? -10.094 28.328 16.422 1 88.88 222 HIS A C 1
ATOM 1799 O O . HIS A 1 222 ? -10.078 27.109 16.297 1 88.88 222 HIS A O 1
ATOM 1805 N N . PHE A 1 223 ? -9.141 29.109 15.977 1 90.5 223 PHE A N 1
ATOM 1806 C CA . PHE A 1 223 ? -8.055 28.516 15.203 1 90.5 223 PHE A CA 1
ATOM 1807 C C . PHE A 1 223 ? -6.723 28.688 15.93 1 90.5 223 PHE A C 1
ATOM 1809 O O . PHE A 1 223 ? -5.695 28.188 15.469 1 90.5 223 PHE A O 1
ATOM 1816 N N . ASN A 1 224 ? -6.676 29.422 17 1 92.31 224 ASN A N 1
ATOM 1817 C CA . ASN A 1 224 ? -5.52 29.609 17.859 1 92.31 224 ASN A CA 1
ATOM 1818 C C . ASN A 1 224 ? -4.41 30.391 17.156 1 92.31 224 ASN A C 1
ATOM 1820 O O . ASN A 1 224 ? -3.227 30.125 17.391 1 92.31 224 ASN A O 1
ATOM 1824 N N . LYS A 1 225 ? -4.797 31.219 16.266 1 92.62 225 LYS A N 1
ATOM 1825 C CA . LYS A 1 225 ? -3.861 32.094 15.57 1 92.62 225 LYS A CA 1
ATOM 1826 C C . LYS A 1 225 ? -4.57 33.344 15.055 1 92.62 225 LYS A C 1
ATOM 1828 O O . LYS A 1 225 ? -5.797 33.375 14.953 1 92.62 225 LYS A O 1
ATOM 1833 N N . THR A 1 226 ? -3.822 34.375 14.766 1 94.56 226 THR A N 1
ATOM 1834 C CA . THR A 1 226 ? -4.391 35.594 14.203 1 94.56 226 THR A CA 1
ATOM 1835 C C . THR A 1 226 ? -4.855 35.375 12.766 1 94.56 226 THR A C 1
ATOM 1837 O O . THR A 1 226 ? -4.418 34.406 12.117 1 94.56 226 THR A O 1
ATOM 1840 N N . LEU A 1 227 ? -5.746 36.188 12.367 1 95 227 LEU A N 1
ATOM 1841 C CA . LEU A 1 227 ? -6.238 36.094 11 1 95 227 LEU A CA 1
ATOM 1842 C C . LEU A 1 227 ? -5.102 36.25 10 1 95 227 LEU A C 1
ATOM 1844 O O . LEU A 1 227 ? -5.039 35.5 9.008 1 95 227 LEU A O 1
ATOM 1848 N N . SER A 1 228 ? -4.227 37.156 10.234 1 95.75 228 SER A N 1
ATOM 1849 C CA . SER A 1 228 ? -3.082 37.375 9.344 1 95.75 228 SER A CA 1
ATOM 1850 C C . SER A 1 228 ? -2.232 36.094 9.234 1 95.75 228 SER A C 1
ATOM 1852 O O . SER A 1 228 ? -1.826 35.719 8.133 1 95.75 228 SER A O 1
ATOM 1854 N N . ASN A 1 229 ? -1.977 35.531 10.359 1 95.62 229 ASN A N 1
ATOM 1855 C CA . ASN A 1 229 ? -1.188 34.281 10.367 1 95.62 229 ASN A CA 1
ATOM 1856 C C . ASN A 1 229 ? -1.912 33.156 9.656 1 95.62 229 ASN A C 1
ATOM 1858 O O . ASN A 1 229 ? -1.285 32.344 8.961 1 95.62 229 ASN A O 1
ATOM 1862 N N . LEU A 1 230 ? -3.195 33.094 9.844 1 95.62 230 LEU A N 1
ATOM 1863 C CA . LEU A 1 230 ? -4.016 32.094 9.203 1 95.62 230 LEU A CA 1
ATOM 1864 C C . LEU A 1 230 ? -3.936 32.188 7.684 1 95.62 230 LEU A C 1
ATOM 1866 O O . LEU A 1 230 ? -3.725 31.203 6.992 1 95.62 230 LEU A O 1
ATOM 1870 N N . ILE A 1 231 ? -4.09 33.344 7.211 1 96.06 231 ILE A N 1
ATOM 1871 C CA . ILE A 1 231 ? -4.016 33.625 5.777 1 96.06 231 ILE A CA 1
ATOM 1872 C C . ILE A 1 231 ? -2.623 33.281 5.258 1 96.06 231 ILE A C 1
ATOM 1874 O O . ILE A 1 231 ? -2.486 32.625 4.219 1 96.06 231 ILE A O 1
ATOM 1878 N N . ALA A 1 232 ? -1.635 33.719 5.984 1 95.94 232 ALA A N 1
ATOM 1879 C CA . ALA A 1 232 ? -0.25 33.469 5.594 1 95.94 232 ALA A CA 1
ATOM 1880 C C . ALA A 1 232 ? 0.019 31.969 5.461 1 95.94 232 ALA A C 1
ATOM 1882 O O . ALA A 1 232 ? 0.623 31.516 4.48 1 95.94 232 ALA A O 1
ATOM 1883 N N . GLU A 1 233 ? -0.398 31.234 6.453 1 94.69 233 GLU A N 1
ATOM 1884 C CA . GLU A 1 233 ? -0.205 29.781 6.422 1 94.69 233 GLU A CA 1
ATOM 1885 C C . GLU A 1 233 ? -0.86 29.172 5.191 1 94.69 233 GLU A C 1
ATOM 1887 O O . GLU A 1 233 ? -0.293 28.266 4.562 1 94.69 233 GLU A O 1
ATOM 1892 N N . ARG A 1 234 ? -2.014 29.656 4.848 1 95.06 234 ARG A N 1
ATOM 1893 C CA . ARG A 1 234 ? -2.717 29.141 3.68 1 95.06 234 ARG A CA 1
ATOM 1894 C C . ARG A 1 234 ? -1.936 29.406 2.4 1 95.06 234 ARG A C 1
ATOM 1896 O O . ARG A 1 234 ? -1.853 28.547 1.52 1 95.06 234 ARG A O 1
ATOM 1903 N N . ILE A 1 235 ? -1.447 30.578 2.312 1 96.38 235 ILE A N 1
ATOM 1904 C CA . ILE A 1 235 ? -0.671 30.984 1.143 1 96.38 235 ILE A CA 1
ATOM 1905 C C . ILE A 1 235 ? 0.579 30.109 1.033 1 96.38 235 ILE A C 1
ATOM 1907 O O . ILE A 1 235 ? 0.912 29.625 -0.05 1 96.38 235 ILE A O 1
ATOM 1911 N N . ILE A 1 236 ? 1.188 29.875 2.137 1 94.94 236 ILE A N 1
ATOM 1912 C CA . ILE A 1 236 ? 2.43 29.109 2.176 1 94.94 236 ILE A CA 1
ATOM 1913 C C . ILE A 1 236 ? 2.164 27.672 1.734 1 94.94 236 ILE A C 1
ATOM 1915 O O . ILE A 1 236 ? 2.953 27.094 0.988 1 94.94 236 ILE A O 1
ATOM 1919 N N . ILE A 1 237 ? 1.107 27.109 2.184 1 92.31 237 ILE A N 1
ATOM 1920 C CA . ILE A 1 237 ? 0.748 25.734 1.813 1 92.31 237 ILE A CA 1
ATOM 1921 C C . ILE A 1 237 ? 0.629 25.625 0.295 1 92.31 237 ILE A C 1
ATOM 1923 O O . ILE A 1 237 ? 1.16 24.688 -0.309 1 92.31 237 ILE A O 1
ATOM 1927 N N . GLU A 1 238 ? 0.005 26.594 -0.294 1 93.12 238 GLU A N 1
ATOM 1928 C CA . GLU A 1 238 ? -0.152 26.578 -1.745 1 93.12 238 GLU A CA 1
ATOM 1929 C C . GLU A 1 238 ? 1.187 26.797 -2.445 1 93.12 238 GLU A C 1
ATOM 1931 O O . GLU A 1 238 ? 1.469 26.172 -3.465 1 93.12 238 GLU A O 1
ATOM 1936 N N . ALA A 1 239 ? 1.919 27.688 -1.918 1 94.12 239 ALA A N 1
ATOM 1937 C CA . ALA A 1 239 ? 3.24 27.938 -2.488 1 94.12 239 ALA A CA 1
ATOM 1938 C C . ALA A 1 239 ? 4.078 26.656 -2.504 1 94.12 239 ALA A C 1
ATOM 1940 O O . ALA A 1 239 ? 4.68 26.312 -3.523 1 94.12 239 ALA A O 1
ATOM 1941 N N . LYS A 1 240 ? 4.098 26 -1.411 1 90.5 240 LYS A N 1
ATOM 1942 C CA . LYS A 1 240 ? 4.832 24.75 -1.299 1 90.5 240 LYS A CA 1
ATOM 1943 C C . LYS A 1 240 ? 4.324 23.719 -2.311 1 90.5 240 LYS A C 1
ATOM 1945 O O . LYS A 1 240 ? 5.117 23.016 -2.938 1 90.5 240 LYS A O 1
ATOM 1950 N N . ARG A 1 241 ? 3.057 23.656 -2.426 1 87.69 241 ARG A N 1
ATOM 1951 C CA . ARG A 1 241 ? 2.436 22.734 -3.369 1 87.69 241 ARG A CA 1
ATOM 1952 C C . ARG A 1 241 ? 2.896 23.016 -4.797 1 87.69 241 ARG A C 1
ATOM 1954 O O . ARG A 1 241 ? 3.297 22.094 -5.52 1 87.69 241 ARG A O 1
ATOM 1961 N N . GLU A 1 242 ? 2.869 24.25 -5.176 1 89.38 242 GLU A N 1
ATOM 1962 C CA . GLU A 1 242 ? 3.283 24.641 -6.52 1 89.38 242 GLU A CA 1
ATOM 1963 C C . GLU A 1 242 ? 4.766 24.359 -6.746 1 89.38 242 GLU A C 1
ATOM 1965 O O . GLU A 1 242 ? 5.152 23.859 -7.809 1 89.38 242 GLU A O 1
ATOM 1970 N N . LEU A 1 243 ? 5.543 24.688 -5.777 1 89.56 243 LEU A N 1
ATOM 1971 C CA . LEU A 1 243 ? 6.984 24.469 -5.879 1 89.56 243 LEU A CA 1
ATOM 1972 C C . LEU A 1 243 ? 7.301 22.984 -6.02 1 89.56 243 LEU A C 1
ATOM 1974 O O . LEU A 1 243 ? 8.281 22.609 -6.676 1 89.56 243 LEU A O 1
ATOM 1978 N N . TYR A 1 244 ? 6.508 22.234 -5.398 1 83.25 244 TYR A N 1
ATOM 1979 C CA . TYR A 1 244 ? 6.723 20.781 -5.398 1 83.25 244 TYR A CA 1
ATOM 1980 C C . TYR A 1 244 ? 6.25 20.156 -6.703 1 83.25 244 TYR A C 1
ATOM 1982 O O . TYR A 1 244 ? 6.953 19.344 -7.293 1 83.25 244 TYR A O 1
ATOM 1990 N N . LEU A 1 245 ? 5.133 20.484 -7.211 1 80.06 245 LEU A N 1
ATOM 1991 C CA . LEU A 1 245 ? 4.426 19.766 -8.266 1 80.06 245 LEU A CA 1
ATOM 1992 C C . LEU A 1 245 ? 4.797 20.312 -9.641 1 80.06 245 LEU A C 1
ATOM 1994 O O . LEU A 1 245 ? 4.625 19.641 -10.648 1 80.06 245 LEU A O 1
ATOM 1998 N N . THR A 1 246 ? 5.188 21.562 -9.664 1 84.81 246 THR A N 1
ATOM 1999 C CA . THR A 1 246 ? 5.387 22.188 -10.961 1 84.81 246 THR A CA 1
ATOM 2000 C C . THR A 1 246 ? 6.836 22.625 -11.141 1 84.81 246 THR A C 1
ATOM 2002 O O . THR A 1 246 ? 7.602 22.656 -10.172 1 84.81 246 THR A O 1
ATOM 2005 N N . GLU A 1 247 ? 7.121 22.938 -12.367 1 87.88 247 GLU A N 1
ATOM 2006 C CA . GLU A 1 247 ? 8.438 23.5 -12.68 1 87.88 247 GLU A CA 1
ATOM 2007 C C . GLU A 1 247 ? 8.367 25 -12.906 1 87.88 247 GLU A C 1
ATOM 2009 O O . GLU A 1 247 ? 9.297 25.594 -13.461 1 87.88 247 GLU A O 1
ATOM 2014 N N . LYS A 1 248 ? 7.246 25.516 -12.555 1 93.75 248 LYS A N 1
ATOM 2015 C CA . LYS A 1 248 ? 7.098 26.969 -12.734 1 93.75 248 LYS A CA 1
ATOM 2016 C C . LYS A 1 248 ? 8.203 27.719 -12 1 93.75 248 LYS A C 1
ATOM 2018 O O . LYS A 1 248 ? 8.562 27.375 -10.875 1 93.75 248 LYS A O 1
ATOM 2023 N N . PRO A 1 249 ? 8.766 28.766 -12.703 1 94.94 249 PRO A N 1
ATOM 2024 C CA . PRO A 1 249 ? 9.711 29.609 -11.969 1 94.94 249 PRO A CA 1
ATOM 2025 C C . PRO A 1 249 ? 9.094 30.219 -10.719 1 94.94 249 PRO A C 1
ATOM 2027 O O . PRO A 1 249 ? 7.895 30.5 -10.688 1 94.94 249 PRO A O 1
ATOM 2030 N N . VAL A 1 250 ? 9.922 30.516 -9.758 1 95.62 250 VAL A N 1
ATOM 2031 C CA . VAL A 1 250 ? 9.484 31.094 -8.5 1 95.62 250 VAL A CA 1
ATOM 2032 C C . VAL A 1 250 ? 8.742 32.406 -8.766 1 95.62 250 VAL A C 1
ATOM 2034 O O . VAL A 1 250 ? 7.73 32.688 -8.117 1 95.62 250 VAL A O 1
ATOM 2037 N N . LYS A 1 251 ? 9.227 33.125 -9.719 1 96.44 251 LYS A N 1
ATOM 2038 C CA . LYS A 1 251 ? 8.602 34.375 -10.086 1 96.44 251 LYS A CA 1
ATOM 2039 C C . LYS A 1 251 ? 7.148 34.188 -10.516 1 96.44 251 LYS A C 1
ATOM 2041 O O . LYS A 1 251 ? 6.27 34.938 -10.141 1 96.44 251 LYS A O 1
ATOM 2046 N N . THR A 1 252 ? 6.91 33.188 -11.312 1 97.06 252 THR A N 1
ATOM 2047 C CA . THR A 1 252 ? 5.57 32.875 -11.797 1 97.06 252 THR A CA 1
ATOM 2048 C C . THR A 1 252 ? 4.656 32.469 -10.648 1 97.06 252 THR A C 1
ATOM 2050 O O . THR A 1 252 ? 3.512 32.906 -10.562 1 97.06 252 THR A O 1
ATOM 2053 N N . ILE A 1 253 ? 5.16 31.688 -9.758 1 96.88 253 ILE A N 1
ATOM 2054 C CA . ILE A 1 253 ? 4.402 31.234 -8.586 1 96.88 253 ILE A CA 1
ATOM 2055 C C . ILE A 1 253 ? 4.047 32.438 -7.719 1 96.88 253 ILE A C 1
ATOM 2057 O O . ILE A 1 253 ? 2.914 32.562 -7.246 1 96.88 253 ILE A O 1
ATOM 2061 N N . ALA A 1 254 ? 4.961 33.344 -7.547 1 97.38 254 ALA A N 1
ATOM 2062 C CA . ALA A 1 254 ? 4.73 34.562 -6.773 1 97.38 254 ALA A CA 1
ATOM 2063 C C . ALA A 1 254 ? 3.57 35.375 -7.352 1 97.38 254 ALA A C 1
ATOM 2065 O O . ALA A 1 254 ? 2.65 35.75 -6.629 1 97.38 254 ALA A O 1
ATOM 2066 N N . TYR A 1 255 ? 3.594 35.5 -8.656 1 96.94 255 TYR A N 1
ATOM 2067 C CA . TYR A 1 255 ? 2.566 36.281 -9.328 1 96.94 255 TYR A CA 1
ATOM 2068 C C . TYR A 1 255 ? 1.208 35.594 -9.234 1 96.94 255 TYR A C 1
ATOM 2070 O O . TYR A 1 255 ? 0.191 36.25 -9 1 96.94 255 TYR A O 1
ATOM 2078 N N . GLU A 1 256 ? 1.206 34.344 -9.398 1 96.88 256 GLU A N 1
ATOM 2079 C CA . GLU A 1 256 ? -0.038 33.594 -9.344 1 96.88 256 GLU A CA 1
ATOM 2080 C C . GLU A 1 256 ? -0.641 33.625 -7.945 1 96.88 256 GLU A C 1
ATOM 2082 O O . GLU A 1 256 ? -1.855 33.469 -7.785 1 96.88 256 GLU A O 1
ATOM 2087 N N . LEU A 1 257 ? 0.205 33.844 -6.98 1 97.69 257 LEU A N 1
ATOM 2088 C CA . LEU A 1 257 ? -0.259 33.906 -5.598 1 97.69 257 LEU A CA 1
ATOM 2089 C C . LEU A 1 257 ? -0.54 35.312 -5.168 1 97.69 257 LEU A C 1
ATOM 2091 O O . LEU A 1 257 ? -0.815 35.594 -3.994 1 97.69 257 LEU A O 1
ATOM 2095 N N . GLY A 1 258 ? -0.5 36.219 -6.109 1 96.75 258 GLY A N 1
ATOM 2096 C CA . GLY A 1 258 ? -0.972 37.594 -5.883 1 96.75 258 GLY A CA 1
ATOM 2097 C C . GLY A 1 258 ? 0.131 38.531 -5.453 1 96.75 258 GLY A C 1
ATOM 2098 O O . GLY A 1 258 ? -0.144 39.625 -4.996 1 96.75 258 GLY A O 1
ATOM 2099 N N . PHE A 1 259 ? 1.369 38.125 -5.566 1 96.81 259 PHE A N 1
ATOM 2100 C CA . PHE A 1 259 ? 2.48 39 -5.23 1 96.81 259 PHE A CA 1
ATOM 2101 C C . PHE A 1 259 ? 2.959 39.75 -6.465 1 96.81 259 PHE A C 1
ATOM 2103 O O . PHE A 1 259 ? 3.018 39.188 -7.559 1 96.81 259 PHE A O 1
ATOM 2110 N N . ASN A 1 260 ? 3.271 40.969 -6.316 1 92.75 260 ASN A N 1
ATOM 2111 C CA . ASN A 1 260 ? 3.736 41.781 -7.43 1 92.75 260 ASN A CA 1
ATOM 2112 C C . ASN A 1 260 ? 5.262 41.812 -7.512 1 92.75 260 ASN A C 1
ATOM 2114 O O . ASN A 1 260 ? 5.828 42.375 -8.445 1 92.75 260 ASN A O 1
ATOM 2118 N N .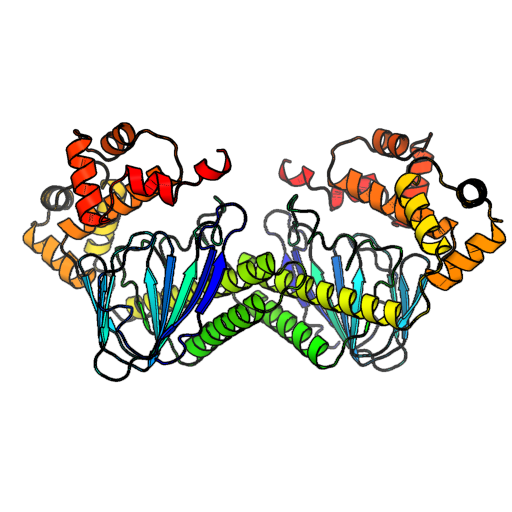 ASP A 1 261 ? 5.883 41.188 -6.539 1 92.88 261 ASP A N 1
ATOM 2119 C CA . ASP A 1 261 ? 7.34 41.188 -6.43 1 92.88 261 ASP A CA 1
ATOM 2120 C C . ASP A 1 261 ? 7.852 39.812 -5.93 1 92.88 261 ASP A C 1
ATOM 2122 O O . ASP A 1 261 ? 7.512 39.406 -4.824 1 92.88 261 ASP A O 1
ATOM 2126 N N . GLU A 1 262 ? 8.75 39.312 -6.688 1 94.19 262 GLU A N 1
ATOM 2127 C CA . GLU A 1 262 ? 9.297 38 -6.352 1 94.19 262 GLU A CA 1
ATOM 2128 C C . GLU A 1 262 ? 10.141 38.062 -5.082 1 94.19 262 GLU A C 1
ATOM 2130 O O . GLU A 1 262 ? 10.156 37.125 -4.293 1 94.19 262 GLU A O 1
ATOM 2135 N N . PHE A 1 263 ? 10.789 39.156 -4.891 1 94.19 263 PHE A N 1
ATOM 2136 C CA . PHE A 1 263 ? 11.641 39.281 -3.711 1 94.19 263 PHE A CA 1
ATOM 2137 C C . PHE A 1 263 ? 10.797 39.375 -2.443 1 94.19 263 PHE A C 1
ATOM 2139 O O . PHE A 1 263 ? 11.156 38.781 -1.416 1 94.19 263 PHE A O 1
ATOM 2146 N N . TYR A 1 264 ? 9.734 40.125 -2.604 1 95.38 264 TYR A N 1
ATOM 2147 C CA . TYR A 1 264 ? 8.828 40.156 -1.465 1 95.38 264 TYR A CA 1
ATOM 2148 C C . TYR A 1 264 ? 8.242 38.781 -1.162 1 95.38 264 TYR A C 1
ATOM 2150 O O . TYR A 1 264 ? 8.156 38.406 0 1 95.38 264 TYR A O 1
ATOM 2158 N N . PHE A 1 265 ? 7.844 38.125 -2.15 1 97.31 265 PHE A N 1
ATOM 2159 C CA . PHE A 1 265 ? 7.332 36.75 -1.982 1 97.31 265 PHE A CA 1
ATOM 2160 C C . PHE A 1 265 ? 8.375 35.875 -1.315 1 97.31 265 PHE A C 1
ATOM 2162 O O . PHE A 1 265 ? 8.047 35.094 -0.405 1 97.31 265 PHE A O 1
ATOM 2169 N N . SER A 1 266 ? 9.562 35.906 -1.755 1 96.81 266 SER A N 1
ATOM 2170 C CA . SER A 1 266 ? 10.625 35.062 -1.214 1 96.81 266 SER A CA 1
ATOM 2171 C C . SER A 1 266 ? 10.852 35.344 0.269 1 96.81 266 SER A C 1
ATOM 2173 O O . SER A 1 266 ? 11.07 34.406 1.054 1 96.81 266 SER A O 1
ATOM 2175 N N . ARG A 1 267 ? 10.82 36.594 0.627 1 96.25 267 ARG A N 1
ATOM 2176 C CA . ARG A 1 267 ? 10.953 36.969 2.035 1 96.25 267 ARG A CA 1
ATOM 2177 C C . ARG A 1 267 ? 9.781 36.438 2.852 1 96.25 267 ARG A C 1
ATOM 2179 O O . ARG A 1 267 ? 9.969 35.938 3.961 1 96.25 267 ARG A O 1
ATOM 2186 N N . PHE A 1 268 ? 8.625 36.625 2.27 1 96.12 268 PHE A N 1
ATOM 2187 C CA . PHE A 1 268 ? 7.41 36.125 2.896 1 96.12 268 PHE A CA 1
ATOM 2188 C C . PHE A 1 268 ? 7.512 34.625 3.125 1 96.12 268 PHE A C 1
ATOM 2190 O O . PHE A 1 268 ? 7.23 34.125 4.223 1 96.12 268 PHE A O 1
ATOM 2197 N N . PHE A 1 269 ? 7.891 33.906 2.066 1 96.69 269 PHE A N 1
ATOM 2198 C CA . PHE A 1 269 ? 8.039 32.469 2.131 1 96.69 269 PHE A CA 1
ATOM 2199 C C . PHE A 1 269 ? 9.086 32.062 3.176 1 96.69 269 PHE A C 1
ATOM 2201 O O . PHE A 1 269 ? 8.828 31.219 4.016 1 96.69 269 PHE A O 1
ATOM 2208 N N . LYS A 1 270 ? 10.18 32.688 3.207 1 94.88 270 LYS A N 1
ATOM 2209 C CA . LYS A 1 270 ? 11.281 32.375 4.121 1 94.88 270 LYS A CA 1
ATOM 2210 C C . LYS A 1 270 ? 10.875 32.656 5.57 1 94.88 270 LYS A C 1
ATOM 2212 O O . LYS A 1 270 ? 11.227 31.875 6.465 1 94.88 270 LYS A O 1
ATOM 2217 N N . SER A 1 271 ? 10.18 33.688 5.758 1 92.88 271 SER A N 1
ATOM 2218 C CA . SER A 1 271 ? 9.75 34.031 7.105 1 92.88 271 SER A CA 1
ATOM 2219 C C . SER A 1 271 ? 8.797 32.969 7.672 1 92.88 271 SER A C 1
ATOM 2221 O O . SER A 1 271 ? 8.711 32.812 8.891 1 92.88 271 SER A O 1
ATOM 2223 N N . ASN A 1 272 ? 8.102 32.281 6.848 1 90.5 272 ASN A N 1
ATOM 2224 C CA . ASN A 1 272 ? 7.102 31.328 7.293 1 90.5 272 ASN A CA 1
ATOM 2225 C C . ASN A 1 272 ? 7.629 29.906 7.242 1 90.5 272 ASN A C 1
ATOM 2227 O O . ASN A 1 272 ? 7.254 29.062 8.062 1 90.5 272 ASN A O 1
ATOM 2231 N N . ALA A 1 273 ? 8.5 29.578 6.297 1 88.25 273 ALA A N 1
ATOM 2232 C CA . ALA A 1 273 ? 8.992 28.219 6.105 1 88.25 273 ALA A CA 1
ATOM 2233 C C . ALA A 1 273 ? 10.445 28.094 6.555 1 88.25 273 ALA A C 1
ATOM 2235 O O . ALA A 1 273 ? 11 26.984 6.582 1 88.25 273 ALA A O 1
ATOM 2236 N N . GLU A 1 274 ? 11.094 29.156 6.801 1 89 274 GLU A N 1
ATOM 2237 C CA . GLU A 1 274 ? 12.453 29.234 7.332 1 89 274 GLU A CA 1
ATOM 2238 C C . GLU A 1 274 ? 13.477 28.812 6.289 1 89 274 GLU A C 1
ATOM 2240 O O . GLU A 1 274 ? 14.625 28.5 6.625 1 89 274 GLU A O 1
ATOM 2245 N N . ILE A 1 275 ? 13 28.625 5.078 1 90.62 275 ILE A N 1
ATOM 2246 C CA . ILE A 1 275 ? 13.875 28.375 3.941 1 90.62 275 ILE A CA 1
ATOM 2247 C C . ILE A 1 275 ? 13.375 29.141 2.723 1 90.62 275 ILE A C 1
ATOM 2249 O O . ILE A 1 275 ? 12.227 29.594 2.691 1 90.62 275 ILE A O 1
ATOM 2253 N N . SER A 1 276 ? 14.266 29.297 1.794 1 93.88 276 SER A N 1
ATOM 2254 C CA . SER A 1 276 ? 13.867 30 0.58 1 93.88 276 SER A CA 1
ATOM 2255 C C . SER A 1 276 ? 13.039 29.094 -0.333 1 93.88 276 SER A C 1
ATOM 2257 O O . SER A 1 276 ? 13.133 27.875 -0.245 1 93.88 276 SER A O 1
ATOM 2259 N N . PRO A 1 277 ? 12.25 29.703 -1.189 1 94.44 277 PRO A N 1
ATOM 2260 C CA . PRO A 1 277 ? 11.508 28.891 -2.16 1 94.44 277 PRO A CA 1
ATOM 2261 C C . PRO A 1 277 ? 12.422 28.016 -3.01 1 94.44 277 PRO A C 1
ATOM 2263 O O . PRO A 1 277 ? 12.086 26.859 -3.27 1 94.44 277 PRO A O 1
ATOM 2266 N N . GLN A 1 278 ? 13.5 28.516 -3.369 1 91.94 278 GLN A N 1
ATOM 2267 C CA . GLN A 1 278 ? 14.422 27.766 -4.211 1 91.94 278 GLN A CA 1
ATOM 2268 C C . GLN A 1 278 ? 14.977 26.547 -3.465 1 91.94 278 GLN A C 1
ATOM 2270 O O . GLN A 1 278 ? 15.078 25.453 -4.027 1 91.94 278 GLN A O 1
ATOM 2275 N N . ILE A 1 279 ? 15.375 26.766 -2.273 1 89.31 279 ILE A N 1
ATOM 2276 C CA . ILE A 1 279 ? 15.891 25.656 -1.461 1 89.31 279 ILE A CA 1
ATOM 2277 C C . ILE A 1 279 ? 14.805 24.594 -1.295 1 89.31 279 ILE A C 1
ATOM 2279 O O . ILE A 1 279 ? 15.094 23.406 -1.353 1 89.31 279 ILE A O 1
ATOM 2283 N N . TYR A 1 280 ? 13.586 25.047 -1.079 1 90.44 280 TYR A N 1
ATOM 2284 C CA . TYR A 1 280 ? 12.477 24.109 -0.971 1 90.44 280 TYR A CA 1
ATOM 2285 C C . TYR A 1 280 ? 12.383 23.234 -2.215 1 90.44 280 TYR A C 1
ATOM 2287 O O . TYR A 1 280 ? 12.305 22 -2.113 1 90.44 280 TYR A O 1
ATOM 2295 N N . ARG A 1 281 ? 12.398 23.797 -3.369 1 87.62 281 ARG A N 1
ATOM 2296 C CA . ARG A 1 281 ? 12.305 23.062 -4.629 1 87.62 281 ARG A CA 1
ATOM 2297 C C . ARG A 1 281 ? 13.469 22.094 -4.793 1 87.62 281 ARG A C 1
ATOM 2299 O O . ARG A 1 281 ? 13.273 20.938 -5.203 1 87.62 281 ARG A O 1
ATOM 2306 N N . ASP A 1 282 ? 14.602 22.438 -4.438 1 84.81 282 ASP A N 1
ATOM 2307 C CA . ASP A 1 282 ? 15.805 21.656 -4.652 1 84.81 282 ASP A CA 1
ATOM 2308 C C . ASP A 1 282 ? 15.844 20.438 -3.717 1 84.81 282 ASP A C 1
ATOM 2310 O O . ASP A 1 282 ? 16.438 19.422 -4.043 1 84.81 282 ASP A O 1
ATOM 2314 N N . THR A 1 283 ? 15.234 20.547 -2.648 1 81.25 283 THR A N 1
ATOM 2315 C CA . THR A 1 283 ? 15.375 19.516 -1.635 1 81.25 283 THR A CA 1
ATOM 2316 C C . THR A 1 283 ? 14.156 18.594 -1.638 1 81.25 283 THR A C 1
ATOM 2318 O O . THR A 1 283 ? 14.25 17.438 -1.206 1 81.25 283 THR A O 1
ATOM 2321 N N . VAL A 1 284 ? 13 19.016 -2.074 1 75.56 284 VAL A N 1
ATOM 2322 C CA . VAL A 1 284 ? 11.781 18.219 -1.95 1 75.56 284 VAL A CA 1
ATOM 2323 C C . VAL A 1 284 ? 11.188 17.969 -3.334 1 75.56 284 VAL A C 1
ATOM 2325 O O . VAL A 1 284 ? 10.453 16.984 -3.531 1 75.56 284 VAL A O 1
ATOM 2328 N N . GLY A 1 285 ? 11.438 18.734 -4.352 1 62.66 285 GLY A N 1
ATOM 2329 C CA . GLY A 1 285 ? 10.75 18.734 -5.641 1 62.66 285 GLY A CA 1
ATOM 2330 C C . GLY A 1 285 ? 10.852 17.406 -6.375 1 62.66 285 GLY A C 1
ATOM 2331 O O . GLY A 1 285 ? 11.82 16.672 -6.203 1 62.66 285 GLY A O 1
ATOM 2332 N N . PHE A 1 286 ? 9.586 16.875 -6.875 1 57.47 286 PHE A N 1
ATOM 2333 C CA . PHE A 1 286 ? 9.492 15.672 -7.688 1 57.47 286 PHE A CA 1
ATOM 2334 C C . PHE A 1 286 ? 10.453 15.742 -8.875 1 57.47 286 PHE A C 1
ATOM 2336 O O . PHE A 1 286 ? 10.961 14.719 -9.336 1 57.47 286 PHE A O 1
ATOM 2343 N N . ALA A 1 287 ? 10.531 16.875 -9.523 1 48.22 287 ALA A N 1
ATOM 2344 C CA . ALA A 1 287 ? 11.273 16.984 -10.773 1 48.22 287 ALA A CA 1
ATOM 2345 C C . ALA A 1 287 ? 12.688 16.406 -10.625 1 48.22 287 ALA A C 1
ATOM 2347 O O . ALA A 1 287 ? 13.438 16.344 -11.594 1 48.22 287 ALA A O 1
ATOM 2348 N N . ARG A 1 288 ? 13.102 16.141 -9.492 1 42.75 288 ARG A N 1
ATOM 2349 C CA . ARG A 1 288 ? 14.477 15.633 -9.461 1 42.75 288 ARG A CA 1
ATOM 2350 C C . ARG A 1 288 ? 14.57 14.258 -10.117 1 42.75 288 ARG A C 1
ATOM 2352 O O . ARG A 1 288 ? 15.672 13.773 -10.391 1 42.75 288 ARG A O 1
ATOM 2359 N N . ALA A 1 289 ? 13.602 13.461 -10.055 1 37.5 289 ALA A N 1
ATOM 2360 C CA . ALA A 1 289 ? 13.797 12.141 -10.656 1 37.5 289 ALA A CA 1
ATOM 2361 C C . ALA A 1 289 ? 14.195 12.266 -12.125 1 37.5 289 ALA A C 1
ATOM 2363 O O . ALA A 1 289 ? 14.852 11.375 -12.672 1 37.5 289 ALA A O 1
ATOM 2364 N N . ASN A 1 290 ? 13.7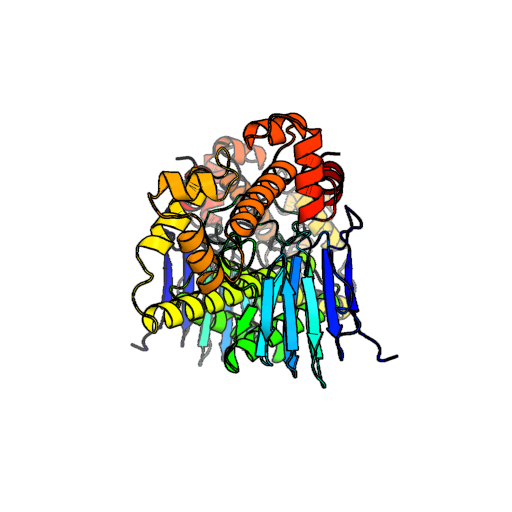73 13.164 -12.805 1 31.73 290 ASN A N 1
ATOM 2365 C CA . ASN A 1 290 ? 14.203 13.25 -14.203 1 31.73 290 ASN A CA 1
ATOM 2366 C C . ASN A 1 290 ? 15.562 13.938 -14.328 1 31.73 290 ASN A C 1
ATOM 2368 O O . ASN A 1 290 ? 15.992 14.273 -15.43 1 31.73 290 ASN A O 1
ATOM 2372 N N . ALA A 1 291 ? 16.156 14.281 -13.281 1 28.28 291 ALA A N 1
ATOM 2373 C CA . ALA A 1 291 ? 17.5 14.734 -13.617 1 28.28 291 ALA A CA 1
ATOM 2374 C C . ALA A 1 291 ? 18.5 13.586 -13.562 1 28.28 291 ALA A C 1
ATOM 2376 O O . ALA A 1 291 ? 18.422 12.742 -12.664 1 28.28 291 ALA A O 1
ATOM 2377 N N . MET B 1 1 ? -26.938 -25.375 7.234 1 26.23 1 MET B N 1
ATOM 2378 C CA . MET B 1 1 ? -26.484 -24.453 6.203 1 26.23 1 MET B CA 1
ATOM 2379 C C . MET B 1 1 ? -25.531 -23.406 6.785 1 26.23 1 MET B C 1
ATOM 2381 O O . MET B 1 1 ? -25.969 -22.453 7.445 1 26.23 1 MET B O 1
ATOM 2385 N N . THR B 1 2 ? -24.438 -23.797 7.348 1 34.19 2 THR B N 1
ATOM 2386 C CA . THR B 1 2 ? -23.562 -23 8.195 1 34.19 2 THR B CA 1
ATOM 2387 C C . THR B 1 2 ? -23.203 -21.688 7.512 1 34.19 2 THR B C 1
ATOM 2389 O O . THR B 1 2 ? -22.812 -21.672 6.344 1 34.19 2 THR B O 1
ATOM 2392 N N . ALA B 1 3 ? -23.703 -20.609 7.918 1 38.44 3 ALA B N 1
ATOM 2393 C CA . ALA B 1 3 ? -23.656 -19.25 7.371 1 38.44 3 ALA B CA 1
ATOM 2394 C C . ALA B 1 3 ? -22.25 -18.875 6.93 1 38.44 3 ALA B C 1
ATOM 2396 O O . ALA B 1 3 ? -21.359 -18.688 7.766 1 38.44 3 ALA B O 1
ATOM 2397 N N . GLN B 1 4 ? -21.75 -19.547 5.824 1 48.69 4 GLN B N 1
ATOM 2398 C CA . GLN B 1 4 ? -20.5 -19.188 5.164 1 48.69 4 GLN B CA 1
ATOM 2399 C C . GLN B 1 4 ? -20.391 -17.672 4.98 1 48.69 4 GLN B C 1
ATOM 2401 O O . GLN B 1 4 ? -21.203 -17.062 4.285 1 48.69 4 GLN B O 1
ATOM 2406 N N . THR B 1 5 ? -19.984 -17.062 6.098 1 59.12 5 THR B N 1
ATOM 2407 C CA . THR B 1 5 ? -19.938 -15.609 6.082 1 59.12 5 THR B CA 1
ATOM 2408 C C . THR B 1 5 ? -18.922 -15.117 5.066 1 59.12 5 THR B C 1
ATOM 2410 O O . THR B 1 5 ? -17.75 -15.508 5.113 1 59.12 5 THR B O 1
ATOM 2413 N N . ALA B 1 6 ? -19.453 -14.836 3.902 1 69.94 6 ALA B N 1
ATOM 2414 C CA . ALA B 1 6 ? -18.641 -14.273 2.83 1 69.94 6 ALA B CA 1
ATOM 2415 C C . ALA B 1 6 ? -18.656 -12.75 2.863 1 69.94 6 ALA B C 1
ATOM 2417 O O . ALA B 1 6 ? -19.703 -12.148 3.127 1 69.94 6 ALA B O 1
ATOM 2418 N N . PHE B 1 7 ? -17.453 -12.242 2.934 1 74.44 7 PHE B N 1
ATOM 2419 C CA . PHE B 1 7 ? -17.312 -10.797 2.762 1 74.44 7 PHE B CA 1
ATOM 2420 C C . PHE B 1 7 ? -16.891 -10.461 1.336 1 74.44 7 PHE B C 1
ATOM 2422 O O . PHE B 1 7 ? -15.875 -10.961 0.848 1 74.44 7 PHE B O 1
ATOM 2429 N N . THR B 1 8 ? -17.797 -9.758 0.658 1 70.25 8 THR B N 1
ATOM 2430 C CA . THR B 1 8 ? -17.547 -9.492 -0.755 1 70.25 8 THR B CA 1
ATOM 2431 C C . THR B 1 8 ? -17.484 -7.988 -1.021 1 70.25 8 THR B C 1
ATOM 2433 O O . THR B 1 8 ? -18.297 -7.227 -0.492 1 70.25 8 THR B O 1
ATOM 2436 N N . LEU B 1 9 ? -16.391 -7.652 -1.659 1 71.44 9 LEU B N 1
ATOM 2437 C CA . LEU B 1 9 ? -16.266 -6.289 -2.162 1 71.44 9 LEU B CA 1
ATOM 2438 C C . LEU B 1 9 ? -16.297 -6.266 -3.688 1 71.44 9 LEU B C 1
ATOM 2440 O O . LEU B 1 9 ? -15.547 -6.996 -4.336 1 71.44 9 LEU B O 1
ATOM 2444 N N . ILE B 1 10 ? -17.219 -5.496 -4.203 1 64.56 10 ILE B N 1
ATOM 2445 C CA . ILE B 1 10 ? -17.375 -5.367 -5.645 1 64.56 10 ILE B CA 1
ATOM 2446 C C . ILE B 1 10 ? -16.812 -4.031 -6.113 1 64.56 10 ILE B C 1
ATOM 2448 O O . ILE B 1 10 ? -16.984 -3.008 -5.441 1 64.56 10 ILE B O 1
ATOM 2452 N N . ASN B 1 11 ? -16.016 -4.031 -7.16 1 60.41 11 ASN B N 1
ATOM 2453 C CA . ASN B 1 11 ? -15.539 -2.795 -7.773 1 60.41 11 ASN B CA 1
ATOM 2454 C C . ASN B 1 11 ? -16.703 -1.952 -8.297 1 60.41 11 ASN B C 1
ATOM 2456 O O . ASN B 1 11 ? -17.484 -2.414 -9.133 1 60.41 11 ASN B O 1
ATOM 2460 N N . PRO B 1 12 ? -16.734 -0.824 -7.707 1 55.06 12 PRO B N 1
ATOM 2461 C CA . PRO B 1 12 ? -17.906 -0.042 -8.109 1 55.06 12 PRO B CA 1
ATOM 2462 C C . PRO B 1 12 ? -17.891 0.334 -9.586 1 55.06 12 PRO B C 1
ATOM 2464 O O . PRO B 1 12 ? -18.953 0.521 -10.195 1 55.06 12 PRO B O 1
ATOM 2467 N N . GLN B 1 13 ? -16.672 0.445 -10.109 1 54.25 13 GLN B N 1
ATOM 2468 C CA . GLN B 1 13 ? -16.562 0.861 -11.508 1 54.25 13 GLN B CA 1
ATOM 2469 C C . GLN B 1 13 ? -16.844 -0.302 -12.453 1 54.25 13 GLN B C 1
ATOM 2471 O O . GLN B 1 13 ? -17.625 -0.163 -13.398 1 54.25 13 GLN B O 1
ATOM 2476 N N . THR B 1 14 ? -16.406 -1.459 -12.188 1 57.44 14 THR B N 1
ATOM 2477 C CA . THR B 1 14 ? -16.484 -2.586 -13.109 1 57.44 14 THR B CA 1
ATOM 2478 C C . THR B 1 14 ? -17.562 -3.566 -12.664 1 57.44 14 THR B C 1
ATOM 2480 O O . THR B 1 14 ? -17.969 -4.438 -13.438 1 57.44 14 THR B O 1
ATOM 2483 N N . LYS B 1 15 ? -18.109 -3.404 -11.414 1 59.91 15 LYS B N 1
ATOM 2484 C CA . LYS B 1 15 ? -19.094 -4.289 -10.797 1 59.91 15 LYS B CA 1
ATOM 2485 C C . LYS B 1 15 ? -18.547 -5.707 -10.656 1 59.91 15 LYS B C 1
ATOM 2487 O O . LYS B 1 15 ? -19.297 -6.66 -10.492 1 59.91 15 LYS B O 1
ATOM 2492 N N . ALA B 1 16 ? -17.328 -5.762 -10.922 1 63.75 16 ALA B N 1
ATOM 2493 C CA . ALA B 1 16 ? -16.656 -7.051 -10.766 1 63.75 16 ALA B CA 1
ATOM 2494 C C . ALA B 1 16 ? -16.188 -7.262 -9.328 1 63.75 16 ALA B C 1
ATOM 2496 O O . ALA B 1 16 ? -16.078 -6.305 -8.562 1 63.75 16 ALA B O 1
ATOM 2497 N N . LEU B 1 17 ? -16.219 -8.586 -9.055 1 68.5 17 LEU B N 1
ATOM 2498 C CA . LEU B 1 17 ? -15.695 -8.914 -7.734 1 68.5 17 LEU B CA 1
ATOM 2499 C C . LEU B 1 17 ? -14.312 -8.297 -7.531 1 68.5 17 LEU B C 1
ATOM 2501 O O . LEU B 1 17 ? -13.43 -8.453 -8.375 1 68.5 17 LEU B O 1
ATOM 2505 N N . ALA B 1 18 ? -14.227 -7.562 -6.52 1 71.44 18 ALA B N 1
ATOM 2506 C CA . ALA B 1 18 ? -12.938 -6.938 -6.203 1 71.44 18 ALA B CA 1
ATOM 2507 C C . ALA B 1 18 ? -12.172 -7.75 -5.168 1 71.44 18 ALA B C 1
ATOM 2509 O O . ALA B 1 18 ? -11.008 -8.086 -5.371 1 71.44 18 ALA B O 1
ATOM 2510 N N . PHE B 1 19 ? -12.922 -8.125 -4.164 1 81.31 19 PHE B N 1
ATOM 2511 C CA . PHE B 1 19 ? -12.305 -8.844 -3.049 1 81.31 19 PHE B CA 1
ATOM 2512 C C . PHE B 1 19 ? -13.344 -9.68 -2.309 1 81.31 19 PHE B C 1
ATOM 2514 O O . PHE B 1 19 ? -14.453 -9.227 -2.059 1 81.31 19 PHE B O 1
ATOM 2521 N N . LYS B 1 20 ? -12.984 -10.969 -2.1 1 87.62 20 LYS B N 1
ATOM 2522 C CA . LYS B 1 20 ? -13.891 -11.859 -1.367 1 87.62 20 LYS B CA 1
ATOM 2523 C C . LYS B 1 20 ? -13.125 -12.719 -0.369 1 87.62 20 LYS B C 1
ATOM 2525 O O . LYS B 1 20 ? -12.047 -13.234 -0.682 1 87.62 20 LYS B O 1
ATOM 2530 N N . ILE B 1 21 ? -13.633 -12.742 0.81 1 90.81 21 ILE B N 1
ATOM 2531 C CA . ILE B 1 21 ? -13.117 -13.648 1.834 1 90.81 21 ILE B CA 1
ATOM 2532 C C . ILE B 1 21 ? -14.234 -14.578 2.303 1 90.81 21 ILE B C 1
ATOM 2534 O O . ILE B 1 21 ? -15.344 -14.133 2.602 1 90.81 21 ILE B O 1
ATOM 2538 N N . PHE B 1 22 ? -13.812 -15.883 2.246 1 90 22 PHE B N 1
ATOM 2539 C CA . PHE B 1 22 ? -14.797 -16.906 2.564 1 90 22 PHE B CA 1
ATOM 2540 C C . PHE B 1 22 ? -14.203 -17.969 3.49 1 90 22 PHE B C 1
ATOM 2542 O O . PHE B 1 22 ? -13.133 -18.5 3.213 1 90 22 PHE B O 1
ATOM 2549 N N . ALA B 1 23 ? -14.945 -18.141 4.727 1 91.69 23 ALA B N 1
ATOM 2550 C CA . ALA B 1 23 ? -14.562 -19.266 5.582 1 91.69 23 ALA B CA 1
ATOM 2551 C C . ALA B 1 23 ? -15.281 -20.547 5.164 1 91.69 23 ALA B C 1
ATOM 2553 O O . ALA B 1 23 ? -16.5 -20.547 4.961 1 91.69 23 ALA B O 1
ATOM 2554 N N . PHE B 1 24 ? -14.586 -21.641 4.992 1 92.19 24 PHE B N 1
ATOM 2555 C CA . PHE B 1 24 ? -15.195 -22.906 4.609 1 92.19 24 PHE B CA 1
ATOM 2556 C C . PHE B 1 24 ? -15.008 -23.953 5.707 1 92.19 24 PHE B C 1
ATOM 2558 O O . PHE B 1 24 ? -14.039 -23.906 6.465 1 92.19 24 PHE B O 1
ATOM 2565 N N . GLU B 1 25 ? -15.906 -24.922 5.73 1 93.12 25 GLU B N 1
ATOM 2566 C CA . GLU B 1 25 ? -15.891 -25.953 6.777 1 93.12 25 GLU B CA 1
ATOM 2567 C C . GLU B 1 25 ? -15.805 -27.344 6.184 1 93.12 25 GLU B C 1
ATOM 2569 O O . GLU B 1 25 ? -15.75 -28.344 6.914 1 93.12 25 GLU B O 1
ATOM 2574 N N . ASP B 1 26 ? -15.867 -27.391 4.918 1 91.06 26 ASP B N 1
ATOM 2575 C CA . ASP B 1 26 ? -15.68 -28.641 4.188 1 91.06 26 ASP B CA 1
ATOM 2576 C C . ASP B 1 26 ? -15.211 -28.375 2.758 1 91.06 26 ASP B C 1
ATOM 2578 O O . ASP B 1 26 ? -14.906 -27.234 2.398 1 91.06 26 ASP B O 1
ATOM 2582 N N . ASP B 1 27 ? -15.07 -29.453 1.978 1 89.25 27 ASP B N 1
ATOM 2583 C CA . ASP B 1 27 ? -14.508 -29.281 0.642 1 89.25 27 ASP B CA 1
ATOM 2584 C C . ASP B 1 27 ? -15.609 -29.141 -0.406 1 89.25 27 ASP B C 1
ATOM 2586 O O . ASP B 1 27 ? -15.344 -29.25 -1.606 1 89.25 27 ASP B O 1
ATOM 2590 N N . SER B 1 28 ? -16.828 -28.906 -0.032 1 87.19 28 SER B N 1
ATOM 2591 C CA . SER B 1 28 ? -17.953 -28.844 -0.962 1 87.19 28 SER B CA 1
ATOM 2592 C C . SER B 1 28 ? -17.766 -27.734 -1.984 1 87.19 28 SER B C 1
ATOM 2594 O O . SER B 1 28 ? -18.125 -27.891 -3.152 1 87.19 28 SER B O 1
ATOM 2596 N N . TYR B 1 29 ? -17.172 -26.688 -1.55 1 85.94 29 TYR B N 1
ATOM 2597 C CA . TYR B 1 29 ? -16.938 -25.531 -2.428 1 85.94 29 TYR B CA 1
ATOM 2598 C C . TYR B 1 29 ? -15.867 -25.844 -3.461 1 85.94 29 TYR B C 1
ATOM 2600 O O . TYR B 1 29 ? -15.805 -25.203 -4.512 1 85.94 29 TYR B O 1
ATOM 2608 N N . PHE B 1 30 ? -15.055 -26.859 -3.201 1 89.06 30 PHE B N 1
ATOM 2609 C CA . PHE B 1 30 ? -13.859 -27.078 -4 1 89.06 30 PHE B CA 1
ATOM 2610 C C . PHE B 1 30 ? -13.977 -28.391 -4.777 1 89.06 30 PHE B C 1
ATOM 2612 O O . PHE B 1 30 ? -13.047 -28.781 -5.48 1 89.06 30 PHE B O 1
ATOM 2619 N N . ASN B 1 31 ? -15.055 -29.094 -4.648 1 81.31 31 ASN B N 1
ATOM 2620 C CA . ASN B 1 31 ? -15.188 -30.453 -5.16 1 81.31 31 ASN B CA 1
ATOM 2621 C C . ASN B 1 31 ? -15.406 -30.453 -6.668 1 81.31 31 ASN B C 1
ATOM 2623 O O . ASN B 1 31 ? -15.438 -31.531 -7.289 1 81.31 31 ASN B O 1
ATOM 2627 N N . GLN B 1 32 ? -15.617 -29.328 -7.242 1 79.56 32 GLN B N 1
ATOM 2628 C CA . GLN B 1 32 ? -15.648 -29.172 -8.695 1 79.56 32 GLN B CA 1
ATOM 2629 C C . GLN B 1 32 ? -14.531 -28.25 -9.172 1 79.56 32 GLN B C 1
ATOM 2631 O O . GLN B 1 32 ? -14.125 -27.344 -8.445 1 79.56 32 GLN B O 1
ATOM 2636 N N . GLN B 1 33 ? -14.102 -28.609 -10.336 1 80 33 GLN B N 1
ATOM 2637 C CA . GLN B 1 33 ? -13.008 -27.812 -10.883 1 80 33 GLN B CA 1
ATOM 2638 C C . GLN B 1 33 ? -13.383 -26.344 -10.945 1 80 33 GLN B C 1
ATOM 2640 O O . GLN B 1 33 ? -14.461 -25.984 -11.43 1 80 33 GLN B O 1
ATOM 2645 N N . LYS B 1 34 ? -12.508 -25.625 -10.352 1 76.81 34 LYS B N 1
ATOM 2646 C CA . LYS B 1 34 ? -12.719 -24.172 -10.328 1 76.81 34 LYS B CA 1
ATOM 2647 C C . LYS B 1 34 ? -11.758 -23.453 -11.273 1 76.81 34 LYS B C 1
ATOM 2649 O O . LYS B 1 34 ? -10.625 -23.906 -11.461 1 76.81 34 LYS B O 1
ATOM 2654 N N . ASN B 1 35 ? -12.281 -22.484 -11.977 1 78.5 35 ASN B N 1
ATOM 2655 C CA . ASN B 1 35 ? -11.531 -21.641 -12.898 1 78.5 35 ASN B CA 1
ATOM 2656 C C . ASN B 1 35 ? -12.055 -20.203 -12.891 1 78.5 35 ASN B C 1
ATOM 2658 O O . ASN B 1 35 ? -12.938 -19.859 -13.688 1 78.5 35 ASN B O 1
ATOM 2662 N N . TYR B 1 36 ? -11.367 -19.469 -12.023 1 79.25 36 TYR B N 1
ATOM 2663 C CA . TYR B 1 36 ? -11.922 -18.141 -11.75 1 79.25 36 TYR B CA 1
ATOM 2664 C C . TYR B 1 36 ? -11.172 -17.062 -12.523 1 79.25 36 TYR B C 1
ATOM 2666 O O . TYR B 1 36 ? -10 -17.234 -12.852 1 79.25 36 TYR B O 1
ATOM 2674 N N . ASN B 1 37 ? -11.891 -16.016 -12.75 1 82.75 37 ASN B N 1
ATOM 2675 C CA . ASN B 1 37 ? -11.242 -14.852 -13.352 1 82.75 37 ASN B CA 1
ATOM 2676 C C . ASN B 1 37 ? -10.617 -13.953 -12.289 1 82.75 37 ASN B C 1
ATOM 2678 O O . ASN B 1 37 ? -10.422 -12.758 -12.516 1 82.75 37 ASN B O 1
ATOM 2682 N N . TYR B 1 38 ? -10.336 -14.664 -11.125 1 86.44 38 TYR B N 1
ATOM 2683 C CA . TYR B 1 38 ? -9.641 -13.984 -10.031 1 86.44 38 TYR B CA 1
ATOM 2684 C C . TYR B 1 38 ? -8.539 -14.859 -9.461 1 86.44 38 TYR B C 1
ATOM 2686 O O . TYR B 1 38 ? -8.508 -16.078 -9.695 1 86.44 38 TYR B O 1
ATOM 2694 N N . TYR B 1 39 ? -7.633 -14.164 -8.734 1 89.25 39 TYR B N 1
ATOM 2695 C CA . TYR B 1 39 ? -6.652 -14.906 -7.957 1 89.25 39 TYR B CA 1
ATOM 2696 C C . TYR B 1 39 ? -7.297 -15.547 -6.738 1 89.25 39 TYR B C 1
ATOM 2698 O O . TYR B 1 39 ? -8.211 -14.977 -6.133 1 89.25 39 TYR B O 1
ATOM 2706 N N . SER B 1 40 ? -6.805 -16.703 -6.398 1 92.06 40 SER B N 1
ATOM 2707 C CA . SER B 1 40 ? -7.32 -17.406 -5.227 1 92.06 40 SER B CA 1
ATOM 2708 C C . SER B 1 40 ? -6.188 -17.828 -4.297 1 92.06 40 SER B C 1
ATOM 2710 O O . SER B 1 40 ? -5.145 -18.297 -4.754 1 92.06 40 SER B O 1
ATOM 2712 N N . MET B 1 41 ? -6.371 -17.578 -3.057 1 94.81 41 MET B N 1
ATOM 2713 C CA . MET B 1 41 ? -5.477 -18.062 -2.008 1 94.81 41 MET B CA 1
ATOM 2714 C C . MET B 1 41 ? -6.262 -18.797 -0.924 1 94.81 41 MET B C 1
ATOM 2716 O O . MET B 1 41 ? -7.27 -18.297 -0.43 1 94.81 41 MET B O 1
ATOM 2720 N N . ILE B 1 42 ? -5.836 -19.984 -0.559 1 96.56 42 ILE B N 1
ATOM 2721 C CA . ILE B 1 42 ? -6.547 -20.812 0.405 1 96.56 42 ILE B CA 1
ATOM 2722 C C . ILE B 1 42 ? -5.633 -21.141 1.586 1 96.56 42 ILE B C 1
ATOM 2724 O O . ILE B 1 42 ? -4.582 -21.766 1.416 1 96.56 42 ILE B O 1
ATOM 2728 N N . LEU B 1 43 ? -6.008 -20.703 2.746 1 97.81 43 LEU B N 1
ATOM 2729 C CA . LEU B 1 43 ? -5.359 -21.094 3.988 1 97.81 43 LEU B CA 1
ATOM 2730 C C . LEU B 1 43 ? -6.051 -22.312 4.594 1 97.81 43 LEU B C 1
ATOM 2732 O O . LEU B 1 43 ? -7.203 -22.234 5.027 1 97.81 43 LEU B O 1
ATOM 2736 N N . VAL B 1 44 ? -5.352 -23.406 4.641 1 97.81 44 VAL B N 1
ATOM 2737 C CA . VAL B 1 44 ? -5.898 -24.609 5.254 1 97.81 44 VAL B CA 1
ATOM 2738 C C . VAL B 1 44 ? -5.57 -24.625 6.746 1 97.81 44 VAL B C 1
ATOM 2740 O O . VAL B 1 44 ? -4.418 -24.859 7.129 1 97.81 44 VAL B O 1
ATOM 2743 N N . ILE B 1 45 ? -6.512 -24.438 7.555 1 97.12 45 ILE B N 1
ATOM 2744 C CA . ILE B 1 45 ? -6.309 -24.375 9 1 97.12 45 ILE B CA 1
ATOM 2745 C C . ILE B 1 45 ? -6.293 -25.781 9.578 1 97.12 45 ILE B C 1
ATOM 2747 O O . ILE B 1 45 ? -5.395 -26.141 10.344 1 97.12 45 ILE B O 1
ATOM 2751 N N . LYS B 1 46 ? -7.293 -26.594 9.164 1 97 46 LYS B N 1
ATOM 2752 C CA . LYS B 1 46 ? -7.375 -28 9.562 1 97 46 LYS B CA 1
ATOM 2753 C C . LYS B 1 46 ? -7.699 -28.891 8.367 1 97 46 LYS B C 1
ATOM 2755 O O . LYS B 1 46 ? -8.5 -28.516 7.504 1 97 46 LYS B O 1
ATOM 2760 N N . GLY B 1 47 ? -7.016 -30.078 8.406 1 96.19 47 GLY B N 1
ATOM 2761 C CA . GLY B 1 47 ? -7.391 -31.062 7.41 1 96.19 47 GLY B CA 1
ATOM 2762 C C . GLY B 1 47 ? -6.223 -31.531 6.559 1 96.19 47 GLY B C 1
ATOM 2763 O O . GLY B 1 47 ? -5.113 -31 6.676 1 96.19 47 GLY B O 1
ATOM 2764 N N . LYS B 1 48 ? -6.48 -32.594 5.801 1 97.19 48 LYS B N 1
ATOM 2765 C CA . LYS B 1 48 ? -5.547 -33.156 4.828 1 97.19 48 LYS B CA 1
ATOM 2766 C C . LYS B 1 48 ? -6.285 -33.688 3.611 1 97.19 48 LYS B C 1
ATOM 2768 O O . LYS B 1 48 ? -7.512 -33.844 3.637 1 97.19 48 LYS B O 1
ATOM 2773 N N . GLY B 1 49 ? -5.527 -33.875 2.541 1 96.75 49 GLY B N 1
ATOM 2774 C CA . GLY B 1 49 ? -6.172 -34.406 1.351 1 96.75 49 GLY B CA 1
ATOM 2775 C C . GLY B 1 49 ? -5.316 -34.281 0.104 1 96.75 49 GLY B C 1
ATOM 2776 O O . GLY B 1 49 ? -4.09 -34.406 0.17 1 96.75 49 GLY B O 1
ATOM 2777 N N . ARG B 1 50 ? -6.074 -34.219 -0.973 1 96 50 ARG B N 1
ATOM 2778 C CA . ARG B 1 50 ? -5.41 -34.125 -2.27 1 96 50 ARG B CA 1
ATOM 2779 C C . ARG B 1 50 ? -5.824 -32.875 -3.027 1 96 50 ARG B C 1
ATOM 2781 O O . ARG B 1 50 ? -7 -32.5 -3.02 1 96 50 ARG B O 1
ATOM 2788 N N . LEU B 1 51 ? -4.824 -32.25 -3.566 1 96.12 51 LEU B N 1
ATOM 2789 C CA . LEU B 1 51 ? -5.008 -31.078 -4.414 1 96.12 51 LEU B CA 1
ATOM 2790 C C . LEU B 1 51 ? -4.656 -31.391 -5.863 1 96.12 51 LEU B C 1
ATOM 2792 O O . LEU B 1 51 ? -3.568 -31.891 -6.148 1 96.12 51 LEU B O 1
ATOM 2796 N N . LYS B 1 52 ? -5.594 -31.203 -6.727 1 94.44 52 LYS B N 1
ATOM 2797 C CA . LYS B 1 52 ? -5.309 -31.234 -8.156 1 94.44 52 LYS B CA 1
ATOM 2798 C C . LYS B 1 52 ? -5.203 -29.828 -8.734 1 94.44 52 LYS B C 1
ATOM 2800 O O . LYS B 1 52 ? -6.133 -29.031 -8.602 1 94.44 52 LYS B O 1
ATOM 2805 N N . ALA B 1 53 ? -4.09 -29.516 -9.266 1 93 53 ALA B N 1
ATOM 2806 C CA . ALA B 1 53 ? -3.855 -28.219 -9.906 1 93 53 ALA B CA 1
ATOM 2807 C C . ALA B 1 53 ? -3.23 -28.406 -11.289 1 93 53 ALA B C 1
ATOM 2809 O O . ALA B 1 53 ? -2.178 -29.031 -11.422 1 93 53 ALA B O 1
ATOM 2810 N N . ASP B 1 54 ? -3.877 -27.812 -12.266 1 91.44 54 ASP B N 1
ATOM 2811 C CA . ASP B 1 54 ? -3.445 -28.016 -13.641 1 91.44 54 ASP B CA 1
ATOM 2812 C C . ASP B 1 54 ? -3.314 -29.5 -13.961 1 91.44 54 ASP B C 1
ATOM 2814 O O . ASP B 1 54 ? -4.285 -30.266 -13.836 1 91.44 54 ASP B O 1
ATOM 2818 N N . PHE B 1 55 ? -2.098 -29.953 -14.188 1 88.56 55 PHE B N 1
ATOM 2819 C CA . PHE B 1 55 ? -1.903 -31.328 -14.602 1 88.56 55 PHE B CA 1
ATOM 2820 C C . PHE B 1 55 ? -1.231 -32.156 -13.5 1 88.56 55 PHE B C 1
ATOM 2822 O O . PHE B 1 55 ? -0.747 -33.25 -13.742 1 88.56 55 PHE B O 1
ATOM 2829 N N . SER B 1 56 ? -1.312 -31.578 -12.344 1 92.19 56 SER B N 1
ATOM 2830 C CA . SER B 1 56 ? -0.572 -32.219 -11.266 1 92.19 56 SER B CA 1
ATOM 2831 C C . SER B 1 56 ? -1.457 -32.469 -10.047 1 92.19 56 SER B C 1
ATOM 2833 O O . SER B 1 56 ? -2.482 -31.797 -9.883 1 92.19 56 SER B O 1
ATOM 2835 N N . GLU B 1 57 ? -1.009 -33.406 -9.297 1 94.25 57 GLU B N 1
ATOM 2836 C CA . GLU B 1 57 ? -1.68 -33.719 -8.031 1 94.25 57 GLU B CA 1
ATOM 2837 C C . GLU B 1 57 ? -0.712 -33.625 -6.859 1 94.25 57 GLU B C 1
ATOM 2839 O O . GLU B 1 57 ? 0.441 -34.062 -6.965 1 94.25 57 GLU B O 1
ATOM 2844 N N . TYR B 1 58 ? -1.202 -33.125 -5.75 1 94.75 58 TYR B N 1
ATOM 2845 C CA . TYR B 1 58 ? -0.395 -32.906 -4.555 1 94.75 58 TYR B CA 1
ATOM 2846 C C . TYR B 1 58 ? -1.15 -33.375 -3.307 1 94.75 58 TYR B C 1
ATOM 2848 O O . TYR B 1 58 ? -2.375 -33.25 -3.236 1 94.75 58 TYR B O 1
ATOM 2856 N N . GLU B 1 59 ? -0.371 -33.875 -2.418 1 95.75 59 GLU B N 1
ATOM 2857 C CA . GLU B 1 59 ? -0.937 -34.062 -1.085 1 95.75 59 GLU B CA 1
ATOM 2858 C C . GLU B 1 59 ? -0.762 -32.812 -0.235 1 95.75 59 GLU B C 1
ATOM 2860 O O . GLU B 1 59 ? 0.247 -32.125 -0.35 1 95.75 59 GLU B O 1
ATOM 2865 N N . PHE B 1 60 ? -1.762 -32.562 0.617 1 96.25 60 PHE B N 1
ATOM 2866 C CA . PHE B 1 60 ? -1.644 -31.422 1.516 1 96.25 60 PHE B CA 1
ATOM 2867 C C . PHE B 1 60 ? -2.09 -31.797 2.924 1 96.25 60 PHE B C 1
ATOM 2869 O O . PHE B 1 60 ? -2.773 -32.812 3.119 1 96.25 60 PHE B O 1
ATOM 2876 N N . LYS B 1 61 ? -1.646 -31.031 3.91 1 96.88 61 LYS B N 1
ATOM 2877 C CA . LYS B 1 61 ? -2.057 -31.156 5.309 1 96.88 61 LYS B CA 1
ATOM 2878 C C . LYS B 1 61 ? -2.373 -29.797 5.906 1 96.88 61 LYS B C 1
ATOM 2880 O O . LYS B 1 61 ? -2.246 -28.766 5.234 1 96.88 61 LYS B O 1
ATOM 2885 N N . GLU B 1 62 ? -2.816 -29.844 7.16 1 97.19 62 GLU B N 1
ATOM 2886 C CA . GLU B 1 62 ? -3.154 -28.594 7.848 1 97.19 62 GLU B CA 1
ATOM 2887 C C . GLU B 1 62 ? -1.963 -27.641 7.887 1 97.19 62 GLU B C 1
ATOM 2889 O O . GLU B 1 62 ? -0.817 -28.062 7.727 1 97.19 62 GLU B O 1
ATOM 2894 N N . ASN B 1 63 ? -2.262 -26.359 8.062 1 97.75 63 ASN B N 1
ATOM 2895 C CA . ASN B 1 63 ? -1.256 -25.297 8.109 1 97.75 63 ASN B CA 1
ATOM 2896 C C . ASN B 1 63 ? -0.515 -25.188 6.777 1 97.75 63 ASN B C 1
ATOM 2898 O O . ASN B 1 63 ? 0.716 -25.234 6.742 1 97.75 63 ASN B O 1
ATOM 2902 N N . SER B 1 64 ? -1.296 -25 5.73 1 97.81 64 SER B N 1
ATOM 2903 C CA . SER B 1 64 ? -0.726 -24.812 4.402 1 97.81 64 SER B CA 1
ATOM 2904 C C . SER B 1 64 ? -1.411 -23.656 3.67 1 97.81 64 SER B C 1
ATOM 2906 O O . SER B 1 64 ? -2.52 -23.266 4.031 1 97.81 64 SER B O 1
ATOM 2908 N N . LEU B 1 65 ? -0.713 -23.078 2.738 1 98.12 65 LEU B N 1
ATOM 2909 C CA . LEU B 1 65 ? -1.216 -22.047 1.853 1 98.12 65 LEU B CA 1
ATOM 2910 C C . LEU B 1 65 ? -1.18 -22.5 0.397 1 98.12 65 LEU B C 1
ATOM 2912 O O . LEU B 1 65 ? -0.157 -23 -0.076 1 98.12 65 LEU B O 1
ATOM 2916 N N . MET B 1 66 ? -2.322 -22.453 -0.308 1 97.31 66 MET B N 1
ATOM 2917 C CA . MET B 1 66 ? -2.414 -22.75 -1.735 1 97.31 66 MET B CA 1
ATOM 2918 C C . MET B 1 66 ? -2.732 -21.484 -2.531 1 97.31 66 MET B C 1
ATOM 2920 O O . MET B 1 66 ? -3.572 -20.688 -2.119 1 97.31 66 MET B O 1
ATOM 2924 N N . THR B 1 67 ? -2.031 -21.25 -3.588 1 94.69 67 THR B N 1
ATOM 2925 C CA . THR B 1 67 ? -2.256 -20.062 -4.398 1 94.69 67 THR B CA 1
ATOM 2926 C C . THR B 1 67 ? -2.527 -20.438 -5.852 1 94.69 67 THR B C 1
ATOM 2928 O O . THR B 1 67 ? -1.853 -21.297 -6.41 1 94.69 67 THR B O 1
ATOM 2931 N N . PHE B 1 68 ? -3.518 -19.766 -6.477 1 93 68 PHE B N 1
ATOM 2932 C CA . PHE B 1 68 ? -3.912 -20.078 -7.844 1 93 68 PHE B CA 1
ATOM 2933 C C . PHE B 1 68 ? -4.078 -18.812 -8.664 1 93 68 PHE B C 1
ATOM 2935 O O . PHE B 1 68 ? -4.711 -17.859 -8.211 1 93 68 PHE B O 1
ATOM 2942 N N . SER B 1 69 ? -3.514 -18.875 -9.859 1 90.31 69 SER B N 1
ATOM 2943 C CA . SER B 1 69 ? -3.582 -17.75 -10.781 1 90.31 69 SER B CA 1
ATOM 2944 C C . SER B 1 69 ? -4.934 -17.703 -11.484 1 90.31 69 SER B C 1
ATOM 2946 O O . SER B 1 69 ? -5.766 -18.594 -11.312 1 90.31 69 SER B O 1
ATOM 2948 N N . ILE B 1 70 ? -5.109 -16.656 -12.195 1 88.5 70 ILE B N 1
ATOM 2949 C CA . ILE B 1 70 ? -6.34 -16.438 -12.945 1 88.5 70 ILE B CA 1
ATOM 2950 C C . ILE B 1 70 ? -6.543 -17.578 -13.945 1 88.5 70 ILE B C 1
ATOM 2952 O O . ILE B 1 70 ? -5.629 -17.906 -14.711 1 88.5 70 ILE B O 1
ATOM 2956 N N . TYR B 1 71 ? -7.688 -18.141 -13.836 1 89.12 71 TYR B N 1
ATOM 2957 C CA . TYR B 1 71 ? -8.117 -19.219 -14.719 1 89.12 71 TYR B CA 1
ATOM 2958 C C . TYR B 1 71 ? -7.18 -20.422 -14.617 1 89.12 71 TYR B C 1
ATOM 2960 O O . TYR B 1 71 ? -6.93 -21.109 -15.617 1 89.12 71 TYR B O 1
ATOM 2968 N N . GLN B 1 72 ? -6.57 -20.594 -13.562 1 90.56 72 GLN B N 1
ATOM 2969 C CA . GLN B 1 72 ? -5.852 -21.828 -13.242 1 90.56 72 GLN B CA 1
ATOM 2970 C C . GLN B 1 72 ? -6.781 -22.859 -12.609 1 90.56 72 GLN B C 1
ATOM 2972 O O . GLN B 1 72 ? -7.297 -22.641 -11.508 1 90.56 72 GLN B O 1
ATOM 2977 N N . PRO B 1 73 ? -6.961 -23.922 -13.305 1 92.12 73 PRO B N 1
ATOM 2978 C CA . PRO B 1 73 ? -7.871 -24.922 -12.75 1 92.12 73 PRO B CA 1
ATOM 2979 C C . PRO B 1 73 ? -7.301 -25.609 -11.516 1 92.12 73 PRO B C 1
ATOM 2981 O O . PRO B 1 73 ? -6.113 -25.938 -11.484 1 92.12 73 PRO B O 1
ATOM 2984 N N . TYR B 1 74 ? -8.172 -25.797 -10.5 1 94 74 TYR B N 1
ATOM 2985 C CA . TYR B 1 74 ? -7.773 -26.578 -9.328 1 94 74 TYR B CA 1
ATOM 2986 C C . TYR B 1 74 ? -8.977 -27.25 -8.68 1 94 74 TYR B C 1
ATOM 2988 O O . TYR B 1 74 ? -10.117 -26.844 -8.914 1 94 74 TYR B O 1
ATOM 2996 N N . MET B 1 75 ? -8.727 -28.297 -7.977 1 94.38 75 MET B N 1
ATOM 2997 C CA . MET B 1 75 ? -9.727 -29.047 -7.215 1 94.38 75 MET B CA 1
ATOM 2998 C C . MET B 1 75 ? -9.117 -29.609 -5.93 1 94.38 75 MET B C 1
ATOM 3000 O O . MET B 1 75 ? -7.953 -30.016 -5.91 1 94.38 75 MET B O 1
ATOM 3004 N N . ILE B 1 76 ? -9.938 -29.562 -4.902 1 95.25 76 ILE B N 1
ATOM 3005 C CA . ILE B 1 76 ? -9.461 -30.062 -3.613 1 95.25 76 ILE B CA 1
ATOM 3006 C C . ILE B 1 76 ? -10.391 -31.156 -3.107 1 95.25 76 ILE B C 1
ATOM 3008 O O . ILE B 1 76 ? -11.609 -31 -3.084 1 95.25 76 ILE B O 1
ATOM 3012 N N . LYS B 1 77 ? -9.82 -32.188 -2.809 1 95.19 77 LYS B N 1
ATOM 3013 C CA . LYS B 1 77 ? -10.531 -33.281 -2.154 1 95.19 77 LYS B CA 1
ATOM 3014 C C . LYS B 1 77 ? -9.961 -33.562 -0.762 1 95.19 77 LYS B C 1
ATOM 3016 O O . LYS B 1 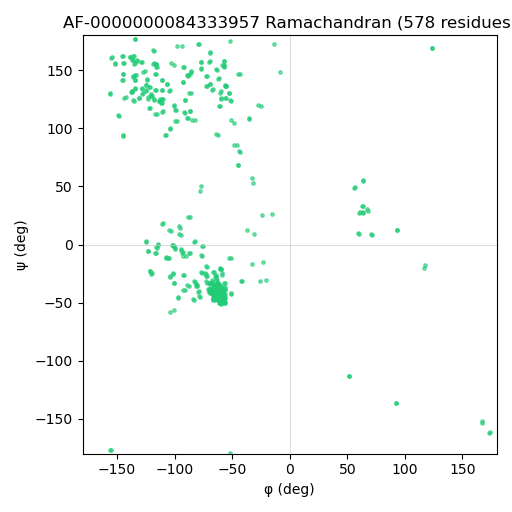77 ? -8.852 -34.062 -0.628 1 95.19 77 LYS B O 1
ATOM 3021 N N . ALA B 1 78 ? -10.727 -33.281 0.227 1 95.19 78 ALA B N 1
ATOM 3022 C CA . ALA B 1 78 ? -10.281 -33.438 1.611 1 95.19 78 ALA B CA 1
ATOM 3023 C C . ALA B 1 78 ? -10.633 -34.812 2.164 1 95.19 78 ALA B C 1
ATOM 3025 O O . ALA B 1 78 ? -11.531 -35.469 1.653 1 95.19 78 ALA B O 1
ATOM 3026 N N . GLU B 1 79 ? -9.852 -35.219 3.074 1 94.69 79 GLU B N 1
ATOM 3027 C CA . GLU B 1 79 ? -10.102 -36.438 3.824 1 94.69 79 GLU B CA 1
ATOM 3028 C C . GLU B 1 79 ? -10.531 -36.125 5.258 1 94.69 79 GLU B C 1
ATOM 3030 O O . GLU B 1 79 ? -9.688 -35.875 6.121 1 94.69 79 GLU B O 1
ATOM 3035 N N . GLY B 1 80 ? -11.852 -36.062 5.539 1 92.88 80 GLY B N 1
ATOM 3036 C CA . GLY B 1 80 ? -12.344 -35.781 6.879 1 92.88 80 GLY B CA 1
ATOM 3037 C C . GLY B 1 80 ? -12.602 -34.312 7.121 1 92.88 80 GLY B C 1
ATOM 3038 O O . GLY B 1 80 ? -13.188 -33.625 6.277 1 92.88 80 GLY B O 1
ATOM 3039 N N . GLU B 1 81 ? -12.141 -33.938 8.328 1 94.56 81 GLU B N 1
ATOM 3040 C CA . GLU B 1 81 ? -12.344 -32.531 8.695 1 94.56 81 GLU B CA 1
ATOM 3041 C C . GLU B 1 81 ? -11.516 -31.594 7.809 1 94.56 81 GLU B C 1
ATOM 3043 O O . GLU B 1 81 ? -10.352 -31.891 7.512 1 94.56 81 GLU B O 1
ATOM 3048 N N . PHE B 1 82 ? -12.148 -30.547 7.324 1 95.56 82 PHE B N 1
ATOM 3049 C CA . PHE B 1 82 ? -11.492 -29.609 6.422 1 95.56 82 PHE B CA 1
ATOM 3050 C C . PHE B 1 82 ? -12.062 -28.203 6.598 1 95.56 82 PHE B C 1
ATOM 3052 O O . PHE B 1 82 ? -13.258 -27.984 6.367 1 95.56 82 PHE B O 1
ATOM 3059 N N . ASN B 1 83 ? -11.242 -27.328 7.133 1 96.31 83 ASN B N 1
ATOM 3060 C CA . ASN B 1 83 ? -11.695 -25.953 7.27 1 96.31 83 ASN B CA 1
ATOM 3061 C C . ASN B 1 83 ? -10.555 -24.953 7.051 1 96.31 83 ASN B C 1
ATOM 3063 O O . ASN B 1 83 ? -9.383 -25.344 7.109 1 96.31 83 ASN B O 1
ATOM 3067 N N . GLY B 1 84 ? -10.883 -23.734 6.668 1 96.56 84 GLY B N 1
ATOM 3068 C CA . GLY B 1 84 ? -9.891 -22.719 6.387 1 96.56 84 GLY B CA 1
ATOM 3069 C C . GLY B 1 84 ? -10.492 -21.453 5.816 1 96.56 84 GLY B C 1
ATOM 3070 O O . GLY B 1 84 ? -11.641 -21.109 6.105 1 96.56 84 GLY B O 1
ATOM 3071 N N . LEU B 1 85 ? -9.688 -20.672 5.215 1 95.94 85 LEU B N 1
ATOM 3072 C CA . LEU B 1 85 ? -10.078 -19.375 4.66 1 95.94 85 LEU B CA 1
ATOM 3073 C C . LEU B 1 85 ? -9.719 -19.297 3.182 1 95.94 85 LEU B C 1
ATOM 3075 O O . LEU B 1 85 ? -8.633 -19.719 2.773 1 95.94 85 LEU B O 1
ATOM 3079 N N . LEU B 1 86 ? -10.672 -18.828 2.369 1 94.31 86 LEU B N 1
ATOM 3080 C CA . LEU B 1 86 ? -10.461 -18.578 0.949 1 94.31 86 LEU B CA 1
ATOM 3081 C C . LEU B 1 86 ? -10.484 -17.078 0.66 1 94.31 86 LEU B C 1
ATOM 3083 O O . LEU B 1 86 ? -11.406 -16.375 1.078 1 94.31 86 LEU B O 1
ATOM 3087 N N . ILE B 1 87 ? -9.414 -16.609 0.025 1 92.62 87 ILE B N 1
ATOM 3088 C CA . ILE B 1 87 ? -9.305 -15.211 -0.39 1 92.62 87 ILE B CA 1
ATOM 3089 C C . ILE B 1 87 ? -9.305 -15.125 -1.914 1 92.62 87 ILE B C 1
ATOM 3091 O O . ILE B 1 87 ? -8.477 -15.758 -2.574 1 92.62 87 ILE B O 1
ATOM 3095 N N . ASN B 1 88 ? -10.203 -14.391 -2.486 1 90.38 88 ASN B N 1
ATOM 3096 C CA . ASN B 1 88 ? -10.25 -14.094 -3.914 1 90.38 88 ASN B CA 1
ATOM 3097 C C . ASN B 1 88 ? -10.07 -12.602 -4.176 1 90.38 88 ASN B C 1
ATOM 3099 O O . ASN B 1 88 ? -10.609 -11.766 -3.449 1 90.38 88 ASN B O 1
ATOM 3103 N N . PHE B 1 89 ? -9.227 -12.273 -5.105 1 86.38 89 PHE B N 1
ATOM 3104 C CA . PHE B 1 89 ? -9.078 -10.859 -5.426 1 86.38 89 PHE B CA 1
ATOM 3105 C C . PHE B 1 89 ? -8.828 -10.664 -6.914 1 86.38 89 PHE B C 1
ATOM 3107 O O . PHE B 1 89 ? -8.188 -11.5 -7.555 1 86.38 89 PHE B O 1
ATOM 3114 N N . HIS B 1 90 ? -9.336 -9.586 -7.379 1 78.25 90 HIS B N 1
ATOM 3115 C CA . HIS B 1 90 ? -9.156 -9.219 -8.781 1 78.25 90 HIS B CA 1
ATOM 3116 C C . HIS B 1 90 ? -7.758 -8.664 -9.031 1 78.25 90 HIS B C 1
ATOM 3118 O O . HIS B 1 90 ? -7.172 -8.031 -8.148 1 78.25 90 HIS B O 1
ATOM 3124 N N . PRO B 1 91 ? -7.293 -8.844 -10.195 1 71.5 91 PRO B N 1
ATOM 3125 C CA . PRO B 1 91 ? -5.934 -8.398 -10.5 1 71.5 91 PRO B CA 1
ATOM 3126 C C . PRO B 1 91 ? -5.738 -6.898 -10.273 1 71.5 91 PRO B C 1
ATOM 3128 O O . PRO B 1 91 ? -4.621 -6.453 -9.992 1 71.5 91 PRO B O 1
ATOM 3131 N N . ASP B 1 92 ? -6.84 -6.172 -10.344 1 63.06 92 ASP B N 1
ATOM 3132 C CA . ASP B 1 92 ? -6.758 -4.73 -10.148 1 63.06 92 ASP B CA 1
ATOM 3133 C C . ASP B 1 92 ? -6.273 -4.395 -8.734 1 63.06 92 ASP B C 1
ATOM 3135 O O . ASP B 1 92 ? -5.738 -3.309 -8.5 1 63.06 92 ASP B O 1
ATOM 3139 N N . PHE B 1 93 ? -6.715 -5.297 -7.828 1 60.25 93 PHE B N 1
ATOM 3140 C CA . PHE B 1 93 ? -6.309 -5.047 -6.453 1 60.25 93 PHE B CA 1
ATOM 3141 C C . PHE B 1 93 ? -4.828 -5.363 -6.262 1 60.25 93 PHE B C 1
ATOM 3143 O O . PHE B 1 93 ? -4.219 -4.938 -5.277 1 60.25 93 PHE B O 1
ATOM 3150 N N . PHE B 1 94 ? -4.629 -6.219 -7.191 1 53.66 94 PHE B N 1
ATOM 3151 C CA . PHE B 1 94 ? -3.219 -6.59 -7.191 1 53.66 94 PHE B CA 1
ATOM 3152 C C . PHE B 1 94 ? -2.418 -5.664 -8.102 1 53.66 94 PHE B C 1
ATOM 3154 O O . PHE B 1 94 ? -1.214 -5.855 -8.289 1 53.66 94 PHE B O 1
ATOM 3161 N N . CYS B 1 95 ? -3.303 -4.895 -8.812 1 46.34 95 CYS B N 1
ATOM 3162 C CA . CYS B 1 95 ? -2.572 -4.184 -9.859 1 46.34 95 CYS B CA 1
ATOM 3163 C C . CYS B 1 95 ? -1.159 -3.846 -9.398 1 46.34 95 CYS B C 1
ATOM 3165 O O . CYS B 1 95 ? -0.963 -2.916 -8.609 1 46.34 95 CYS B O 1
ATOM 3167 N N . ILE B 1 96 ? -0.398 -4.734 -9.023 1 41.75 96 ILE B N 1
ATOM 3168 C CA . ILE B 1 96 ? 1.004 -4.766 -9.43 1 41.75 96 ILE B CA 1
ATOM 3169 C C . ILE B 1 96 ? 1.22 -3.838 -10.617 1 41.75 96 ILE B C 1
ATOM 3171 O O . ILE B 1 96 ? 0.785 -4.137 -11.734 1 41.75 96 ILE B O 1
ATOM 3175 N N . HIS B 1 97 ? 0.533 -2.957 -10.758 1 36.47 97 HIS B N 1
ATOM 3176 C CA . HIS B 1 97 ? 1.073 -2.115 -11.82 1 36.47 97 HIS B CA 1
ATOM 3177 C C . HIS B 1 97 ? 2.469 -2.576 -12.227 1 36.47 97 HIS B C 1
ATOM 3179 O O . HIS B 1 97 ? 3.174 -3.213 -11.445 1 36.47 97 HIS B O 1
ATOM 3185 N N . LYS B 1 98 ? 2.801 -2.361 -13.594 1 37.59 98 LYS B N 1
ATOM 3186 C CA . LYS B 1 98 ? 4.125 -2.537 -14.188 1 37.59 98 LYS B CA 1
ATOM 3187 C C . LYS B 1 98 ? 5.219 -2.432 -13.125 1 37.59 98 LYS B C 1
ATOM 3189 O O . LYS B 1 98 ? 6.379 -2.184 -13.453 1 37.59 98 LYS B O 1
ATOM 3194 N N . HIS B 1 99 ? 4.887 -1.952 -12.047 1 36.44 99 HIS B N 1
ATOM 3195 C CA . HIS B 1 99 ? 6.121 -1.719 -11.305 1 36.44 99 HIS B CA 1
ATOM 3196 C C . HIS B 1 99 ? 6.984 -2.977 -11.266 1 36.44 99 HIS B C 1
ATOM 3198 O O . HIS B 1 99 ? 6.48 -4.086 -11.461 1 36.44 99 HIS B O 1
ATOM 3204 N N . HIS B 1 100 ? 8.25 -2.898 -10.539 1 36.22 100 HIS B N 1
ATOM 3205 C CA . HIS B 1 100 ? 9.469 -3.686 -10.727 1 36.22 100 HIS B CA 1
ATOM 3206 C C . HIS B 1 100 ? 9.195 -5.172 -10.539 1 36.22 100 HIS B C 1
ATOM 3208 O O . HIS B 1 100 ? 8.211 -5.551 -9.898 1 36.22 100 HIS B O 1
ATOM 3214 N N . ASN B 1 101 ? 10.031 -6.012 -11.18 1 39.97 101 ASN B N 1
ATOM 3215 C CA . ASN B 1 101 ? 10.516 -7.391 -11.195 1 39.97 101 ASN B CA 1
ATOM 3216 C C . ASN B 1 101 ? 10.281 -8.078 -9.852 1 39.97 101 ASN B C 1
ATOM 3218 O O . ASN B 1 101 ? 10.234 -9.305 -9.781 1 39.97 101 ASN B O 1
ATOM 3222 N N . GLU B 1 102 ? 10.305 -7.312 -8.836 1 39.38 102 GLU B N 1
ATOM 3223 C CA . GLU B 1 102 ? 10.602 -8.023 -7.602 1 39.38 102 GLU B CA 1
ATOM 3224 C C . GLU B 1 102 ? 9.32 -8.461 -6.891 1 39.38 102 GLU B C 1
ATOM 3226 O O . GLU B 1 102 ? 9.32 -9.445 -6.145 1 39.38 102 GLU B O 1
ATOM 3231 N N . VAL B 1 103 ? 8.227 -7.508 -6.918 1 44.62 103 VAL B N 1
ATOM 3232 C CA . VAL B 1 103 ? 7.113 -8 -6.109 1 44.62 103 VAL B CA 1
ATOM 3233 C C . VAL B 1 103 ? 6.133 -8.773 -6.996 1 44.62 103 VAL B C 1
ATOM 3235 O O . VAL B 1 103 ? 4.977 -8.969 -6.625 1 44.62 103 VAL B O 1
ATOM 3238 N N . ALA B 1 104 ? 6.348 -8.68 -8.227 1 47.91 104 ALA B N 1
ATOM 3239 C CA . ALA B 1 104 ? 5.426 -9.477 -9.039 1 47.91 104 ALA B CA 1
ATOM 3240 C C . ALA B 1 104 ? 5.312 -10.898 -8.508 1 47.91 104 ALA B C 1
ATOM 3242 O O . ALA B 1 104 ? 6.316 -11.609 -8.406 1 47.91 104 ALA B O 1
ATOM 3243 N N . CYS B 1 105 ? 4.418 -11.094 -7.535 1 53.56 105 CYS B N 1
ATOM 3244 C CA . CYS B 1 105 ? 4.086 -12.453 -7.133 1 53.56 105 CYS B CA 1
ATOM 3245 C C . CYS B 1 105 ? 4.059 -13.391 -8.336 1 53.56 105 CYS B C 1
ATOM 3247 O O . CYS B 1 105 ? 3.504 -14.484 -8.266 1 53.56 105 CYS B O 1
ATOM 3249 N N . ASN B 1 106 ? 4.613 -12.719 -9.352 1 59.56 106 ASN B N 1
ATOM 3250 C CA . ASN B 1 106 ? 4.734 -13.602 -10.508 1 59.56 106 ASN B CA 1
ATOM 3251 C C . ASN B 1 106 ? 5.98 -14.477 -10.414 1 59.56 106 ASN B C 1
ATOM 3253 O O . ASN B 1 106 ? 7.102 -13.969 -10.336 1 59.56 106 ASN B O 1
ATOM 3257 N N . GLY B 1 107 ? 5.672 -15.586 -10.164 1 74.94 107 GLY B N 1
ATOM 3258 C CA . GLY B 1 107 ? 6.727 -16.578 -10.234 1 74.94 107 GLY B CA 1
ATOM 3259 C C . GLY B 1 107 ? 7.023 -17.234 -8.898 1 74.94 107 GLY B C 1
ATOM 3260 O O . GLY B 1 107 ? 7.617 -18.312 -8.836 1 74.94 107 GLY B O 1
ATOM 3261 N N . VAL B 1 108 ? 6.566 -16.453 -7.824 1 86.38 108 VAL B N 1
ATOM 3262 C CA . VAL B 1 108 ? 6.797 -17.125 -6.547 1 86.38 108 VAL B CA 1
ATOM 3263 C C . VAL B 1 108 ? 5.504 -17.766 -6.055 1 86.38 108 VAL B C 1
ATOM 3265 O O . VAL B 1 108 ? 5.422 -18.984 -5.91 1 86.38 108 VAL B O 1
ATOM 3268 N N . LEU B 1 109 ? 4.484 -16.906 -5.93 1 89.88 109 LEU B N 1
ATOM 3269 C CA . LEU B 1 109 ? 3.209 -17.422 -5.438 1 89.88 109 LEU B CA 1
ATOM 3270 C C . LEU B 1 109 ? 2.344 -17.922 -6.586 1 89.88 109 LEU B C 1
ATOM 3272 O O . LEU B 1 109 ? 1.603 -18.891 -6.434 1 89.88 109 LEU B O 1
ATOM 3276 N N . PHE B 1 110 ? 2.521 -17.188 -7.66 1 89.56 110 PHE B N 1
ATOM 3277 C CA . PHE B 1 110 ? 1.644 -17.453 -8.797 1 89.56 110 PHE B CA 1
ATOM 3278 C C . PHE B 1 110 ? 2.455 -17.688 -10.062 1 89.56 110 PHE B C 1
ATOM 3280 O O . PHE B 1 110 ? 3.557 -17.156 -10.211 1 89.56 110 PHE B O 1
ATOM 3287 N N . ASN B 1 111 ? 1.96 -18.484 -10.922 1 87.5 111 ASN B N 1
ATOM 3288 C CA . ASN B 1 111 ? 2.506 -18.703 -12.258 1 87.5 111 ASN B CA 1
ATOM 3289 C C . ASN B 1 111 ? 3.898 -19.312 -12.203 1 87.5 111 ASN B C 1
ATOM 3291 O O . ASN B 1 111 ? 4.75 -19.016 -13.039 1 87.5 111 ASN B O 1
ATOM 3295 N N . ASN B 1 112 ? 4.156 -20.016 -11.172 1 88.44 112 ASN B N 1
ATOM 3296 C CA . ASN B 1 112 ? 5.379 -20.812 -11.086 1 88.44 112 ASN B CA 1
ATOM 3297 C C . ASN B 1 112 ? 5.121 -22.266 -11.445 1 88.44 112 ASN B C 1
ATOM 3299 O O . ASN B 1 112 ? 4.629 -23.047 -10.625 1 88.44 112 ASN B O 1
ATOM 3303 N N . ILE B 1 113 ? 5.547 -22.672 -12.586 1 90.81 113 ILE B N 1
ATOM 3304 C CA . ILE B 1 113 ? 5.203 -23.984 -13.094 1 90.81 113 ILE B CA 1
ATOM 3305 C C . ILE B 1 113 ? 6.207 -25.016 -12.586 1 90.81 113 ILE B C 1
ATOM 3307 O O . ILE B 1 113 ? 6.016 -26.234 -12.758 1 90.81 113 ILE B O 1
ATOM 3311 N N . TYR B 1 114 ? 7.219 -24.562 -11.945 1 90.62 114 TYR B N 1
ATOM 3312 C CA . TYR B 1 114 ? 8.289 -25.469 -11.539 1 90.62 114 TYR B CA 1
ATOM 3313 C C . TYR B 1 114 ? 8.133 -25.859 -10.07 1 90.62 114 TYR B C 1
ATOM 3315 O O . TYR B 1 114 ? 8.922 -26.656 -9.547 1 90.62 114 TYR B O 1
ATOM 3323 N N . GLU B 1 115 ? 7.133 -25.266 -9.438 1 89.5 115 GLU B N 1
ATOM 3324 C CA . GLU B 1 115 ? 6.945 -25.516 -8.008 1 89.5 115 GLU B CA 1
ATOM 3325 C C . GLU B 1 115 ? 5.488 -25.828 -7.691 1 89.5 115 GLU B C 1
ATOM 3327 O O . GLU B 1 115 ? 4.59 -25.469 -8.453 1 89.5 115 GLU B O 1
ATOM 3332 N N . SER B 1 116 ? 5.34 -26.484 -6.578 1 91.69 116 SER B N 1
ATOM 3333 C CA . SER B 1 116 ? 4 -26.75 -6.062 1 91.69 116 SER B CA 1
ATOM 3334 C C . SER B 1 116 ? 3.266 -25.453 -5.746 1 91.69 116 SER B C 1
ATOM 3336 O O . SER B 1 116 ? 3.867 -24.484 -5.258 1 91.69 116 SER B O 1
ATOM 3338 N N . PRO B 1 117 ? 1.959 -25.406 -6.004 1 94 117 PRO B N 1
ATOM 3339 C CA . PRO B 1 117 ? 1.186 -24.219 -5.656 1 94 117 PRO B CA 1
ATOM 3340 C C . PRO B 1 117 ? 0.901 -24.109 -4.16 1 94 117 PRO B C 1
ATOM 3342 O O . PRO B 1 117 ? 0.266 -23.156 -3.713 1 94 117 PRO B O 1
ATOM 3345 N N . GLN B 1 118 ? 1.347 -25.062 -3.414 1 94.81 118 GLN B N 1
ATOM 3346 C CA . GLN B 1 118 ? 1.098 -25.047 -1.977 1 94.81 118 GLN B CA 1
ATOM 3347 C C . GLN B 1 118 ? 2.402 -24.938 -1.193 1 94.81 118 GLN B C 1
ATOM 3349 O O . GLN B 1 118 ? 3.459 -25.344 -1.675 1 94.81 118 GLN B O 1
ATOM 3354 N N . VAL B 1 119 ? 2.352 -24.391 -0.04 1 95.81 119 VAL B N 1
ATOM 3355 C CA . VAL B 1 119 ? 3.496 -24.281 0.861 1 95.81 119 VAL B CA 1
ATOM 3356 C C . VAL B 1 119 ? 3.059 -24.609 2.289 1 95.81 119 VAL B C 1
ATOM 3358 O O . VAL B 1 119 ? 1.98 -24.188 2.723 1 95.81 119 VAL B O 1
ATOM 3361 N N . GLN B 1 120 ? 3.836 -25.469 2.883 1 96.56 120 GLN B N 1
ATOM 3362 C CA . GLN B 1 120 ? 3.598 -25.766 4.289 1 96.56 120 GLN B CA 1
ATOM 3363 C C . GLN B 1 120 ? 4.02 -24.609 5.184 1 96.56 120 GLN B C 1
ATOM 3365 O O . GLN B 1 120 ? 5.094 -24.031 4.992 1 96.56 120 GLN B O 1
ATOM 3370 N N . LEU B 1 121 ? 3.195 -24.328 6.129 1 97.62 121 LEU B N 1
ATOM 3371 C CA . LEU B 1 121 ? 3.453 -23.188 7 1 97.62 121 LEU B CA 1
ATOM 3372 C C . LEU B 1 121 ? 3.803 -23.656 8.414 1 97.62 121 LEU B C 1
ATOM 3374 O O . LEU B 1 121 ? 3.209 -24.609 8.922 1 97.62 121 LEU B O 1
ATOM 3378 N N . LYS B 1 122 ? 4.75 -22.953 9.031 1 96.75 122 LYS B N 1
ATOM 3379 C CA . LYS B 1 122 ? 4.926 -23.078 10.477 1 96.75 122 LYS B CA 1
ATOM 3380 C C . LYS B 1 122 ? 3.752 -22.453 11.234 1 96.75 122 LYS B C 1
ATOM 3382 O O . LYS B 1 122 ? 2.986 -21.672 10.664 1 96.75 122 LYS B O 1
ATOM 3387 N N . GLU B 1 123 ? 3.652 -22.766 12.461 1 96.62 123 GLU B N 1
ATOM 3388 C CA . GLU B 1 123 ? 2.553 -22.266 13.281 1 96.62 123 GLU B CA 1
ATOM 3389 C C . GLU B 1 123 ? 2.553 -20.734 13.328 1 96.62 123 GLU B C 1
ATOM 3391 O O . GLU B 1 123 ? 1.502 -20.109 13.203 1 96.62 123 GLU B O 1
ATOM 3396 N N . THR B 1 124 ? 3.729 -20.172 13.5 1 96.44 124 THR B N 1
ATOM 3397 C CA . THR B 1 124 ? 3.854 -18.719 13.594 1 96.44 124 THR B CA 1
ATOM 3398 C C . THR B 1 124 ? 3.48 -18.062 12.273 1 96.44 124 THR B C 1
ATOM 3400 O O . THR B 1 124 ? 2.902 -16.969 12.258 1 96.44 124 THR B O 1
ATOM 3403 N N . GLU B 1 125 ? 3.795 -18.719 11.172 1 97.12 125 GLU B N 1
ATOM 3404 C CA . GLU B 1 125 ? 3.473 -18.203 9.844 1 97.12 125 GLU B CA 1
ATOM 3405 C C . GLU B 1 125 ? 1.97 -18.234 9.586 1 97.12 125 GLU B C 1
ATOM 3407 O O . GLU B 1 125 ? 1.405 -17.281 9.039 1 97.12 125 GLU B O 1
ATOM 3412 N N . MET B 1 126 ? 1.37 -19.328 10.07 1 97.44 126 MET B N 1
ATOM 3413 C CA . MET B 1 126 ? -0.08 -19.453 9.953 1 97.44 126 MET B CA 1
ATOM 3414 C C . MET B 1 126 ? -0.786 -18.359 10.758 1 97.44 126 MET B C 1
ATOM 3416 O O . MET B 1 126 ? -1.744 -17.75 10.281 1 97.44 126 MET B O 1
ATOM 3420 N N . GLU B 1 127 ? -0.303 -18.125 11.914 1 96.88 127 GLU B N 1
ATOM 3421 C CA . GLU B 1 127 ? -0.879 -17.094 12.766 1 96.88 127 GLU B CA 1
ATOM 3422 C C . GLU B 1 127 ? -0.755 -15.719 12.125 1 96.88 127 GLU B C 1
ATOM 3424 O O . GLU B 1 127 ? -1.703 -14.93 12.141 1 96.88 127 GLU B O 1
ATOM 3429 N N . LEU B 1 128 ? 0.384 -15.508 11.578 1 95.94 128 LEU B N 1
ATOM 3430 C CA . LEU B 1 128 ? 0.632 -14.227 10.922 1 95.94 128 LEU B CA 1
ATOM 3431 C C . LEU B 1 128 ? -0.353 -14.008 9.773 1 95.94 128 LEU B C 1
ATOM 3433 O O . LEU B 1 128 ? -1.015 -12.969 9.711 1 95.94 128 LEU B O 1
ATOM 3437 N N . LEU B 1 129 ? -0.494 -14.969 8.906 1 97.5 129 LEU B N 1
ATOM 3438 C CA . LEU B 1 129 ? -1.339 -14.836 7.727 1 97.5 129 LEU B CA 1
ATOM 3439 C C . LEU B 1 129 ? -2.812 -14.781 8.117 1 97.5 129 LEU B C 1
ATOM 3441 O O . LEU B 1 129 ? -3.578 -14 7.551 1 97.5 129 LEU B O 1
ATOM 3445 N N . THR B 1 130 ? -3.215 -15.562 9.094 1 96.81 130 THR B N 1
ATOM 3446 C CA . THR B 1 130 ? -4.602 -15.562 9.539 1 96.81 130 THR B CA 1
ATOM 3447 C C . THR B 1 130 ? -4.965 -14.219 10.18 1 96.81 130 THR B C 1
ATOM 3449 O O . THR B 1 130 ? -6.074 -13.719 9.992 1 96.81 130 THR B O 1
ATOM 3452 N N . THR B 1 131 ? -4.02 -13.688 10.93 1 95.38 131 THR B N 1
ATOM 3453 C CA . THR B 1 131 ? -4.242 -12.375 11.523 1 95.38 131 THR B CA 1
ATOM 3454 C C . THR B 1 131 ? -4.48 -11.32 10.453 1 95.38 131 THR B C 1
ATOM 3456 O O . THR B 1 131 ? -5.383 -10.484 10.578 1 95.38 131 THR B O 1
ATOM 3459 N N . LEU B 1 132 ? -3.721 -11.367 9.391 1 95.44 132 LEU B N 1
ATOM 3460 C CA . LEU B 1 132 ? -3.871 -10.43 8.289 1 95.44 132 LEU B CA 1
ATOM 3461 C C . LEU B 1 132 ? -5.23 -10.586 7.617 1 95.44 132 LEU B C 1
ATOM 3463 O O . LEU B 1 132 ? -5.883 -9.594 7.285 1 95.44 132 LEU B O 1
ATOM 3467 N N . VAL B 1 133 ? -5.68 -11.82 7.465 1 94.94 133 VAL B N 1
ATOM 3468 C CA . VAL B 1 133 ? -6.98 -12.078 6.859 1 94.94 133 VAL B CA 1
ATOM 3469 C C . VAL B 1 133 ? -8.086 -11.531 7.758 1 94.94 133 VAL B C 1
ATOM 3471 O O . VAL B 1 133 ? -9.055 -10.945 7.273 1 94.94 133 VAL B O 1
ATOM 3474 N N . ASN B 1 134 ? -7.918 -11.695 9 1 93.56 134 ASN B N 1
ATOM 3475 C CA . ASN B 1 134 ? -8.906 -11.18 9.938 1 93.56 134 ASN B CA 1
ATOM 3476 C C . ASN B 1 134 ? -8.961 -9.656 9.914 1 93.56 134 ASN B C 1
ATOM 3478 O O . ASN B 1 134 ? -10.039 -9.07 10.047 1 93.56 134 ASN B O 1
ATOM 3482 N N . GLN B 1 135 ? -7.809 -9.047 9.805 1 92.44 135 GLN B N 1
ATOM 3483 C CA . GLN B 1 135 ? -7.77 -7.598 9.664 1 92.44 135 GLN B CA 1
ATOM 3484 C C . GLN B 1 135 ? -8.492 -7.145 8.398 1 92.44 135 GLN B C 1
ATOM 3486 O O . GLN B 1 135 ? -9.219 -6.148 8.414 1 92.44 135 GLN B O 1
ATOM 3491 N N . LEU B 1 136 ? -8.305 -7.859 7.305 1 90.81 136 LEU B N 1
ATOM 3492 C CA . LEU B 1 136 ? -8.992 -7.574 6.047 1 90.81 136 LEU B CA 1
ATOM 3493 C C . LEU B 1 136 ? -10.5 -7.711 6.203 1 90.81 136 LEU B C 1
ATOM 3495 O O . LEU B 1 136 ? -11.258 -6.84 5.762 1 90.81 136 LEU B O 1
ATOM 3499 N N . LYS B 1 137 ? -10.906 -8.734 6.875 1 89.44 137 LYS B N 1
ATOM 3500 C CA . LYS B 1 137 ? -12.328 -8.977 7.117 1 89.44 137 LYS B CA 1
ATOM 3501 C C . LYS B 1 137 ? -12.945 -7.836 7.922 1 89.44 137 LYS B C 1
ATOM 3503 O O . LYS B 1 137 ? -14.031 -7.352 7.59 1 89.44 137 LYS B O 1
ATOM 3508 N N . ALA B 1 138 ? -12.258 -7.512 8.93 1 90.44 138 ALA B N 1
ATOM 3509 C CA . ALA B 1 138 ? -12.734 -6.418 9.773 1 90.44 138 ALA B CA 1
ATOM 3510 C C . ALA B 1 138 ? -12.836 -5.121 8.977 1 90.44 138 ALA B C 1
ATOM 3512 O O . ALA B 1 138 ? -13.82 -4.383 9.109 1 90.44 138 ALA B O 1
ATOM 3513 N N . GLU B 1 139 ? -11.844 -4.879 8.148 1 90.19 139 GLU B N 1
ATOM 3514 C CA . GLU B 1 139 ? -11.828 -3.654 7.352 1 90.19 139 GLU B CA 1
ATOM 3515 C C . GLU B 1 139 ? -12.969 -3.637 6.34 1 90.19 139 GLU B C 1
ATOM 3517 O O . GLU B 1 139 ? -13.539 -2.58 6.055 1 90.19 139 GLU B O 1
ATOM 3522 N N . MET B 1 140 ? -13.297 -4.785 5.785 1 86.06 140 MET B N 1
ATOM 3523 C CA . MET B 1 140 ? -14.367 -4.887 4.793 1 86.06 140 MET B CA 1
ATOM 3524 C C . MET B 1 140 ? -15.703 -4.449 5.387 1 86.06 140 MET B C 1
ATOM 3526 O O . MET B 1 140 ? -16.609 -4.047 4.656 1 86.06 140 MET B O 1
ATOM 3530 N N . GLN B 1 141 ? -15.734 -4.477 6.684 1 86 141 GLN B N 1
ATOM 3531 C CA . GLN B 1 141 ? -16.969 -4.125 7.363 1 86 141 GLN B CA 1
ATOM 3532 C C . GLN B 1 141 ? -16.922 -2.697 7.902 1 86 141 GLN B C 1
ATOM 3534 O O . GLN B 1 141 ? -17.859 -2.234 8.539 1 86 141 GLN B O 1
ATOM 3539 N N . ASN B 1 142 ? -15.812 -2.021 7.715 1 85 142 ASN B N 1
ATOM 3540 C CA . ASN B 1 142 ? -15.602 -0.667 8.219 1 85 142 ASN B CA 1
ATOM 3541 C C . ASN B 1 142 ? -15.719 0.367 7.102 1 85 142 ASN B C 1
ATOM 3543 O O . ASN B 1 142 ? -14.805 0.517 6.289 1 85 142 ASN B O 1
ATOM 3547 N N . THR B 1 143 ? -16.844 1.059 6.957 1 81.88 143 THR B N 1
ATOM 3548 C CA . THR B 1 143 ? -17.062 2.041 5.902 1 81.88 143 THR B CA 1
ATOM 3549 C C . THR B 1 143 ? -16.359 3.354 6.223 1 81.88 143 THR B C 1
ATOM 3551 O O . THR B 1 143 ? -16.828 4.43 5.852 1 81.88 143 THR B O 1
ATOM 3554 N N . ALA B 1 144 ? -15.195 3.381 6.629 1 85.12 144 ALA B N 1
ATOM 3555 C CA . ALA B 1 144 ? -14.438 4.578 6.992 1 85.12 144 ALA B CA 1
ATOM 3556 C C . ALA B 1 144 ? -13.617 5.082 5.809 1 85.12 144 ALA B C 1
ATOM 3558 O O . ALA B 1 144 ? -13.602 4.461 4.746 1 85.12 144 ALA B O 1
ATOM 3559 N N . VAL B 1 145 ? -13.047 6.207 5.926 1 84.56 145 VAL B N 1
ATOM 3560 C CA . VAL B 1 145 ? -12.242 6.855 4.898 1 84.56 145 VAL B CA 1
ATOM 3561 C C . VAL B 1 145 ? -11.117 5.918 4.457 1 84.56 145 VAL B C 1
ATOM 3563 O O . VAL B 1 145 ? -10.477 5.27 5.289 1 84.56 145 VAL B O 1
ATOM 3566 N N . ALA B 1 146 ? -10.867 5.82 3.154 1 83.81 146 ALA B N 1
ATOM 3567 C CA . ALA B 1 146 ? -9.75 5.109 2.543 1 83.81 146 ALA B CA 1
ATOM 3568 C C . ALA B 1 146 ? -9.82 3.613 2.836 1 83.81 146 ALA B C 1
ATOM 3570 O O . ALA B 1 146 ? -8.797 2.973 3.094 1 83.81 146 ALA B O 1
ATOM 3571 N N . GLN B 1 147 ? -11.023 3.092 2.939 1 85.56 147 GLN B N 1
ATOM 3572 C CA . GLN B 1 147 ? -11.234 1.671 3.195 1 85.56 147 GLN B CA 1
ATOM 3573 C C . GLN B 1 147 ? -10.539 0.811 2.146 1 85.56 147 GLN B C 1
ATOM 3575 O O . GLN B 1 147 ? -9.844 -0.15 2.484 1 85.56 147 GLN B O 1
ATOM 3580 N N . TYR B 1 148 ? -10.703 1.192 0.892 1 80.75 148 TYR B N 1
ATOM 3581 C CA . TYR B 1 148 ? -10.141 0.426 -0.215 1 80.75 148 TYR B CA 1
ATOM 3582 C C . TYR B 1 148 ? -8.617 0.404 -0.147 1 80.75 148 TYR B C 1
ATOM 3584 O O . TYR B 1 148 ? -7.996 -0.653 -0.291 1 80.75 148 TYR B O 1
ATOM 3592 N N . GLU B 1 149 ? -8.055 1.517 0.078 1 82.81 149 GLU B N 1
ATOM 3593 C CA . GLU B 1 149 ? -6.605 1.631 0.18 1 82.81 149 GLU B CA 1
ATOM 3594 C C . GLU B 1 149 ? -6.062 0.781 1.325 1 82.81 149 GLU B C 1
ATOM 3596 O O . GLU B 1 149 ? -4.992 0.184 1.21 1 82.81 149 GLU B O 1
ATOM 3601 N N . LEU B 1 150 ? -6.809 0.801 2.406 1 88 150 LEU B N 1
ATOM 3602 C CA . LEU B 1 150 ? -6.391 0.013 3.561 1 88 150 LEU B CA 1
ATOM 3603 C C . LEU B 1 150 ? -6.453 -1.479 3.252 1 88 150 LEU B C 1
ATOM 3605 O O . LEU B 1 150 ? -5.555 -2.234 3.633 1 88 150 LEU B O 1
ATOM 3609 N N . MET B 1 151 ? -7.453 -1.904 2.553 1 86.88 151 MET B N 1
ATOM 3610 C CA . MET B 1 151 ? -7.59 -3.303 2.152 1 86.88 151 MET B CA 1
ATOM 3611 C C . MET B 1 151 ? -6.445 -3.723 1.239 1 86.88 151 MET B C 1
ATOM 3613 O O . MET B 1 151 ? -5.867 -4.797 1.415 1 86.88 151 MET B O 1
ATOM 3617 N N . ILE B 1 152 ? -6.109 -2.889 0.311 1 84.69 152 ILE B N 1
ATOM 3618 C CA . ILE B 1 152 ? -5.016 -3.156 -0.616 1 84.69 152 ILE B CA 1
ATOM 3619 C C . ILE B 1 152 ? -3.703 -3.281 0.155 1 84.69 152 ILE B C 1
ATOM 3621 O O . ILE B 1 152 ? -2.887 -4.16 -0.135 1 84.69 152 ILE B O 1
ATOM 3625 N N . ALA B 1 153 ? -3.525 -2.43 1.078 1 86.88 153 ALA B N 1
ATOM 3626 C CA . ALA B 1 153 ? -2.307 -2.475 1.882 1 86.88 153 ALA B CA 1
ATOM 3627 C C . ALA B 1 153 ? -2.197 -3.795 2.639 1 86.88 153 ALA B C 1
ATOM 3629 O O . ALA B 1 153 ? -1.138 -4.426 2.648 1 86.88 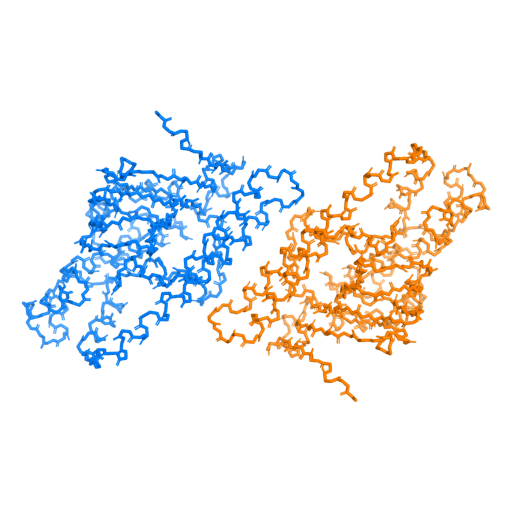153 ALA B O 1
ATOM 3630 N N . TYR B 1 154 ? -3.256 -4.238 3.281 1 90.94 154 TYR B N 1
ATOM 3631 C CA . TYR B 1 154 ? -3.256 -5.504 4.004 1 90.94 154 TYR B CA 1
ATOM 3632 C C . TYR B 1 154 ? -2.988 -6.668 3.059 1 90.94 154 TYR B C 1
ATOM 3634 O O . TYR B 1 154 ? -2.252 -7.598 3.4 1 90.94 154 TYR B O 1
ATOM 3642 N N . LEU B 1 155 ? -3.629 -6.637 1.927 1 88.94 155 LEU B N 1
ATOM 3643 C CA . LEU B 1 155 ? -3.408 -7.688 0.94 1 88.94 155 LEU B CA 1
ATOM 3644 C C . LEU B 1 155 ? -1.945 -7.734 0.512 1 88.94 155 LEU B C 1
ATOM 3646 O O . LEU B 1 155 ? -1.358 -8.812 0.405 1 88.94 155 LEU B O 1
ATOM 3650 N N . LYS B 1 156 ? -1.387 -6.566 0.234 1 87.44 156 LYS B N 1
ATOM 3651 C CA . LYS B 1 156 ? 0.018 -6.484 -0.154 1 87.44 156 LYS B CA 1
ATOM 3652 C C . LYS B 1 156 ? 0.92 -7.09 0.918 1 87.44 156 LYS B C 1
ATOM 3654 O O . LYS B 1 156 ? 1.836 -7.852 0.609 1 87.44 156 LYS B O 1
ATOM 3659 N N . ILE B 1 157 ? 0.657 -6.734 2.156 1 91.31 157 ILE B N 1
ATOM 3660 C CA . ILE B 1 157 ? 1.429 -7.277 3.268 1 91.31 157 ILE B CA 1
ATOM 3661 C C . ILE B 1 157 ? 1.295 -8.797 3.291 1 91.31 157 ILE B C 1
ATOM 3663 O O . ILE B 1 157 ? 2.283 -9.516 3.475 1 91.31 157 ILE B O 1
ATOM 3667 N N . PHE B 1 158 ? 0.103 -9.297 3.051 1 93.81 158 PHE B N 1
ATOM 3668 C CA . PHE B 1 158 ? -0.146 -10.734 3.01 1 93.81 158 PHE B CA 1
ATOM 3669 C C . PHE B 1 158 ? 0.68 -11.391 1.912 1 93.81 158 PHE B C 1
ATOM 3671 O O . PHE B 1 158 ? 1.389 -12.367 2.164 1 93.81 158 PHE B O 1
ATOM 3678 N N . LEU B 1 159 ? 0.594 -10.828 0.735 1 91.75 159 LEU B N 1
ATOM 3679 C CA . LEU B 1 159 ? 1.245 -11.406 -0.435 1 91.75 159 LEU B CA 1
ATOM 3680 C C . LEU B 1 159 ? 2.762 -11.406 -0.268 1 91.75 159 LEU B C 1
ATOM 3682 O O . LEU B 1 159 ? 3.428 -12.383 -0.631 1 91.75 159 LEU B O 1
ATOM 3686 N N . ILE B 1 160 ? 3.291 -10.359 0.27 1 90.62 160 ILE B N 1
ATOM 3687 C CA . ILE B 1 160 ? 4.734 -10.258 0.46 1 90.62 160 ILE B CA 1
ATOM 3688 C C . ILE B 1 160 ? 5.195 -11.289 1.485 1 90.62 160 ILE B C 1
ATOM 3690 O O . ILE B 1 160 ? 6.164 -12.016 1.251 1 90.62 160 ILE B O 1
ATOM 3694 N N . ASN B 1 161 ? 4.488 -11.383 2.598 1 93.44 161 ASN B N 1
ATOM 3695 C CA . ASN B 1 161 ? 4.863 -12.359 3.615 1 93.44 161 ASN B CA 1
ATOM 3696 C C . ASN B 1 161 ? 4.723 -13.789 3.1 1 93.44 161 ASN B C 1
ATOM 3698 O O . ASN B 1 161 ? 5.582 -14.633 3.357 1 93.44 161 ASN B O 1
ATOM 3702 N N . ALA B 1 162 ? 3.658 -14.039 2.375 1 93.94 162 ALA B N 1
ATOM 3703 C CA . ALA B 1 162 ? 3.467 -15.352 1.775 1 93.94 162 ALA B CA 1
ATOM 3704 C C . ALA B 1 162 ? 4.613 -15.695 0.827 1 93.94 162 ALA B C 1
ATOM 3706 O O . ALA B 1 162 ? 5.105 -16.828 0.823 1 93.94 162 ALA B O 1
ATOM 3707 N N . SER B 1 163 ? 5.004 -14.727 0.045 1 92.31 163 SER B N 1
ATOM 3708 C CA . SER B 1 163 ? 6.117 -14.922 -0.878 1 92.31 163 SER B CA 1
ATOM 3709 C C . SER B 1 163 ? 7.41 -15.234 -0.129 1 92.31 163 SER B C 1
ATOM 3711 O O . SER B 1 163 ? 8.164 -16.125 -0.515 1 92.31 163 SER B O 1
ATOM 3713 N N . ARG B 1 164 ? 7.648 -14.477 0.895 1 91.19 164 ARG B N 1
ATOM 3714 C CA . ARG B 1 164 ? 8.844 -14.688 1.704 1 91.19 164 ARG B CA 1
ATOM 3715 C C . ARG B 1 164 ? 8.859 -16.078 2.307 1 91.19 164 ARG B C 1
ATOM 3717 O O . ARG B 1 164 ? 9.898 -16.75 2.328 1 91.19 164 ARG B O 1
ATOM 3724 N N . ILE B 1 165 ? 7.762 -16.562 2.805 1 94.44 165 ILE B N 1
ATOM 3725 C CA . ILE B 1 165 ? 7.633 -17.875 3.406 1 94.44 165 ILE B CA 1
ATOM 3726 C C . ILE B 1 165 ? 7.934 -18.953 2.363 1 94.44 165 ILE B C 1
ATOM 3728 O O . ILE B 1 165 ? 8.703 -19.875 2.623 1 94.44 165 ILE B O 1
ATOM 3732 N N . LYS B 1 166 ? 7.352 -18.812 1.209 1 93 166 LYS B N 1
ATOM 3733 C CA . LYS B 1 166 ? 7.547 -19.797 0.148 1 93 166 LYS B CA 1
ATOM 3734 C C . LYS B 1 166 ? 9.008 -19.844 -0.297 1 93 166 LYS B C 1
ATOM 3736 O O . LYS B 1 166 ? 9.57 -20.922 -0.489 1 93 166 LYS B O 1
ATOM 3741 N N . ILE B 1 167 ? 9.586 -18.703 -0.454 1 90 167 ILE B N 1
ATOM 3742 C CA . ILE B 1 167 ? 10.992 -18.625 -0.834 1 90 167 ILE B CA 1
ATOM 3743 C C . ILE B 1 167 ? 11.852 -19.328 0.22 1 90 167 ILE B C 1
ATOM 3745 O O . ILE B 1 167 ? 12.758 -20.094 -0.116 1 90 167 ILE B O 1
ATOM 3749 N N . GLY B 1 168 ? 11.555 -18.984 1.446 1 89.19 168 GLY B N 1
ATOM 3750 C CA . GLY B 1 168 ? 12.305 -19.609 2.529 1 89.19 168 GLY B CA 1
ATOM 3751 C C . GLY B 1 168 ? 12.203 -21.109 2.543 1 89.19 168 GLY B C 1
ATOM 3752 O O . GLY B 1 168 ? 13.195 -21.812 2.781 1 89.19 168 GLY B O 1
ATOM 3753 N N . THR B 1 169 ? 11.062 -21.609 2.293 1 88.56 169 THR B N 1
ATOM 3754 C CA . THR B 1 169 ? 10.828 -23.047 2.271 1 88.56 169 THR B CA 1
ATOM 3755 C C . THR B 1 169 ? 11.578 -23.703 1.114 1 88.56 169 THR B C 1
ATOM 3757 O O . THR B 1 169 ? 12.125 -24.797 1.258 1 88.56 169 THR B O 1
ATOM 3760 N N . GLN B 1 170 ? 11.625 -23.047 -0.027 1 82.44 170 GLN B N 1
ATOM 3761 C CA . GLN B 1 170 ? 12.328 -23.547 -1.201 1 82.44 170 GLN B CA 1
ATOM 3762 C C . GLN B 1 170 ? 13.836 -23.609 -0.958 1 82.44 170 GLN B C 1
ATOM 3764 O O . GLN B 1 170 ? 14.508 -24.547 -1.389 1 82.44 170 GLN B O 1
ATOM 3769 N N . LEU B 1 171 ? 14.258 -22.609 -0.3 1 77.44 171 LEU B N 1
ATOM 3770 C CA . LEU B 1 171 ? 15.688 -22.562 -0.004 1 77.44 171 LEU B CA 1
ATOM 3771 C C . LEU B 1 171 ? 16.078 -23.656 0.974 1 77.44 171 LEU B C 1
ATOM 3773 O O . LEU B 1 171 ? 17.156 -24.25 0.851 1 77.44 171 LEU B O 1
ATOM 3777 N N . LEU B 1 172 ? 15.281 -23.922 1.89 1 76.06 172 LEU B N 1
ATOM 3778 C CA . LEU B 1 172 ? 15.547 -24.984 2.865 1 76.06 172 LEU B CA 1
ATOM 3779 C C . LEU B 1 172 ? 15.539 -26.344 2.199 1 76.06 172 LEU B C 1
ATOM 3781 O O . LEU B 1 172 ? 16.359 -27.203 2.525 1 76.06 172 LEU B O 1
ATOM 3785 N N . LYS B 1 173 ? 14.641 -26.562 1.276 1 76.5 173 LYS B N 1
ATOM 3786 C CA . LYS B 1 173 ? 14.562 -27.828 0.544 1 76.5 173 LYS B CA 1
ATOM 3787 C C . LYS B 1 173 ? 15.797 -28.016 -0.34 1 76.5 173 LYS B C 1
ATOM 3789 O O . LYS B 1 173 ? 16.328 -29.125 -0.441 1 76.5 173 LYS B O 1
ATOM 3794 N N . ALA B 1 174 ? 16.234 -26.938 -0.952 1 72.62 174 ALA B N 1
ATOM 3795 C CA . ALA B 1 174 ? 17.391 -26.984 -1.835 1 72.62 174 ALA B CA 1
ATOM 3796 C C . ALA B 1 174 ? 18.656 -27.312 -1.054 1 72.62 174 ALA B C 1
ATOM 3798 O O . ALA B 1 174 ? 19.547 -28 -1.561 1 72.62 174 ALA B O 1
ATOM 3799 N N . SER B 1 175 ? 18.641 -26.781 0.097 1 66.94 175 SER B N 1
ATOM 3800 C CA . SER B 1 175 ? 19.812 -27.016 0.923 1 66.94 175 SER B CA 1
ATOM 3801 C C . SER B 1 175 ? 19.859 -28.469 1.425 1 66.94 175 SER B C 1
ATOM 3803 O O . SER B 1 175 ? 20.938 -29 1.695 1 66.94 175 SER B O 1
ATOM 3805 N N . SER B 1 176 ? 18.672 -29 1.645 1 64.94 176 SER B N 1
ATOM 3806 C CA . SER B 1 176 ? 18.609 -30.344 2.201 1 64.94 176 SER B CA 1
ATOM 3807 C C . SER B 1 176 ? 18.812 -31.406 1.118 1 64.94 176 SER B C 1
ATOM 3809 O O . SER B 1 176 ? 19.219 -32.531 1.41 1 64.94 176 SER B O 1
ATOM 3811 N N . THR B 1 177 ? 18.281 -31.031 -0 1 62.09 177 THR B N 1
ATOM 3812 C CA . THR B 1 177 ? 18.422 -31.984 -1.093 1 62.09 177 THR B CA 1
ATOM 3813 C C . THR B 1 177 ? 19.719 -31.75 -1.862 1 62.09 177 THR B C 1
ATOM 3815 O O . THR B 1 177 ? 20.297 -30.656 -1.786 1 62.09 177 THR B O 1
ATOM 3818 N N . GLU B 1 178 ? 20.344 -32.719 -2.348 1 57.81 178 GLU B N 1
ATOM 3819 C CA . GLU B 1 178 ? 21.516 -32.594 -3.207 1 57.81 178 GLU B CA 1
ATOM 3820 C C . GLU B 1 178 ? 21.328 -31.531 -4.273 1 57.81 178 GLU B C 1
ATOM 3822 O O . GLU B 1 178 ? 20.188 -31.203 -4.645 1 57.81 178 GLU B O 1
ATOM 3827 N N . LYS B 1 179 ? 22.375 -30.906 -4.609 1 59.66 179 LYS B N 1
ATOM 3828 C CA . LYS B 1 179 ? 22.453 -29.891 -5.652 1 59.66 179 LYS B CA 1
ATOM 3829 C C . LYS B 1 179 ? 21.531 -30.219 -6.816 1 59.66 179 LYS B C 1
ATOM 3831 O O . LYS B 1 179 ? 21.469 -31.359 -7.277 1 59.66 179 LYS B O 1
ATOM 3836 N N . GLU B 1 180 ? 20.484 -29.469 -6.91 1 68.38 180 GLU B N 1
ATOM 3837 C CA . GLU B 1 180 ? 19.688 -29.625 -8.125 1 68.38 180 GLU B CA 1
ATOM 3838 C C . GLU B 1 180 ? 20.547 -30.156 -9.273 1 68.38 180 GLU B C 1
ATOM 3840 O O . GLU B 1 180 ? 21.594 -29.578 -9.586 1 68.38 180 GLU B O 1
ATOM 3845 N N . PRO B 1 181 ? 20.109 -31.234 -9.664 1 77.38 181 PRO B N 1
ATOM 3846 C CA . PRO B 1 181 ? 20.891 -31.719 -10.797 1 77.38 181 PRO B CA 1
ATOM 3847 C C . PRO B 1 181 ? 21.016 -30.688 -11.914 1 77.38 181 PRO B C 1
ATOM 3849 O O . PRO B 1 181 ? 20.078 -29.953 -12.188 1 77.38 181 PRO B O 1
ATOM 3852 N N . PHE B 1 182 ? 22.172 -30.5 -12.312 1 82.5 182 PHE B N 1
ATOM 3853 C CA . PHE B 1 182 ? 22.516 -29.578 -13.383 1 82.5 182 PHE B CA 1
ATOM 3854 C C . PHE B 1 182 ? 21.516 -29.672 -14.531 1 82.5 182 PHE B C 1
ATOM 3856 O O . PHE B 1 182 ? 21.156 -28.672 -15.133 1 82.5 182 PHE B O 1
ATOM 3863 N N . ILE B 1 183 ? 21 -30.844 -14.688 1 86.62 183 ILE B N 1
ATOM 3864 C CA . ILE B 1 183 ? 20.094 -31.109 -15.797 1 86.62 183 ILE B CA 1
ATOM 3865 C C . ILE B 1 183 ? 18.766 -30.375 -15.578 1 86.62 183 ILE B C 1
ATOM 3867 O O . ILE B 1 183 ? 18.141 -29.922 -16.531 1 86.62 183 ILE B O 1
ATOM 3871 N N . LEU B 1 184 ? 18.375 -30.25 -14.391 1 88.69 184 LEU B N 1
ATOM 3872 C CA . LEU B 1 184 ? 17.125 -29.562 -14.086 1 88.69 184 LEU B CA 1
ATOM 3873 C C . LEU B 1 184 ? 17.234 -28.078 -14.422 1 88.69 184 LEU B C 1
ATOM 3875 O O . LEU B 1 184 ? 16.312 -27.516 -15.031 1 88.69 184 LEU B O 1
ATOM 3879 N N . LYS B 1 185 ? 18.312 -27.531 -13.977 1 89.75 185 LYS B N 1
ATOM 3880 C CA . LYS B 1 185 ? 18.531 -26.125 -14.297 1 89.75 185 LYS B CA 1
ATOM 3881 C C . LYS B 1 185 ? 18.609 -25.906 -15.805 1 89.75 185 LYS B C 1
ATOM 3883 O O . LYS B 1 185 ? 18 -24.953 -16.328 1 89.75 185 LYS B O 1
ATOM 3888 N N . THR B 1 186 ? 19.281 -26.734 -16.438 1 92.69 186 THR B N 1
ATOM 3889 C CA . THR B 1 186 ? 19.438 -26.625 -17.891 1 92.69 186 THR B CA 1
ATOM 3890 C C . THR B 1 186 ? 18.078 -26.75 -18.578 1 92.69 186 THR B C 1
ATOM 3892 O O . THR B 1 186 ? 17.797 -26.031 -19.531 1 92.69 186 THR B O 1
ATOM 3895 N N . LEU B 1 187 ? 17.312 -27.703 -18.109 1 94.06 187 LEU B N 1
ATOM 3896 C CA . LEU B 1 187 ? 15.984 -27.906 -18.688 1 94.06 187 LEU B CA 1
ATOM 3897 C C . LEU B 1 187 ? 15.125 -26.656 -18.484 1 94.06 187 LEU B C 1
ATOM 3899 O O . LEU B 1 187 ? 14.484 -26.188 -19.438 1 94.06 187 LEU B O 1
ATOM 3903 N N . LYS B 1 188 ? 15.125 -26.156 -17.312 1 93.75 188 LYS B N 1
ATOM 3904 C CA . LYS B 1 188 ? 14.359 -24.938 -17.016 1 93.75 188 LYS B CA 1
ATOM 3905 C C . LYS B 1 188 ? 14.781 -23.797 -17.922 1 93.75 188 LYS B C 1
ATOM 3907 O O . LYS B 1 188 ? 13.93 -23.125 -18.516 1 93.75 188 LYS B O 1
ATOM 3912 N N . ASP B 1 189 ? 16.047 -23.578 -18.016 1 95 189 ASP B N 1
ATOM 3913 C CA . ASP B 1 189 ? 16.578 -22.5 -18.859 1 95 189 ASP B CA 1
ATOM 3914 C C . ASP B 1 189 ? 16.172 -22.688 -20.312 1 95 189 ASP B C 1
ATOM 3916 O O . ASP B 1 189 ? 15.805 -21.734 -20.984 1 95 189 ASP B O 1
ATOM 3920 N N . ALA B 1 190 ? 16.266 -23.891 -20.734 1 96.06 190 ALA B N 1
ATOM 3921 C CA . ALA B 1 190 ? 15.906 -24.203 -22.125 1 96.06 190 ALA B CA 1
ATOM 3922 C C . ALA B 1 190 ? 14.438 -23.875 -22.391 1 96.06 190 ALA B C 1
ATOM 3924 O O . ALA B 1 190 ? 14.102 -23.266 -23.406 1 96.06 190 ALA B O 1
ATOM 3925 N N . ILE B 1 191 ? 13.625 -24.328 -21.531 1 95.88 191 ILE B N 1
ATOM 3926 C CA . ILE B 1 191 ? 12.203 -24.062 -21.688 1 95.88 191 ILE B CA 1
ATOM 3927 C C . ILE B 1 191 ? 11.945 -22.562 -21.719 1 95.88 191 ILE B C 1
ATOM 3929 O O . ILE B 1 191 ? 11.258 -22.062 -22.609 1 95.88 191 ILE B O 1
ATOM 3933 N N . GLU B 1 192 ? 12.523 -21.812 -20.828 1 95 192 GLU B N 1
ATOM 3934 C CA . GLU B 1 192 ? 12.312 -20.375 -20.75 1 95 192 GLU B CA 1
ATOM 3935 C C . GLU B 1 192 ? 12.828 -19.672 -22 1 95 192 GLU B C 1
ATOM 3937 O O . GLU B 1 192 ? 12.266 -18.656 -22.422 1 95 192 GLU B O 1
ATOM 3942 N N . GLU B 1 193 ? 13.758 -20.188 -22.531 1 96.06 193 GLU B N 1
ATOM 3943 C CA . GLU B 1 193 ? 14.383 -19.562 -23.688 1 96.06 193 GLU B CA 1
ATOM 3944 C C . GLU B 1 193 ? 13.617 -19.906 -24.969 1 96.06 193 GLU B C 1
ATOM 3946 O O . GLU B 1 193 ? 13.539 -19.094 -25.891 1 96.06 193 GLU B O 1
ATOM 3951 N N . HIS B 1 194 ? 12.992 -21.125 -25.047 1 97.38 194 HIS B N 1
ATOM 3952 C CA . HIS B 1 194 ? 12.602 -21.609 -26.359 1 97.38 194 HIS B CA 1
ATOM 3953 C C . HIS B 1 194 ? 11.117 -21.938 -26.406 1 97.38 194 HIS B C 1
ATOM 3955 O O . HIS B 1 194 ? 10.609 -22.391 -27.438 1 97.38 194 HIS B O 1
ATOM 3961 N N . TYR B 1 195 ? 10.336 -21.734 -25.422 1 96.62 195 TYR B N 1
ATOM 3962 C CA . TYR B 1 195 ? 8.953 -22.188 -25.328 1 96.62 195 TYR B CA 1
ATOM 3963 C C . TYR B 1 195 ? 8.117 -21.594 -26.469 1 96.62 195 TYR B C 1
ATOM 3965 O O . TYR B 1 195 ? 7.047 -22.109 -26.797 1 96.62 195 TYR B O 1
ATOM 3973 N N . LYS B 1 196 ? 8.547 -20.531 -27.047 1 96.94 196 LYS B N 1
ATOM 3974 C CA . LYS B 1 196 ? 7.785 -19.875 -28.109 1 96.94 196 LYS B CA 1
ATOM 3975 C C . LYS B 1 196 ? 7.922 -20.625 -29.422 1 96.94 196 LYS B C 1
ATOM 3977 O O . LYS B 1 196 ? 7.102 -20.469 -30.328 1 96.94 196 LYS B O 1
ATOM 3982 N N . SER B 1 197 ? 9.008 -21.375 -29.531 1 96.06 197 SER B N 1
ATOM 3983 C CA . SER B 1 197 ? 9.273 -22.016 -30.812 1 96.06 197 SER B CA 1
ATOM 3984 C C . SER B 1 197 ? 9.328 -23.531 -30.672 1 96.06 197 SER B C 1
ATOM 3986 O O . SER B 1 197 ? 9.125 -24.266 -31.641 1 96.06 197 SER B O 1
ATOM 3988 N N . LYS B 1 198 ? 9.633 -24.047 -29.531 1 96.5 198 LYS B N 1
ATOM 3989 C CA . LYS B 1 198 ? 9.727 -25.484 -29.281 1 96.5 198 LYS B CA 1
ATOM 3990 C C . LYS B 1 198 ? 8.586 -25.953 -28.375 1 96.5 198 LYS B C 1
ATOM 3992 O O . LYS B 1 198 ? 8.594 -25.688 -27.172 1 96.5 198 LYS B O 1
ATOM 3997 N N . HIS B 1 199 ? 7.73 -26.781 -28.922 1 96.56 199 HIS B N 1
ATOM 3998 C CA . HIS B 1 199 ? 6.484 -27.062 -28.219 1 96.56 199 HIS B CA 1
ATOM 3999 C C . HIS B 1 199 ? 6.41 -28.531 -27.812 1 96.56 199 HIS B C 1
ATOM 4001 O O . HIS B 1 199 ? 5.484 -28.938 -27.094 1 96.56 199 HIS B O 1
ATOM 4007 N N . SER B 1 200 ? 7.43 -29.328 -28.188 1 95.44 200 SER B N 1
ATOM 4008 C CA . SER B 1 200 ? 7.32 -30.75 -27.906 1 95.44 200 SER B CA 1
ATOM 4009 C C . SER B 1 200 ? 8.445 -31.219 -26.984 1 95.44 200 SER B C 1
ATOM 4011 O O . SER B 1 200 ? 9.516 -30.609 -26.953 1 95.44 200 SER B O 1
ATOM 4013 N N . ALA B 1 201 ? 8.117 -32.281 -26.312 1 95.5 201 ALA B N 1
ATOM 4014 C CA . ALA B 1 201 ? 9.133 -32.906 -25.469 1 95.5 201 ALA B CA 1
ATOM 4015 C C . ALA B 1 201 ? 10.344 -33.344 -26.297 1 95.5 201 ALA B C 1
ATOM 4017 O O . ALA B 1 201 ? 11.484 -33.219 -25.844 1 95.5 201 ALA B O 1
ATOM 4018 N N . SER B 1 202 ? 10.086 -33.781 -27.484 1 95.94 202 SER B N 1
ATOM 4019 C CA . SER B 1 202 ? 11.164 -34.219 -28.375 1 95.94 202 SER B CA 1
ATOM 4020 C C . SER B 1 202 ? 12.094 -33.062 -28.734 1 95.94 202 SER B C 1
ATOM 4022 O O . SER B 1 202 ? 13.312 -33.281 -28.844 1 95.94 202 SER B O 1
ATOM 4024 N N . ASP B 1 203 ? 11.555 -31.938 -28.906 1 96.25 203 ASP B N 1
ATOM 4025 C CA . ASP B 1 203 ? 12.359 -30.75 -29.203 1 96.25 203 ASP B CA 1
ATOM 4026 C C . ASP B 1 203 ? 13.414 -30.516 -28.125 1 96.25 203 ASP B C 1
ATOM 4028 O O . ASP B 1 203 ? 14.578 -30.25 -28.422 1 96.25 203 ASP B O 1
ATOM 4032 N N . TYR B 1 204 ? 13.008 -30.688 -26.906 1 96.5 204 TYR B N 1
ATOM 4033 C CA . TYR B 1 204 ? 13.898 -30.406 -25.797 1 96.5 204 TYR B CA 1
ATOM 4034 C C . TYR B 1 204 ? 14.844 -31.562 -25.547 1 96.5 204 TYR B C 1
ATOM 4036 O O . TYR B 1 204 ? 15.992 -31.359 -25.125 1 96.5 204 TYR B O 1
ATOM 4044 N N . ALA B 1 205 ? 14.391 -32.719 -25.766 1 95.19 205 ALA B N 1
ATOM 4045 C CA . ALA B 1 205 ? 15.273 -33.875 -25.688 1 95.19 205 ALA B CA 1
ATOM 4046 C C . ALA B 1 205 ? 16.438 -33.75 -26.672 1 95.19 205 ALA B C 1
ATOM 4048 O O . ALA B 1 205 ? 17.594 -33.969 -26.297 1 95.19 205 ALA B O 1
ATOM 4049 N N . ASP B 1 206 ? 16.125 -33.312 -27.859 1 95.94 206 ASP B N 1
ATOM 4050 C CA . ASP B 1 206 ? 17.141 -33.094 -28.891 1 95.94 206 ASP B CA 1
ATOM 4051 C C . ASP B 1 206 ? 18.062 -31.938 -28.484 1 95.94 206 ASP B C 1
ATOM 4053 O O . ASP B 1 206 ? 19.297 -32.062 -28.609 1 95.94 206 ASP B O 1
ATOM 4057 N N . LEU B 1 207 ? 17.484 -30.922 -28 1 95.06 207 LEU B N 1
ATOM 4058 C CA . LEU B 1 207 ? 18.234 -29.734 -27.641 1 95.06 207 LEU B CA 1
ATOM 4059 C C . LEU B 1 207 ? 19.234 -30.047 -26.531 1 95.06 207 LEU B C 1
ATOM 4061 O O . LEU B 1 207 ? 20.344 -29.516 -26.531 1 95.06 207 LEU B O 1
ATOM 4065 N N . LEU B 1 208 ? 18.859 -30.938 -25.609 1 94.94 208 LEU B N 1
ATOM 4066 C CA . LEU B 1 208 ? 19.688 -31.203 -24.438 1 94.94 208 LEU B CA 1
ATOM 4067 C C . LEU B 1 208 ? 20.453 -32.5 -24.609 1 94.94 208 LEU B C 1
ATOM 4069 O O . LEU B 1 208 ? 21.234 -32.906 -23.734 1 94.94 208 LEU B O 1
ATOM 4073 N N . ASN B 1 209 ? 20.266 -33.125 -25.672 1 94.81 209 ASN B N 1
ATOM 4074 C CA . ASN B 1 209 ? 20.938 -34.375 -26 1 94.81 209 ASN B CA 1
ATOM 4075 C C . ASN B 1 209 ? 20.688 -35.438 -24.922 1 94.81 209 ASN B C 1
ATOM 4077 O O . ASN B 1 209 ? 21.641 -36.062 -24.438 1 94.81 209 ASN B O 1
ATOM 4081 N N . ILE B 1 210 ? 19.469 -35.594 -24.578 1 93.44 210 ILE B N 1
ATOM 4082 C CA . ILE B 1 210 ? 18.953 -36.562 -23.625 1 93.44 210 ILE B CA 1
ATOM 4083 C C . ILE B 1 210 ? 17.719 -37.25 -24.219 1 93.44 210 ILE B C 1
ATOM 4085 O O . ILE B 1 210 ? 16.984 -36.656 -25 1 93.44 210 ILE B O 1
ATOM 4089 N N . SER B 1 211 ? 17.531 -38.469 -23.922 1 93.25 211 SER B N 1
ATOM 4090 C CA . SER B 1 211 ? 16.344 -39.156 -24.453 1 93.25 211 SER B CA 1
ATOM 4091 C C . SER B 1 211 ? 15.062 -38.531 -23.906 1 93.25 211 SER B C 1
ATOM 4093 O O . SER B 1 211 ? 15.031 -38.062 -22.766 1 93.25 211 SER B O 1
ATOM 4095 N N . ALA B 1 212 ? 14.039 -38.625 -24.688 1 91.5 212 ALA B N 1
ATOM 4096 C CA . ALA B 1 212 ? 12.734 -38.094 -24.281 1 91.5 212 ALA B CA 1
ATOM 4097 C C . ALA B 1 212 ? 12.227 -38.812 -23.031 1 91.5 212 ALA B C 1
ATOM 4099 O O . ALA B 1 212 ? 11.641 -38.188 -22.141 1 91.5 212 ALA B O 1
ATOM 4100 N N . LYS B 1 213 ? 12.5 -40.031 -23 1 93.88 213 LYS B N 1
ATOM 4101 C CA . LYS B 1 213 ? 12.07 -40.844 -21.875 1 93.88 213 LYS B CA 1
ATOM 4102 C C . LYS B 1 213 ? 12.75 -40.406 -20.578 1 93.88 213 LYS B C 1
ATOM 4104 O O . LYS B 1 213 ? 12.094 -40.25 -19.547 1 93.88 213 LYS B O 1
ATOM 4109 N N . ALA B 1 214 ? 14.023 -40.25 -20.656 1 93.44 214 ALA B N 1
ATOM 4110 C CA . ALA B 1 214 ? 14.797 -39.812 -19.5 1 93.44 214 ALA B CA 1
ATOM 4111 C C . ALA B 1 214 ? 14.375 -38.406 -19.062 1 93.44 214 ALA B C 1
ATOM 4113 O O . ALA B 1 214 ? 14.234 -38.125 -17.859 1 93.44 214 ALA B O 1
ATOM 4114 N N . LEU B 1 215 ? 14.203 -37.594 -19.938 1 93.44 215 LEU B N 1
ATOM 4115 C CA . LEU B 1 215 ? 13.82 -36.219 -19.641 1 93.44 215 LEU B CA 1
ATOM 4116 C C . LEU B 1 215 ? 12.43 -36.156 -19.016 1 93.44 215 LEU B C 1
ATOM 4118 O O . LEU B 1 215 ? 12.188 -35.375 -18.094 1 93.44 215 LEU B O 1
ATOM 4122 N N . ASN B 1 216 ? 11.531 -36.938 -19.516 1 93.94 216 ASN B N 1
ATOM 4123 C CA . ASN B 1 216 ? 10.188 -37 -18.953 1 93.94 216 ASN B CA 1
ATOM 4124 C C . ASN B 1 216 ? 10.219 -37.531 -17.516 1 93.94 216 ASN B C 1
ATOM 4126 O O . ASN B 1 216 ? 9.453 -37.062 -16.672 1 93.94 216 ASN B O 1
ATOM 4130 N N . ARG B 1 217 ? 11.039 -38.5 -17.312 1 93.44 217 ARG B N 1
ATOM 4131 C CA . ARG B 1 217 ? 11.188 -39.031 -15.953 1 93.44 217 ARG B CA 1
ATOM 4132 C C . ARG B 1 217 ? 11.68 -37.938 -15.008 1 93.44 217 ARG B C 1
ATOM 4134 O O . ARG B 1 217 ? 11.18 -37.812 -13.883 1 93.44 217 ARG B O 1
ATOM 4141 N N . ILE B 1 218 ? 12.578 -37.188 -15.5 1 90.88 218 ILE B N 1
ATOM 4142 C CA . ILE B 1 218 ? 13.125 -36.094 -14.711 1 90.88 218 ILE B CA 1
ATOM 4143 C C . ILE B 1 218 ? 12.023 -35.062 -14.406 1 90.88 218 ILE B C 1
ATOM 4145 O O . ILE B 1 218 ? 11.867 -34.656 -13.258 1 90.88 218 ILE B O 1
ATOM 4149 N N . SER B 1 219 ? 11.281 -34.719 -15.398 1 92.81 219 SER B N 1
ATOM 4150 C CA . SER B 1 219 ? 10.203 -33.75 -15.227 1 92.81 219 SER B CA 1
ATOM 4151 C C . SER B 1 219 ? 9.172 -34.25 -14.227 1 92.81 219 SER B C 1
ATOM 4153 O O . SER B 1 219 ? 8.781 -33.531 -13.305 1 92.81 219 SER B O 1
ATOM 4155 N N . LYS B 1 220 ? 8.773 -35.469 -14.359 1 92.75 220 LYS B N 1
ATOM 4156 C CA . LYS B 1 220 ? 7.762 -36.062 -13.484 1 92.75 220 LYS B CA 1
ATOM 4157 C C . LYS B 1 220 ? 8.258 -36.125 -12.039 1 92.75 220 LYS B C 1
ATOM 4159 O O . LYS B 1 220 ? 7.512 -35.812 -11.109 1 92.75 220 LYS B O 1
ATOM 4164 N N . THR B 1 221 ? 9.477 -36.469 -11.906 1 90.31 221 THR B N 1
ATOM 4165 C CA . THR B 1 221 ? 10.062 -36.656 -10.578 1 90.31 221 THR B CA 1
ATOM 4166 C C . THR B 1 221 ? 10.227 -35.312 -9.875 1 90.31 221 THR B C 1
ATOM 4168 O O . THR B 1 221 ? 9.945 -35.188 -8.68 1 90.31 221 THR B O 1
ATOM 4171 N N . HIS B 1 222 ? 10.586 -34.344 -10.617 1 88.94 222 HIS B N 1
ATOM 4172 C CA . HIS B 1 222 ? 11.008 -33.094 -9.961 1 88.94 222 HIS B CA 1
ATOM 4173 C C . HIS B 1 222 ? 9.922 -32.031 -10.062 1 88.94 222 HIS B C 1
ATOM 4175 O O . HIS B 1 222 ? 9.828 -31.156 -9.195 1 88.94 222 HIS B O 1
ATOM 4181 N N . PHE B 1 223 ? 9.117 -32.125 -11.086 1 90.62 223 PHE B N 1
ATOM 4182 C CA . PHE B 1 223 ? 8.117 -31.078 -11.281 1 90.62 223 PHE B CA 1
ATOM 4183 C C . PHE B 1 223 ? 6.707 -31.641 -11.156 1 90.62 223 PHE B C 1
ATOM 4185 O O . PHE B 1 223 ? 5.727 -30.891 -11.211 1 90.62 223 PHE B O 1
ATOM 4192 N N . ASN B 1 224 ? 6.547 -32.906 -11.047 1 92.31 224 ASN B N 1
ATOM 4193 C CA . ASN B 1 224 ? 5.289 -33.625 -10.828 1 92.31 224 ASN B CA 1
ATOM 4194 C C . ASN B 1 224 ? 4.359 -33.5 -12.031 1 92.31 224 ASN B C 1
ATOM 4196 O O . ASN B 1 224 ? 3.141 -33.406 -11.875 1 92.31 224 ASN B O 1
ATOM 4200 N N . LYS B 1 225 ? 4.938 -33.375 -13.18 1 92.62 225 LYS B N 1
ATOM 4201 C CA . LYS B 1 225 ? 4.188 -33.344 -14.43 1 92.62 225 LYS B CA 1
ATOM 4202 C C . LYS B 1 225 ? 5.051 -33.812 -15.602 1 92.62 225 LYS B C 1
ATOM 4204 O O . LYS B 1 225 ? 6.277 -33.844 -15.5 1 92.62 225 LYS B O 1
ATOM 4209 N N . THR B 1 226 ? 4.438 -34.188 -16.688 1 94.5 226 THR B N 1
ATOM 4210 C CA . THR B 1 226 ? 5.168 -34.562 -17.891 1 94.5 226 THR B CA 1
ATOM 4211 C C . THR B 1 226 ? 5.832 -33.375 -18.531 1 94.5 226 THR B C 1
ATOM 4213 O O . THR B 1 226 ? 5.434 -32.219 -18.281 1 94.5 226 THR B O 1
ATOM 4216 N N . LEU B 1 227 ? 6.828 -33.656 -19.297 1 94.94 227 LEU B N 1
ATOM 4217 C CA . LEU B 1 227 ? 7.516 -32.594 -19.984 1 94.94 227 LEU B CA 1
ATOM 4218 C C . LEU B 1 227 ? 6.559 -31.828 -20.906 1 94.94 227 LEU B C 1
ATOM 4220 O O . LEU B 1 227 ? 6.598 -30.594 -20.984 1 94.94 227 LEU B O 1
ATOM 4224 N N . SER B 1 228 ? 5.723 -32.531 -21.594 1 95.69 228 SER B N 1
ATOM 4225 C CA . SER B 1 228 ? 4.75 -31.906 -22.484 1 95.69 228 SER B CA 1
ATOM 4226 C C . SER B 1 228 ? 3.84 -30.938 -21.719 1 95.69 228 SER B C 1
ATOM 4228 O O . SER B 1 228 ? 3.58 -29.828 -22.172 1 95.69 228 SER B O 1
ATOM 4230 N N . ASN B 1 229 ? 3.367 -31.422 -20.609 1 95.56 229 ASN B N 1
ATOM 4231 C CA . ASN B 1 229 ? 2.5 -30.578 -19.781 1 95.56 229 ASN B CA 1
ATOM 4232 C C . ASN B 1 229 ? 3.242 -29.359 -19.25 1 95.56 229 ASN B C 1
ATOM 4234 O O . ASN B 1 229 ? 2.674 -28.266 -19.172 1 95.56 229 ASN B O 1
ATOM 4238 N N . LEU B 1 230 ? 4.48 -29.562 -18.891 1 95.56 230 LEU B N 1
ATOM 4239 C CA . LEU B 1 230 ? 5.316 -28.484 -18.391 1 95.56 230 LEU B CA 1
ATOM 4240 C C . LEU B 1 230 ? 5.477 -27.391 -19.438 1 95.56 230 LEU B C 1
ATOM 4242 O O . LEU B 1 230 ? 5.305 -26.203 -19.141 1 95.56 230 LEU B O 1
ATOM 4246 N N . ILE B 1 231 ? 5.781 -27.781 -20.609 1 96.06 231 ILE B N 1
ATOM 4247 C CA . ILE B 1 231 ? 5.949 -26.844 -21.719 1 96.06 231 ILE B CA 1
ATOM 4248 C C . ILE B 1 231 ? 4.633 -26.125 -22 1 96.06 231 ILE B C 1
ATOM 4250 O O . ILE B 1 231 ? 4.609 -24.906 -22.172 1 96.06 231 ILE B O 1
ATOM 4254 N N . ALA B 1 232 ? 3.58 -26.891 -22.016 1 96 232 ALA B N 1
ATOM 4255 C CA . ALA B 1 232 ? 2.258 -26.328 -22.281 1 96 232 ALA B CA 1
ATOM 4256 C C . ALA B 1 232 ? 1.906 -25.25 -21.266 1 96 232 ALA B C 1
ATOM 4258 O O . ALA B 1 232 ? 1.431 -24.172 -21.641 1 96 232 ALA B O 1
ATOM 4259 N N . GLU B 1 233 ? 2.109 -25.562 -20.031 1 94.69 233 GLU B N 1
ATOM 4260 C CA . GLU B 1 233 ? 1.819 -24.609 -18.969 1 94.69 233 GLU B CA 1
ATOM 4261 C C . GLU B 1 233 ? 2.611 -23.312 -19.172 1 94.69 233 GLU B C 1
ATOM 4263 O O . GLU B 1 233 ? 2.084 -22.219 -18.969 1 94.69 233 GLU B O 1
ATOM 4268 N N . ARG B 1 234 ? 3.844 -23.438 -19.578 1 95.12 234 ARG B N 1
ATOM 4269 C CA . ARG B 1 234 ? 4.68 -22.266 -19.797 1 95.12 234 ARG B CA 1
ATOM 4270 C C . ARG B 1 234 ? 4.125 -21.406 -20.938 1 95.12 234 ARG B C 1
ATOM 4272 O O . ARG B 1 234 ? 4.117 -20.188 -20.844 1 95.12 234 ARG B O 1
ATOM 4279 N N . ILE B 1 235 ? 3.734 -22.062 -21.953 1 96.38 235 ILE B N 1
ATOM 4280 C CA . ILE B 1 235 ? 3.18 -21.359 -23.109 1 96.38 235 ILE B CA 1
ATOM 4281 C C . ILE B 1 235 ? 1.901 -20.641 -22.703 1 96.38 235 ILE B C 1
ATOM 4283 O O . ILE B 1 235 ? 1.706 -19.469 -23.062 1 96.38 235 ILE B O 1
ATOM 4287 N N . ILE B 1 236 ? 1.108 -21.281 -21.938 1 95.06 236 ILE B N 1
ATOM 4288 C CA . ILE B 1 236 ? -0.176 -20.734 -21.516 1 95.06 236 ILE B CA 1
ATOM 4289 C C . ILE B 1 236 ? 0.049 -19.5 -20.656 1 95.06 236 ILE B C 1
ATOM 4291 O O . ILE B 1 236 ? -0.657 -18.5 -20.797 1 95.06 236 ILE B O 1
ATOM 4295 N N . ILE B 1 237 ? 0.985 -19.547 -19.781 1 92.38 237 ILE B N 1
ATOM 4296 C CA . ILE B 1 237 ? 1.298 -18.422 -18.906 1 92.38 237 ILE B CA 1
ATOM 4297 C C . ILE B 1 237 ? 1.64 -17.188 -19.766 1 92.38 237 ILE B C 1
ATOM 4299 O O . ILE B 1 237 ? 1.143 -16.094 -19.5 1 92.38 237 ILE B O 1
ATOM 4303 N N . GLU B 1 238 ? 2.412 -17.406 -20.766 1 93.06 238 GLU B N 1
ATOM 4304 C CA . GLU B 1 238 ? 2.789 -16.297 -21.656 1 93.06 238 GLU B CA 1
ATOM 4305 C C . GLU B 1 238 ? 1.594 -15.805 -22.469 1 93.06 238 GLU B C 1
ATOM 4307 O O . GLU B 1 238 ? 1.425 -14.602 -22.656 1 93.06 238 GLU B O 1
ATOM 4312 N N . ALA B 1 239 ? 0.857 -16.734 -22.922 1 94.12 239 ALA B N 1
ATOM 4313 C CA . ALA B 1 239 ? -0.34 -16.359 -23.672 1 94.12 239 ALA B CA 1
ATOM 4314 C C . ALA B 1 239 ? -1.255 -15.469 -22.828 1 94.12 239 ALA B C 1
ATOM 4316 O O . ALA B 1 239 ? -1.715 -14.422 -23.297 1 94.12 239 ALA B O 1
ATOM 4317 N N . LYS B 1 240 ? -1.498 -15.875 -21.641 1 90.56 240 LYS B N 1
ATOM 4318 C CA . LYS B 1 240 ? -2.328 -15.102 -20.734 1 90.56 240 LYS B CA 1
ATOM 4319 C C . LYS B 1 240 ? -1.749 -13.703 -20.5 1 90.56 240 LYS B C 1
ATOM 4321 O O . LYS B 1 240 ? -2.484 -12.719 -20.484 1 90.56 240 LYS B O 1
ATOM 4326 N N . ARG B 1 241 ? -0.485 -13.672 -20.328 1 87.75 241 ARG B N 1
ATOM 4327 C CA . ARG B 1 241 ? 0.206 -12.406 -20.125 1 87.75 241 ARG B CA 1
ATOM 4328 C C . ARG B 1 241 ? -0.007 -11.469 -21.297 1 87.75 241 ARG B C 1
ATOM 4330 O O . ARG B 1 241 ? -0.354 -10.297 -21.125 1 87.75 241 ARG B O 1
ATOM 4337 N N . GLU B 1 242 ? 0.168 -11.961 -22.484 1 89.44 242 GLU B N 1
ATOM 4338 C CA . GLU B 1 242 ? -0.003 -11.156 -23.688 1 89.44 242 GLU B CA 1
ATOM 4339 C C . GLU B 1 242 ? -1.448 -10.695 -23.844 1 89.44 242 GLU B C 1
ATOM 4341 O O . GLU B 1 242 ? -1.7 -9.539 -24.188 1 89.44 242 GLU B O 1
ATOM 4346 N N . LEU B 1 243 ? -2.342 -11.578 -23.594 1 89.56 243 LEU B N 1
ATOM 4347 C CA . LEU B 1 243 ? -3.762 -11.266 -23.719 1 89.56 243 LEU B CA 1
ATOM 4348 C C . LEU B 1 243 ? -4.16 -10.18 -22.719 1 89.56 243 LEU B C 1
ATOM 4350 O O . LEU B 1 243 ? -5.047 -9.367 -23 1 89.56 243 LEU B O 1
ATOM 4354 N N . TYR B 1 244 ? -3.521 -10.227 -21.641 1 83.31 244 TYR B N 1
ATOM 4355 C CA . TYR B 1 244 ? -3.84 -9.289 -20.562 1 83.31 244 TYR B CA 1
ATOM 4356 C C . TYR B 1 244 ? -3.217 -7.926 -20.828 1 83.31 244 TYR B C 1
ATOM 4358 O O . TYR B 1 244 ? -3.873 -6.895 -20.688 1 83.31 244 TYR B O 1
ATOM 4366 N N . LEU B 1 245 ? -2.018 -7.836 -21.234 1 79.94 245 LEU B N 1
ATOM 4367 C CA . LEU B 1 245 ? -1.211 -6.621 -21.234 1 79.94 245 LEU B CA 1
ATOM 4368 C C . LEU B 1 245 ? -1.323 -5.895 -22.562 1 79.94 245 LEU B C 1
ATOM 4370 O O . LEU B 1 245 ? -1.045 -4.699 -22.656 1 79.94 245 LEU B O 1
ATOM 4374 N N . THR B 1 246 ? -1.62 -6.648 -23.594 1 84.94 246 THR B N 1
ATOM 4375 C CA . THR B 1 246 ? -1.568 -6.043 -24.922 1 84.94 246 THR B CA 1
ATOM 4376 C C . THR B 1 246 ? -2.938 -6.09 -25.594 1 84.94 246 THR B C 1
ATOM 4378 O O . THR B 1 246 ? -3.836 -6.797 -25.141 1 84.94 246 THR B O 1
ATOM 4381 N N . GLU B 1 247 ? -3.002 -5.336 -26.656 1 87.81 247 GLU B N 1
ATOM 4382 C CA . GLU B 1 247 ? -4.211 -5.355 -27.469 1 87.81 247 GLU B CA 1
ATOM 4383 C C . GLU B 1 247 ? -3.99 -6.148 -28.766 1 87.81 247 GLU B C 1
ATOM 4385 O O . GLU B 1 247 ? -4.781 -6.047 -29.703 1 87.81 247 GLU B O 1
ATOM 4390 N N . LYS B 1 248 ? -2.914 -6.832 -28.766 1 93.81 248 LYS B N 1
ATOM 4391 C CA . LYS B 1 248 ? -2.635 -7.633 -29.953 1 93.81 248 LYS B CA 1
ATOM 4392 C C . LYS B 1 248 ? -3.777 -8.602 -30.25 1 93.81 248 LYS B C 1
ATOM 4394 O O . LYS B 1 248 ? -4.336 -9.203 -29.328 1 93.81 248 LYS B O 1
ATOM 4399 N N . PRO B 1 249 ? -4.148 -8.688 -31.562 1 95 249 PRO B N 1
ATOM 4400 C CA . PRO B 1 249 ? -5.133 -9.727 -31.891 1 95 249 PRO B CA 1
ATOM 4401 C C . PRO B 1 249 ? -4.676 -11.125 -31.484 1 95 249 PRO B C 1
ATOM 4403 O O . PRO B 1 249 ? -3.479 -11.414 -31.484 1 95 249 PRO B O 1
ATOM 4406 N N . VAL B 1 250 ? -5.617 -11.977 -31.219 1 95.62 250 VAL B N 1
ATOM 4407 C CA . VAL B 1 250 ? -5.34 -13.344 -30.812 1 95.62 250 VAL B CA 1
ATOM 4408 C C . VAL B 1 250 ? -4.473 -14.039 -31.859 1 95.62 250 VAL B C 1
ATOM 4410 O O . VAL B 1 250 ? -3.557 -14.789 -31.531 1 95.62 250 VAL B O 1
ATOM 4413 N N . LYS B 1 251 ? -4.742 -13.719 -33.094 1 96.38 251 LYS B N 1
ATOM 4414 C CA . LYS B 1 251 ? -3.98 -14.305 -34.188 1 96.38 251 LYS B CA 1
ATOM 4415 C C . LYS B 1 251 ? -2.502 -13.945 -34.062 1 96.38 251 LYS B C 1
ATOM 4417 O O . LYS B 1 251 ? -1.633 -14.789 -34.312 1 96.38 251 LYS B O 1
ATOM 4422 N N . THR B 1 252 ? -2.211 -12.727 -33.781 1 97.06 252 THR B N 1
ATOM 4423 C CA . THR B 1 252 ? -0.838 -12.25 -33.656 1 97.06 252 THR B CA 1
ATOM 4424 C C . THR B 1 252 ? -0.148 -12.93 -32.469 1 97.06 252 THR B C 1
ATOM 4426 O O . THR B 1 252 ? 1 -13.367 -32.562 1 97.06 252 THR B O 1
ATOM 4429 N N . ILE B 1 253 ? -0.835 -13.07 -31.375 1 96.88 253 ILE B N 1
ATOM 4430 C CA . ILE B 1 253 ? -0.299 -13.734 -30.203 1 96.88 253 ILE B CA 1
ATOM 4431 C C . ILE B 1 253 ? 0.003 -15.195 -30.516 1 96.88 253 ILE B C 1
ATOM 4433 O O . ILE B 1 253 ? 1.054 -15.719 -30.141 1 96.88 253 ILE B O 1
ATOM 4437 N N . ALA B 1 254 ? -0.862 -15.836 -31.234 1 97.38 254 ALA B N 1
ATOM 4438 C CA . ALA B 1 254 ? -0.665 -17.219 -31.656 1 97.38 254 ALA B CA 1
ATOM 4439 C C . ALA B 1 254 ? 0.626 -17.375 -32.438 1 97.38 254 ALA B C 1
ATO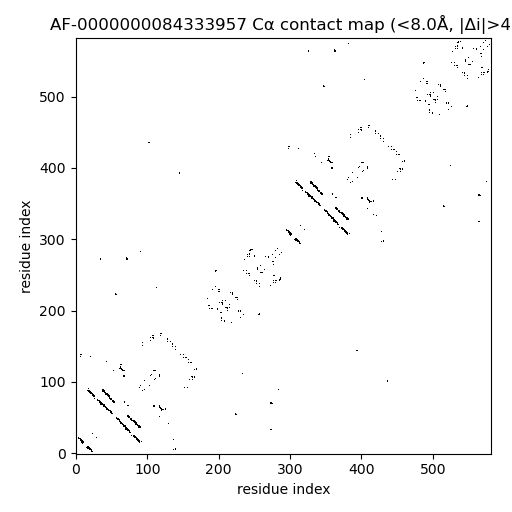M 4441 O O . ALA B 1 254 ? 1.45 -18.25 -32.156 1 97.38 254 ALA B O 1
ATOM 4442 N N . TYR B 1 255 ? 0.813 -16.469 -33.375 1 96.88 255 TYR B N 1
ATOM 4443 C CA . TYR B 1 255 ? 1.987 -16.531 -34.219 1 96.88 255 TYR B CA 1
ATOM 4444 C C . TYR B 1 255 ? 3.262 -16.266 -33.438 1 96.88 255 TYR B C 1
ATOM 4446 O O . TYR B 1 255 ? 4.273 -16.938 -33.625 1 96.88 255 TYR B O 1
ATOM 4454 N N . GLU B 1 256 ? 3.199 -15.344 -32.594 1 96.88 256 GLU B N 1
ATOM 4455 C CA . GLU B 1 256 ? 4.359 -14.984 -31.781 1 96.88 256 GLU B CA 1
ATOM 4456 C C . GLU B 1 256 ? 4.742 -16.109 -30.828 1 96.88 256 GLU B C 1
ATOM 4458 O O . GLU B 1 256 ? 5.906 -16.234 -30.438 1 96.88 256 GLU B O 1
ATOM 4463 N N . LEU B 1 257 ? 3.77 -16.938 -30.531 1 97.69 257 LEU B N 1
ATOM 4464 C CA . LEU B 1 257 ? 4.02 -18.047 -29.625 1 97.69 257 LEU B CA 1
ATOM 4465 C C . LEU B 1 257 ? 4.336 -19.328 -30.406 1 97.69 257 LEU B C 1
ATOM 4467 O O . LEU B 1 257 ? 4.449 -20.406 -29.828 1 97.69 257 LEU B O 1
ATOM 4471 N N . GLY B 1 258 ? 4.5 -19.172 -31.688 1 96.69 258 GLY B N 1
ATOM 4472 C CA . GLY B 1 258 ? 5.023 -20.25 -32.5 1 96.69 258 GLY B CA 1
ATOM 4473 C C . GLY B 1 258 ? 3.939 -21.109 -33.125 1 96.69 258 GLY B C 1
ATOM 4474 O O . GLY B 1 258 ? 4.219 -22.188 -33.656 1 96.69 258 GLY B O 1
ATOM 4475 N N . PHE B 1 259 ? 2.703 -20.672 -33.094 1 96.81 259 PHE B N 1
ATOM 4476 C CA . PHE B 1 259 ? 1.619 -21.406 -33.719 1 96.81 259 PHE B CA 1
ATOM 4477 C C . PHE B 1 259 ? 1.394 -20.922 -35.125 1 96.81 259 PHE B C 1
ATOM 4479 O O . PHE B 1 259 ? 1.466 -19.719 -35.406 1 96.81 259 PHE B O 1
ATOM 4486 N N . ASN B 1 260 ? 1.148 -21.781 -36 1 92.69 260 ASN B N 1
ATOM 4487 C CA . ASN B 1 260 ? 0.921 -21.438 -37.406 1 92.69 260 ASN B CA 1
ATOM 4488 C C . ASN B 1 260 ? -0.567 -21.281 -37.719 1 92.69 260 ASN B C 1
ATOM 4490 O O . ASN B 1 260 ? -0.941 -20.891 -38.812 1 92.69 260 ASN B O 1
ATOM 4494 N N . ASP B 1 261 ? -1.381 -21.562 -36.719 1 92.81 261 ASP B N 1
ATOM 4495 C CA . ASP B 1 261 ? -2.832 -21.547 -36.875 1 92.81 261 ASP B CA 1
ATOM 4496 C C . ASP B 1 261 ? -3.512 -21.031 -35.625 1 92.81 261 ASP B C 1
ATOM 4498 O O . ASP B 1 261 ? -3.373 -21.625 -34.531 1 92.81 261 ASP B O 1
ATOM 4502 N N . GLU B 1 262 ? -4.316 -20.047 -35.844 1 94.12 262 GLU B N 1
ATOM 4503 C CA . GLU B 1 262 ? -5.004 -19.422 -34.719 1 94.12 262 GLU B CA 1
ATOM 4504 C C . GLU B 1 262 ? -6.023 -20.375 -34.094 1 94.12 262 GLU B 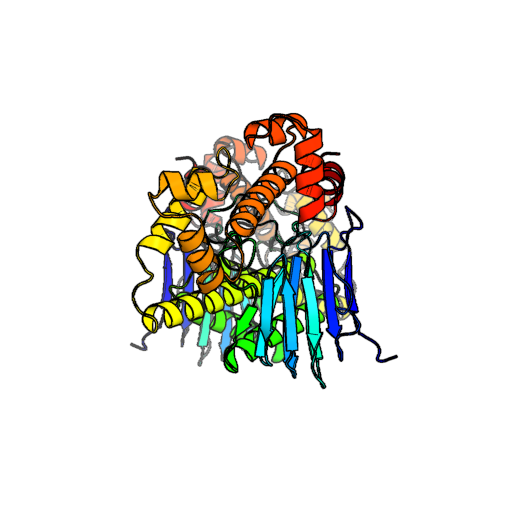C 1
ATOM 4506 O O . GLU B 1 262 ? -6.227 -20.375 -32.875 1 94.12 262 GLU B O 1
ATOM 4511 N N . PHE B 1 263 ? -6.602 -21.188 -34.906 1 94.06 263 PHE B N 1
ATOM 4512 C CA . PHE B 1 263 ? -7.605 -22.109 -34.406 1 94.06 263 PHE B CA 1
ATOM 4513 C C . PHE B 1 263 ? -6.961 -23.188 -33.531 1 94.06 263 PHE B C 1
ATOM 4515 O O . PHE B 1 263 ? -7.516 -23.578 -32.5 1 94.06 263 PHE B O 1
ATOM 4522 N N . TYR B 1 264 ? -5.84 -23.609 -34.031 1 95.38 264 TYR B N 1
ATOM 4523 C CA . TYR B 1 264 ? -5.113 -24.594 -33.219 1 95.38 264 TYR B CA 1
ATOM 4524 C C . TYR B 1 264 ? -4.684 -23.969 -31.891 1 95.38 264 TYR B C 1
ATOM 4526 O O . TYR B 1 264 ? -4.812 -24.609 -30.828 1 95.38 264 TYR B O 1
ATOM 4534 N N . PHE B 1 265 ? -4.195 -22.812 -31.938 1 97.31 265 PHE B N 1
ATOM 4535 C CA . PHE B 1 265 ? -3.816 -22.094 -30.719 1 97.31 265 PHE B CA 1
ATOM 4536 C C . PHE B 1 265 ? -5.008 -21.969 -29.781 1 97.31 265 PHE B C 1
ATOM 4538 O O . PHE B 1 265 ? -4.887 -22.203 -28.578 1 97.31 265 PHE B O 1
ATOM 4545 N N . SER B 1 266 ? -6.113 -21.562 -30.25 1 96.75 266 SER B N 1
ATOM 4546 C CA . SER B 1 266 ? -7.309 -21.359 -29.438 1 96.75 266 SER B CA 1
ATOM 4547 C C . SER B 1 266 ? -7.734 -22.656 -28.75 1 96.75 266 SER B C 1
ATOM 4549 O O . SER B 1 266 ? -8.133 -22.656 -27.594 1 96.75 266 SER B O 1
ATOM 4551 N N . ARG B 1 267 ? -7.668 -23.766 -29.5 1 96.19 267 ARG B N 1
ATOM 4552 C CA . ARG B 1 267 ? -7.984 -25.062 -28.906 1 96.19 267 ARG B CA 1
ATOM 4553 C C . ARG B 1 267 ? -6.992 -25.422 -27.812 1 96.19 267 ARG B C 1
ATOM 4555 O O . ARG B 1 267 ? -7.383 -25.922 -26.75 1 96.19 267 ARG B O 1
ATOM 4562 N N . PHE B 1 268 ? -5.746 -25.188 -28.141 1 96.12 268 PHE B N 1
ATOM 4563 C CA . PHE B 1 268 ? -4.68 -25.422 -27.172 1 96.12 268 PHE B CA 1
ATOM 4564 C C . PHE B 1 268 ? -4.926 -24.625 -25.891 1 96.12 268 PHE B C 1
ATOM 4566 O O . PHE B 1 268 ? -4.855 -25.172 -24.797 1 96.12 268 PHE B O 1
ATOM 4573 N N . PHE B 1 269 ? -5.191 -23.328 -26.078 1 96.69 269 PHE B N 1
ATOM 4574 C CA . PHE B 1 269 ? -5.461 -22.438 -24.969 1 96.69 269 PHE B CA 1
ATOM 4575 C C . PHE B 1 269 ? -6.672 -22.922 -24.172 1 96.69 269 PHE B C 1
ATOM 4577 O O . PHE B 1 269 ? -6.613 -23.031 -22.938 1 96.69 269 PHE B O 1
ATOM 4584 N N . LYS B 1 270 ? -7.703 -23.25 -24.797 1 94.81 270 LYS B N 1
ATOM 4585 C CA . LYS B 1 270 ? -8.945 -23.688 -24.156 1 94.81 270 LYS B CA 1
ATOM 4586 C C . LYS B 1 270 ? -8.75 -24.984 -23.375 1 94.81 270 LYS B C 1
ATOM 4588 O O . LYS B 1 270 ? -9.281 -25.156 -22.281 1 94.81 270 LYS B O 1
ATOM 4593 N N . SER B 1 271 ? -8.023 -25.844 -23.953 1 92.81 271 SER B N 1
ATOM 4594 C CA . SER B 1 271 ? -7.773 -27.125 -23.297 1 92.81 271 SER B CA 1
ATOM 4595 C C . SER B 1 271 ? -7.004 -26.953 -22 1 92.81 271 SER B C 1
ATOM 4597 O O . SER B 1 271 ? -7.117 -27.781 -21.094 1 92.81 271 SER B O 1
ATOM 4599 N N . ASN B 1 272 ? -6.25 -25.922 -21.875 1 90.5 272 ASN B N 1
ATOM 4600 C CA . ASN B 1 272 ? -5.395 -25.719 -20.719 1 90.5 272 ASN B CA 1
ATOM 4601 C C . ASN B 1 272 ? -6.012 -24.734 -19.734 1 90.5 272 ASN B C 1
ATOM 4603 O O . ASN B 1 272 ? -5.828 -24.844 -18.531 1 90.5 272 ASN B O 1
ATOM 4607 N N . ALA B 1 273 ? -6.754 -23.734 -20.219 1 88.38 273 ALA B N 1
ATOM 4608 C CA . ALA B 1 273 ? -7.309 -22.688 -19.375 1 88.38 273 ALA B CA 1
ATOM 4609 C C . ALA B 1 273 ? -8.82 -22.844 -19.219 1 88.38 273 ALA B C 1
ATOM 4611 O O . ALA B 1 273 ? -9.453 -22.125 -18.453 1 88.38 273 ALA B O 1
ATOM 4612 N N . GLU B 1 274 ? -9.414 -23.672 -19.969 1 89.12 274 GLU B N 1
ATOM 4613 C CA . GLU B 1 274 ? -10.828 -24.031 -19.922 1 89.12 274 GLU B CA 1
ATOM 4614 C C . GLU B 1 274 ? -11.711 -22.891 -20.406 1 89.12 274 GLU B C 1
ATOM 4616 O O . GLU B 1 274 ? -12.906 -22.859 -20.109 1 89.12 274 GLU B O 1
ATOM 4621 N N . ILE B 1 275 ? -11.07 -21.875 -20.953 1 90.62 275 ILE B N 1
ATOM 4622 C CA . ILE B 1 275 ? -11.773 -20.781 -21.609 1 90.62 275 ILE B CA 1
ATOM 4623 C C . ILE B 1 275 ? -11.047 -20.391 -22.891 1 90.62 275 ILE B C 1
ATOM 4625 O O . ILE B 1 275 ? -9.875 -20.734 -23.078 1 90.62 275 ILE B O 1
ATOM 4629 N N . SER B 1 276 ? -11.758 -19.719 -23.734 1 93.88 276 SER B N 1
ATOM 4630 C CA . SER B 1 276 ? -11.117 -19.266 -24.969 1 93.88 276 SER B CA 1
ATOM 4631 C C . SER B 1 276 ? -10.234 -18.047 -24.719 1 93.88 276 SER B C 1
ATOM 4633 O O . SER B 1 276 ? -10.43 -17.312 -23.75 1 93.88 276 SER B O 1
ATOM 4635 N N . PRO B 1 277 ? -9.289 -17.844 -25.594 1 94.44 277 PRO B N 1
ATOM 4636 C CA . PRO B 1 277 ? -8.461 -16.625 -25.469 1 94.44 277 PRO B CA 1
ATOM 4637 C C . PRO B 1 277 ? -9.297 -15.352 -25.469 1 94.44 277 PRO B C 1
ATOM 4639 O O . PRO B 1 277 ? -9.008 -14.43 -24.703 1 94.44 277 PRO B O 1
ATOM 4642 N N . GLN B 1 278 ? -10.266 -15.32 -26.25 1 91.94 278 GLN B N 1
ATOM 4643 C CA . GLN B 1 278 ? -11.102 -14.125 -26.344 1 91.94 278 GLN B CA 1
ATOM 4644 C C . GLN B 1 278 ? -11.852 -13.875 -25.031 1 91.94 278 GLN B C 1
ATOM 4646 O O . GLN B 1 278 ? -11.945 -12.734 -24.578 1 91.94 278 GLN B O 1
ATOM 4651 N N . ILE B 1 279 ? -12.406 -14.891 -24.484 1 89.38 279 ILE B N 1
ATOM 4652 C CA . ILE B 1 279 ? -13.117 -14.766 -23.219 1 89.38 279 ILE B CA 1
ATOM 4653 C C . ILE B 1 279 ? -12.156 -14.289 -22.141 1 89.38 279 ILE B C 1
ATOM 4655 O O . ILE B 1 279 ? -12.516 -13.453 -21.297 1 89.38 279 ILE B O 1
ATOM 4659 N N . TYR B 1 280 ? -10.953 -14.82 -22.172 1 90.44 280 TYR B N 1
ATOM 4660 C CA . TYR B 1 280 ? -9.945 -14.375 -21.219 1 90.44 280 TYR B CA 1
ATOM 4661 C C . TYR B 1 280 ? -9.727 -12.867 -21.312 1 90.44 280 TYR B C 1
ATOM 4663 O O . TYR B 1 280 ? -9.75 -12.164 -20.297 1 90.44 280 TYR B O 1
ATOM 4671 N N . ARG B 1 281 ? -9.531 -12.352 -22.469 1 87.62 281 ARG B N 1
ATOM 4672 C CA . ARG B 1 281 ? -9.297 -10.93 -22.688 1 87.62 281 ARG B CA 1
ATOM 4673 C C . ARG B 1 281 ? -10.492 -10.102 -22.219 1 87.62 281 ARG B C 1
ATOM 4675 O O . ARG B 1 281 ? -10.32 -9.07 -21.578 1 87.62 281 ARG B O 1
ATOM 4682 N N . ASP B 1 282 ? -11.625 -10.516 -22.438 1 84.75 282 ASP B N 1
ATOM 4683 C CA . ASP B 1 282 ? -12.844 -9.766 -22.141 1 84.75 282 ASP B CA 1
ATOM 4684 C C . ASP B 1 282 ? -13.109 -9.703 -20.641 1 84.75 282 ASP B C 1
ATOM 4686 O O . ASP B 1 282 ? -13.734 -8.758 -20.156 1 84.75 282 ASP B O 1
ATOM 4690 N N . THR B 1 283 ? -12.664 -10.633 -19.969 1 81.31 283 THR B N 1
ATOM 4691 C CA . THR B 1 283 ? -13.031 -10.734 -18.562 1 81.31 283 THR B CA 1
ATOM 4692 C C . THR B 1 283 ? -11.906 -10.234 -17.656 1 81.31 283 THR B C 1
ATOM 4694 O O . THR B 1 283 ? -12.141 -9.828 -16.516 1 81.31 283 THR B O 1
ATOM 4697 N N . VAL B 1 284 ? -10.648 -10.25 -18.094 1 75.62 284 VAL B N 1
ATOM 4698 C CA . VAL B 1 284 ? -9.523 -9.922 -17.219 1 75.62 284 VAL B CA 1
ATOM 4699 C C . VAL B 1 284 ? -8.75 -8.734 -17.797 1 75.62 284 VAL B C 1
ATOM 4701 O O . VAL B 1 284 ? -8.078 -8.016 -17.047 1 75.62 284 VAL B O 1
ATOM 4704 N N . GLY B 1 285 ? -8.789 -8.422 -19.062 1 62.56 285 GLY B N 1
ATOM 4705 C CA . GLY B 1 285 ? -7.922 -7.484 -19.766 1 62.56 285 GLY B CA 1
ATOM 4706 C C . GLY B 1 285 ? -8 -6.074 -19.203 1 62.56 285 GLY B C 1
ATOM 4707 O O . GLY B 1 285 ? -9.031 -5.668 -18.672 1 62.56 285 GLY B O 1
ATOM 4708 N N . PHE B 1 286 ? -6.738 -5.414 -18.938 1 57.34 286 PHE B N 1
ATOM 4709 C CA . PHE B 1 286 ? -6.609 -4.031 -18.5 1 57.34 286 PHE B CA 1
ATOM 4710 C C . PHE B 1 286 ? -7.406 -3.1 -19.406 1 57.34 286 PHE B C 1
ATOM 4712 O O . PHE B 1 286 ? -7.898 -2.062 -18.953 1 57.34 286 PHE B O 1
ATOM 4719 N N . ALA B 1 287 ? -7.363 -3.309 -20.672 1 48.25 287 ALA B N 1
ATOM 4720 C CA . ALA B 1 287 ? -7.934 -2.365 -21.625 1 48.25 287 ALA B CA 1
ATOM 4721 C C . ALA B 1 287 ? -9.383 -2.037 -21.281 1 48.25 287 ALA B C 1
ATOM 4723 O O . ALA B 1 287 ? -9.992 -1.166 -21.906 1 48.25 287 ALA B O 1
ATOM 4724 N N . ARG B 1 288 ? -9.977 -2.711 -20.438 1 43.03 288 ARG B N 1
ATOM 4725 C CA . ARG B 1 288 ? -11.367 -2.328 -20.219 1 43.03 288 ARG B CA 1
ATOM 4726 C C . ARG B 1 288 ? -11.469 -0.951 -19.578 1 43.03 288 ARG B C 1
ATOM 4728 O O . ARG B 1 288 ? -12.547 -0.37 -19.5 1 43.03 288 ARG B O 1
ATOM 4735 N N . ALA B 1 289 ? -10.578 -0.527 -18.812 1 37.59 289 ALA B N 1
ATOM 4736 C CA . ALA B 1 289 ? -10.758 0.802 -18.234 1 37.59 289 ALA B CA 1
ATOM 4737 C C . ALA B 1 289 ? -10.922 1.858 -19.328 1 37.59 289 ALA B C 1
ATOM 4739 O O . ALA B 1 289 ? -11.516 2.912 -19.094 1 37.59 289 ALA B O 1
ATOM 4740 N N . ASN B 1 290 ? -10.359 1.756 -20.391 1 31.92 290 ASN B N 1
ATOM 4741 C CA . ASN B 1 290 ? -10.57 2.779 -21.406 1 31.92 290 ASN B CA 1
ATOM 4742 C C . ASN B 1 290 ? -11.852 2.531 -22.203 1 31.92 290 ASN B C 1
ATOM 4744 O O . ASN B 1 290 ? -12.086 3.17 -23.234 1 31.92 290 ASN B O 1
ATOM 4748 N N . ALA B 1 291 ? -12.578 1.576 -21.906 1 28 291 ALA B N 1
ATOM 4749 C CA . ALA B 1 291 ? -13.836 1.642 -22.641 1 28 291 ALA B CA 1
ATOM 4750 C C . ALA B 1 291 ? -14.891 2.416 -21.859 1 28 291 ALA B C 1
ATOM 4752 O O . ALA B 1 291 ? -15 2.262 -20.641 1 28 291 ALA B O 1
#

Solvent-accessible surface area (backbone atoms only — not comparable to full-atom values): 30986 Å² total; per-residue (Å²): 128,76,80,59,62,61,48,76,39,59,32,83,87,76,68,36,72,34,34,35,39,35,52,44,71,51,44,76,86,31,65,48,80,39,64,40,84,31,32,38,37,36,41,32,62,40,35,33,36,39,37,37,44,75,84,26,75,40,78,50,49,46,34,24,41,36,40,37,41,63,30,42,40,35,32,37,48,59,59,75,63,27,31,34,41,38,40,35,36,22,63,77,70,50,54,64,48,91,62,65,86,76,66,44,53,63,48,68,50,23,82,33,82,70,51,74,50,56,41,83,44,54,72,69,54,44,51,52,52,50,50,47,49,50,50,44,55,52,44,75,72,42,93,52,82,58,37,67,61,44,44,42,28,46,48,50,47,45,53,47,51,52,37,50,52,48,52,51,54,51,50,52,50,51,68,71,40,70,73,73,53,67,64,57,56,50,50,52,52,48,46,74,73,36,41,39,76,48,76,46,46,60,51,52,17,61,74,67,71,43,55,50,67,59,50,30,51,49,28,34,74,67,48,49,30,46,41,49,56,50,48,48,52,53,43,48,54,50,50,52,48,47,42,35,78,43,84,68,52,67,56,56,52,24,44,70,47,54,36,95,41,49,66,59,39,38,51,54,43,22,74,69,43,75,42,45,62,66,57,49,32,74,70,60,25,60,71,54,76,81,101,130,78,79,59,60,61,49,75,38,59,31,84,87,76,67,37,71,34,35,35,41,36,51,43,71,51,44,76,86,30,66,48,79,39,63,41,84,30,33,38,37,36,41,30,62,40,33,33,36,39,36,36,44,76,83,26,73,42,79,50,50,47,33,23,41,37,38,37,40,64,29,42,38,35,33,38,46,61,59,75,64,25,31,35,41,37,40,36,37,20,61,76,69,49,53,63,49,90,61,66,87,73,66,47,51,65,48,70,49,22,83,32,81,71,52,74,53,55,40,82,43,54,71,70,54,43,50,52,52,51,51,47,50,50,51,43,54,54,44,76,72,40,93,52,80,60,39,65,61,44,46,40,31,47,48,51,47,45,53,47,51,52,38,50,51,47,53,51,52,51,52,53,49,51,70,71,38,72,72,72,53,68,63,56,56,51,50,53,51,47,46,74,73,35,43,41,76,48,77,46,46,59,53,51,16,62,73,67,72,44,55,50,68,60,50,29,50,49,28,34,72,68,49,49,30,46,41,48,56,52,49,47,52,53,43,48,56,50,49,51,48,46,43,36,77,42,83,68,52,68,55,57,54,24,43,68,47,54,35,94,40,48,66,58,39,39,51,55,42,22,74,69,43,75,42,44,61,66,57,49,32,74,71,59,25,62,69,56,74,81,101

InterPro domains:
  IPR009057 Homedomain-like superfamily [SSF46689] (238-283)
  IPR018060 AraC-like, DNA binding HTH domain [PF12833] (204-282)
  IPR018060 AraC-like, DNA binding HTH domain [PS01124] (185-283)
  IPR018060 AraC-like, DNA binding HTH domain [SM00342] (198-281)
  IPR037923 Transcription regulator HTH-like [SSF51215] (32-159)